Protein 9MG0 (pdb70)

Structure (mmCIF, N/CA/C/O backbone):
data_9MG0
#
_entry.id   9MG0
#
_cell.length_a   63.616
_cell.length_b   64.821
_cell.length_c   73.524
_cell.angle_alpha   90.00
_cell.angle_beta   94.48
_cell.angle_gamma   90.00
#
_symmetry.space_group_name_H-M   'P 1 21 1'
#
loop_
_entity.id
_entity.type
_entity.pdbx_description
1 polymer 'mRNA cap guanine-N(7) methyltransferase'
2 non-polymer S-ADENOSYL-L-HOMOCYSTEINE
3 non-polymer 1,2-ETHANEDIOL
4 non-polymer DI(HYDROXYETHYL)ETHER
5 non-polymer 'SULFATE ION'
6 non-polymer 'CALCIUM ION'
7 water water
#
loop_
_atom_site.group_PDB
_atom_site.id
_atom_site.type_symbol
_atom_site.label_atom_id
_atom_site.label_alt_id
_atom_site.label_comp_id
_atom_site.label_asym_id
_atom_site.label_entity_id
_atom_site.label_seq_id
_atom_site.pdbx_PDB_ins_code
_atom_site.Cartn_x
_atom_site.Cartn_y
_atom_site.Cartn_z
_atom_site.occupancy
_atom_site.B_iso_or_equiv
_atom_site.auth_seq_id
_atom_site.auth_comp_id
_atom_site.auth_asym_id
_atom_site.auth_atom_id
_atom_site.pdbx_PDB_model_num
ATOM 1 N N . SER A 1 1 ? 24.899 14.379 41.392 1.00 38.59 138 SER A N 1
ATOM 2 C CA . SER A 1 1 ? 24.802 13.627 40.147 1.00 42.33 138 SER A CA 1
ATOM 3 C C . SER A 1 1 ? 23.940 14.382 39.138 1.00 34.00 138 SER A C 1
ATOM 4 O O . SER A 1 1 ? 23.219 15.312 39.503 1.00 31.45 138 SER A O 1
ATOM 11 N N . PRO A 1 2 ? 24.004 13.980 37.867 1.00 30.35 139 PRO A N 1
ATOM 12 C CA . PRO A 1 2 ? 23.136 14.622 36.868 1.00 30.73 139 PRO A CA 1
ATOM 13 C C . PRO A 1 2 ? 21.656 14.566 37.217 1.00 29.82 139 PRO A C 1
ATOM 14 O O . PRO A 1 2 ? 20.939 15.555 37.007 1.00 24.92 139 PRO A O 1
ATOM 25 N N . ILE A 1 3 ? 21.173 13.443 37.754 1.00 31.58 140 ILE A N 1
ATOM 26 C CA . ILE A 1 3 ? 19.739 13.313 38.002 1.00 29.43 140 ILE A CA 1
ATOM 27 C C . ILE A 1 3 ? 19.313 14.170 39.190 1.00 24.22 140 ILE A C 1
ATOM 28 O O . ILE A 1 3 ? 18.228 14.762 39.186 1.00 24.72 140 ILE A O 1
ATOM 44 N N . ILE A 1 4 ? 20.149 14.245 40.226 1.00 29.70 141 ILE A N 1
ATOM 45 C CA . ILE A 1 4 ? 19.862 15.139 41.345 1.00 26.82 141 ILE A CA 1
ATOM 46 C C . ILE A 1 4 ? 19.768 16.583 40.861 1.00 23.93 141 ILE A C 1
ATOM 47 O O . ILE A 1 4 ? 18.881 17.343 41.277 1.00 25.34 141 ILE A O 1
ATOM 63 N N . LYS A 1 5 ? 20.680 16.987 39.975 1.00 25.15 142 LYS A N 1
ATOM 64 C CA . LYS A 1 5 ? 20.638 18.348 39.450 1.00 27.18 142 LYS A CA 1
ATOM 65 C C . LYS A 1 5 ? 19.390 18.583 38.606 1.00 19.83 142 LYS A C 1
ATOM 66 O O . LYS A 1 5 ? 18.809 19.677 38.630 1.00 20.65 142 LYS A O 1
ATOM 85 N N . LEU A 1 6 ? 18.947 17.566 37.868 1.00 19.77 143 LEU A N 1
ATOM 86 C CA . LEU A 1 6 ? 17.715 17.687 37.097 1.00 18.45 143 LEU A CA 1
ATOM 87 C C . LEU A 1 6 ? 16.511 17.863 38.017 1.00 17.64 143 LEU A C 1
ATOM 88 O O . LEU A 1 6 ? 15.654 18.724 37.776 1.00 16.78 143 LEU A O 1
ATOM 104 N N . ARG A 1 7 ? 16.432 17.057 39.083 1.00 19.95 144 ARG A N 1
ATOM 105 C CA . ARG A 1 7 ? 15.332 17.188 40.036 1.00 20.80 144 ARG A CA 1
ATOM 106 C C . ARG A 1 7 ? 15.312 18.567 40.689 1.00 18.84 144 ARG A C 1
ATOM 107 O O . ARG A 1 7 ? 14.248 19.177 40.834 1.00 19.62 144 ARG A O 1
ATOM 128 N N A ASN A 1 8 ? 16.480 19.061 41.102 0.38 20.52 145 ASN A N 1
ATOM 129 N N B ASN A 1 8 ? 16.478 19.054 41.131 0.62 20.50 145 ASN A N 1
ATOM 130 C CA A ASN A 1 8 ? 16.569 20.388 41.704 0.38 20.00 145 ASN A CA 1
ATOM 131 C CA B ASN A 1 8 ? 16.537 20.396 41.709 0.62 19.96 145 ASN A CA 1
ATOM 132 C C A ASN A 1 8 ? 16.117 21.467 40.728 0.38 17.56 145 ASN A C 1
ATOM 133 C C B ASN A 1 8 ? 16.031 21.430 40.708 0.62 17.48 145 ASN A C 1
ATOM 134 O O A ASN A 1 8 ? 15.460 22.440 41.117 0.38 17.25 145 ASN A O 1
ATOM 135 O O B ASN A 1 8 ? 15.257 22.335 41.051 0.62 17.04 145 ASN A O 1
ATOM 156 N N . PHE A 1 9 ? 16.504 21.330 39.463 1.00 17.90 146 PHE A N 1
ATOM 157 C CA . PHE A 1 9 ? 16.101 22.272 38.428 1.00 16.35 146 PHE A CA 1
ATOM 158 C C . PHE A 1 9 ? 14.591 22.242 38.212 1.00 17.12 146 PHE A C 1
ATOM 159 O O . PHE A 1 9 ? 13.936 23.293 38.186 1.00 16.18 146 PHE A O 1
ATOM 176 N N . ASN A 1 10 ? 14.012 21.047 38.091 1.00 17.24 147 ASN A N 1
ATOM 177 C CA . ASN A 1 10 ? 12.573 20.964 37.883 1.00 13.94 147 ASN A CA 1
ATOM 178 C C . ASN A 1 10 ? 11.810 21.525 39.079 1.00 16.26 147 ASN A C 1
ATOM 179 O O . ASN A 1 10 ? 10.756 22.149 38.918 1.00 15.72 147 ASN A O 1
ATOM 190 N N . ASN A 1 11 ? 12.316 21.300 40.289 1.00 17.20 148 ASN A N 1
ATOM 191 C CA . ASN A 1 11 ? 11.645 21.845 41.466 1.00 17.57 148 ASN A CA 1
ATOM 192 C C . ASN A 1 11 ? 11.692 23.367 41.462 1.00 17.71 148 ASN A C 1
ATOM 193 O O . ASN A 1 11 ? 10.717 24.026 41.835 1.00 16.82 148 ASN A O 1
ATOM 204 N N . ALA A 1 12 ? 12.821 23.942 41.034 1.00 15.91 149 ALA A N 1
ATOM 205 C CA . ALA A 1 12 ? 12.925 25.393 40.914 1.00 15.33 149 ALA A CA 1
ATOM 206 C C . ALA A 1 12 ? 11.939 25.919 39.877 1.00 14.50 149 ALA A C 1
ATOM 207 O O . ALA A 1 12 ? 11.278 26.942 40.096 1.00 16.49 149 ALA A O 1
ATOM 214 N N . ILE A 1 13 ? 11.841 25.243 38.734 1.00 13.59 150 ILE A N 1
ATOM 215 C CA . ILE A 1 13 ? 10.870 25.613 37.706 1.00 14.86 150 ILE A CA 1
ATOM 216 C C . ILE A 1 13 ? 9.476 25.642 38.310 1.00 13.32 150 ILE A C 1
ATOM 217 O O . ILE A 1 13 ? 8.719 26.606 38.132 1.00 14.09 150 ILE A O 1
ATOM 233 N N . LYS A 1 14 ? 9.130 24.592 39.045 1.00 13.37 151 LYS A N 1
ATOM 234 C CA . LYS A 1 14 ? 7.799 24.530 39.636 1.00 14.75 151 LYS A CA 1
ATOM 235 C C . LYS A 1 14 ? 7.585 25.624 40.679 1.00 13.32 151 LYS A C 1
ATOM 236 O O . LYS A 1 14 ? 6.499 26.211 40.738 1.00 14.04 151 LYS A O 1
ATOM 255 N N . TYR A 1 15 ? 8.572 25.876 41.544 1.00 13.97 152 TYR A N 1
ATOM 256 C CA A TYR A 1 15 ? 8.455 26.961 42.518 0.56 15.86 152 TYR A CA 1
ATOM 257 C CA B TYR A 1 15 ? 8.438 26.953 42.520 0.44 15.89 152 TYR A CA 1
ATOM 258 C C . TYR A 1 15 ? 8.126 28.275 41.821 1.00 15.55 152 TYR A C 1
ATOM 259 O O . TYR A 1 15 ? 7.206 29.006 42.218 1.00 16.07 152 TYR A O 1
ATOM 292 N N . ILE A 1 16 ? 8.888 28.597 40.772 1.00 14.95 153 ILE A N 1
ATOM 293 C CA . ILE A 1 16 ? 8.729 29.860 40.058 1.00 14.87 153 ILE A CA 1
ATOM 294 C C . ILE A 1 16 ? 7.378 29.908 39.366 1.00 13.05 153 ILE A C 1
ATOM 295 O O . ILE A 1 16 ? 6.671 30.918 39.407 1.00 15.51 153 ILE A O 1
ATOM 311 N N . LEU A 1 17 ? 7.008 28.820 38.708 1.00 13.37 154 LEU A N 1
ATOM 312 C CA . LEU A 1 17 ? 5.761 28.774 37.944 1.00 12.18 154 LEU A CA 1
ATOM 313 C C . LEU A 1 17 ? 4.552 28.901 38.854 1.00 13.72 154 LEU A C 1
ATOM 314 O O . LEU A 1 17 ? 3.594 29.627 38.550 1.00 13.11 154 LEU A O 1
ATOM 330 N N . ILE A 1 18 ? 4.574 28.195 39.982 1.00 12.63 155 ILE A N 1
ATOM 331 C CA . ILE A 1 18 ? 3.476 28.277 40.937 1.00 12.91 155 ILE A CA 1
ATOM 332 C C . ILE A 1 18 ? 3.344 29.702 41.461 1.00 15.32 155 ILE A C 1
ATOM 333 O O . ILE A 1 18 ? 2.244 30.270 41.491 1.00 15.05 155 ILE A O 1
ATOM 349 N N . ASP A 1 19 ? 4.464 30.309 41.866 1.00 13.96 156 ASP A N 1
ATOM 350 C CA A ASP A 1 19 ? 4.379 31.659 42.413 0.44 15.84 156 ASP A CA 1
ATOM 351 C CA B ASP A 1 19 ? 4.409 31.662 42.407 0.56 15.80 156 ASP A CA 1
ATOM 352 C C . ASP A 1 19 ? 3.912 32.647 41.351 1.00 15.37 156 ASP A C 1
ATOM 353 O O . ASP A 1 19 ? 3.181 33.589 41.664 1.00 17.16 156 ASP A O 1
ATOM 368 N N . LYS A 1 20 ? 4.301 32.437 40.093 1.00 14.39 157 LYS A N 1
ATOM 369 C CA . LYS A 1 20 ? 3.914 33.343 39.012 1.00 15.73 157 LYS A CA 1
ATOM 370 C C . LYS A 1 20 ? 2.396 33.423 38.873 1.00 14.92 157 LYS A C 1
ATOM 371 O O . LYS A 1 20 ? 1.848 34.504 38.614 1.00 18.94 157 LYS A O 1
ATOM 390 N N . PHE A 1 21 ? 1.701 32.290 39.020 1.00 15.90 158 PHE A N 1
ATOM 391 C CA . PHE A 1 21 ? 0.263 32.230 38.778 1.00 17.85 158 PHE A CA 1
ATOM 392 C C . PHE A 1 21 ? -0.596 32.104 40.036 1.00 18.51 158 PHE A C 1
ATOM 393 O O . PHE A 1 21 ? -1.825 32.131 39.918 1.00 23.75 158 PHE A O 1
ATOM 410 N N . THR A 1 22 ? -0.007 31.979 41.217 1.00 14.39 159 THR A N 1
ATOM 411 C CA . THR A 1 22 ? -0.754 31.821 42.462 1.00 14.29 159 THR A CA 1
ATOM 412 C C . THR A 1 22 ? -0.545 33.035 43.353 1.00 13.12 159 THR A C 1
ATOM 413 O O . THR A 1 22 ? 0.572 33.536 43.492 1.00 16.57 159 THR A O 1
ATOM 424 N N . ARG A 1 23 ? -1.632 33.513 43.947 1.00 12.89 160 ARG A N 1
ATOM 425 C CA . ARG A 1 23 ? -1.568 34.651 44.848 1.00 12.60 160 ARG A CA 1
ATOM 426 C C . ARG A 1 23 ? -2.373 34.356 46.102 1.00 12.29 160 ARG A C 1
ATOM 427 O O . ARG A 1 23 ? -3.131 33.388 46.190 1.00 11.70 160 ARG A O 1
ATOM 448 N N . ALA A 1 24 ? -2.161 35.209 47.088 1.00 13.14 161 ALA A N 1
ATOM 449 C CA . ALA A 1 24 ? -2.700 34.977 48.412 1.00 13.42 161 ALA A CA 1
ATOM 450 C C . ALA A 1 24 ? -4.218 34.872 48.384 1.00 12.96 161 ALA A C 1
ATOM 451 O O . ALA A 1 24 ? -4.924 35.715 47.802 1.00 13.02 161 ALA A O 1
ATOM 458 N N . GLY A 1 25 ? -4.720 33.829 49.038 1.00 12.85 162 GLY A N 1
ATOM 459 C CA . GLY A 1 25 ? -6.135 33.556 49.088 1.00 13.48 162 GLY A CA 1
ATOM 460 C C . GLY A 1 25 ? -6.647 32.583 48.043 1.00 13.36 162 GLY A C 1
ATOM 461 O O . GLY A 1 25 ? -7.802 32.139 48.141 1.00 13.45 162 GLY A O 1
ATOM 465 N N . ASP A 1 26 ? -5.837 32.237 47.059 1.00 12.26 163 ASP A N 1
ATOM 466 C CA . ASP A 1 26 ? -6.310 31.384 45.984 1.00 11.44 163 ASP A CA 1
ATOM 467 C C . ASP A 1 26 ? -6.670 29.980 46.462 1.00 10.59 163 ASP A C 1
ATOM 468 O O . ASP A 1 26 ? -6.089 29.436 47.406 1.00 11.94 163 ASP A O 1
ATOM 477 N N . VAL A 1 27 ? -7.642 29.403 45.770 1.00 10.52 164 VAL A N 1
ATOM 478 C CA . VAL A 1 27 ? -7.955 27.982 45.847 1.00 10.72 164 VAL A CA 1
ATOM 479 C C . VAL A 1 27 ? -7.375 27.318 44.603 1.00 10.73 164 VAL A C 1
ATOM 480 O O . VAL A 1 27 ? -7.651 27.758 43.472 1.00 10.09 164 VAL A O 1
ATOM 493 N N . VAL A 1 28 ? -6.558 26.281 44.800 1.00 10.13 165 VAL A N 1
ATOM 494 C CA A VAL A 1 28 ? -5.915 25.573 43.703 0.63 9.37 165 VAL A CA 1
ATOM 495 C CA B VAL A 1 28 ? -5.898 25.566 43.715 0.37 9.39 165 VAL A CA 1
ATOM 496 C C . VAL A 1 28 ? -6.445 24.151 43.611 1.00 9.73 165 VAL A C 1
ATOM 497 O O . VAL A 1 28 ? -6.555 23.449 44.622 1.00 10.57 165 VAL A O 1
ATOM 520 N N . LEU A 1 29 ? -6.754 23.734 42.387 1.00 9.02 166 LEU A N 1
ATOM 521 C CA . LEU A 1 29 ? -6.991 22.344 42.021 1.00 9.14 166 LEU A CA 1
ATOM 522 C C . LEU A 1 29 ? -5.764 21.843 41.268 1.00 8.94 166 LEU A C 1
ATOM 523 O O . LEU A 1 29 ? -5.422 22.359 40.198 1.00 9.33 166 LEU A O 1
ATOM 539 N N . GLU A 1 30 ? -5.105 20.824 41.822 1.00 8.88 167 GLU A N 1
ATOM 540 C CA . GLU A 1 30 ? -3.968 20.197 41.159 1.00 8.98 167 GLU A CA 1
ATOM 541 C C . GLU A 1 30 ? -4.401 18.851 40.583 1.00 9.58 167 GLU A C 1
ATOM 542 O O . GLU A 1 30 ? -4.708 17.913 41.335 1.00 10.16 167 GLU A O 1
ATOM 554 N N . LEU A 1 31 ? -4.475 18.776 39.265 1.00 9.03 168 LEU A N 1
ATOM 555 C CA . LEU A 1 31 ? -4.789 17.538 38.561 1.00 9.50 168 LEU A CA 1
ATOM 556 C C . LEU A 1 31 ? -3.576 16.632 38.526 1.00 10.25 168 LEU A C 1
ATOM 557 O O . LEU A 1 31 ? -2.452 17.090 38.335 1.00 10.27 168 LEU A O 1
ATOM 573 N N . ALA A 1 32 ? -3.811 15.323 38.632 1.00 9.74 169 ALA A N 1
ATOM 574 C CA . ALA A 1 32 ? -2.734 14.337 38.557 1.00 10.81 169 ALA A CA 1
ATOM 575 C C . ALA A 1 32 ? -1.595 14.700 39.515 1.00 10.64 169 ALA A C 1
ATOM 576 O O . ALA A 1 32 ? -0.413 14.711 39.162 1.00 12.07 169 ALA A O 1
ATOM 583 N N . CYS A 1 33 ? -1.983 14.974 40.765 1.00 10.89 170 CYS A N 1
ATOM 584 C CA . CYS A 1 33 ? -1.062 15.504 41.756 1.00 11.93 170 CYS A CA 1
ATOM 585 C C . CYS A 1 33 ? -0.029 14.509 42.239 1.00 13.03 170 CYS A C 1
ATOM 586 O O . CYS A 1 33 ? 0.882 14.905 42.976 1.00 12.96 170 CYS A O 1
ATOM 594 N N . GLY A 1 34 ? -0.135 13.237 41.858 1.00 11.02 171 GLY A N 1
ATOM 595 C CA . GLY A 1 34 ? 0.824 12.262 42.334 1.00 14.10 171 GLY A CA 1
ATOM 596 C C . GLY A 1 34 ? 0.884 12.188 43.842 1.00 13.51 171 GLY A C 1
ATOM 597 O O . GLY A 1 34 ? -0.135 12.178 44.540 1.00 13.51 171 GLY A O 1
ATOM 601 N N . LYS A 1 35 ? 2.104 12.151 44.364 1.00 14.61 172 LYS A N 1
ATOM 602 C CA . LYS A 1 35 ? 2.341 12.027 45.799 1.00 16.53 172 LYS A CA 1
ATOM 603 C C . LYS A 1 35 ? 2.259 13.368 46.531 1.00 16.72 172 LYS A C 1
ATOM 604 O O . LYS A 1 35 ? 2.592 13.435 47.722 1.00 18.25 172 LYS A O 1
ATOM 623 N N . GLY A 1 36 ? 1.819 14.419 45.855 1.00 16.90 173 GLY A N 1
ATOM 624 C CA . GLY A 1 36 ? 1.545 15.684 46.524 1.00 18.19 173 GLY A CA 1
ATOM 625 C C . GLY A 1 36 ? 2.771 16.385 47.063 1.00 20.81 173 GLY A C 1
ATOM 626 O O . GLY A 1 36 ? 2.734 16.923 48.175 1.00 22.66 173 GLY A O 1
ATOM 630 N N . GLY A 1 37 ? 3.851 16.419 46.292 1.00 20.06 174 GLY A N 1
ATOM 631 C CA . GLY A 1 37 ? 5.089 16.989 46.770 1.00 19.76 174 GLY A CA 1
ATOM 632 C C . GLY A 1 37 ? 5.243 18.481 46.639 1.00 18.50 174 GLY A C 1
ATOM 633 O O . GLY A 1 37 ? 6.294 18.985 47.043 1.00 21.94 174 GLY A O 1
ATOM 637 N N . ASP A 1 38 ? 4.255 19.213 46.114 1.00 18.80 175 ASP A N 1
ATOM 638 C CA . ASP A 1 38 ? 4.389 20.656 45.914 1.00 19.42 175 ASP A CA 1
ATOM 639 C C . ASP A 1 38 ? 3.600 21.501 46.915 1.00 19.41 175 ASP A C 1
ATOM 640 O O . ASP A 1 38 ? 3.489 22.714 46.733 1.00 17.44 175 ASP A O 1
ATOM 649 N N . LEU A 1 39 ? 3.072 20.905 47.983 1.00 18.39 176 LEU A N 1
ATOM 650 C CA . LEU A 1 39 ? 2.218 21.657 48.898 1.00 19.18 176 LEU A CA 1
ATOM 651 C C . LEU A 1 39 ? 2.889 22.925 49.405 1.00 23.21 176 LEU A C 1
ATOM 652 O O . LEU A 1 39 ? 2.261 23.985 49.474 1.00 20.62 176 LEU A O 1
ATOM 668 N N . ARG A 1 40 ? 4.142 22.825 49.841 1.00 20.13 177 ARG A N 1
ATOM 669 C CA . ARG A 1 40 ? 4.803 23.984 50.421 1.00 23.39 177 ARG A CA 1
ATOM 670 C C . ARG A 1 40 ? 5.017 25.083 49.389 1.00 21.48 177 ARG A C 1
ATOM 671 O O . ARG A 1 40 ? 5.111 26.260 49.755 1.00 23.72 177 ARG A O 1
ATOM 692 N N . LYS A 1 41 ? 5.104 24.718 48.105 1.00 21.96 178 LYS A N 1
ATOM 693 C CA . LYS A 1 41 ? 5.227 25.733 47.065 1.00 20.58 178 LYS A CA 1
ATOM 694 C C . LYS A 1 41 ? 3.944 26.552 46.972 1.00 17.06 178 LYS A C 1
ATOM 695 O O . LYS A 1 41 ? 3.991 27.787 46.882 1.00 19.39 178 LYS A O 1
ATOM 714 N N . TYR A 1 42 ? 2.781 25.890 47.033 1.00 17.03 179 TYR A N 1
ATOM 715 C CA . TYR A 1 42 ? 1.505 26.606 47.084 1.00 14.85 179 TYR A CA 1
ATOM 716 C C . TYR A 1 42 ? 1.359 27.386 48.379 1.00 17.60 179 TYR A C 1
ATOM 717 O O . TYR A 1 42 ? 0.863 28.521 48.379 1.00 16.84 179 TYR A O 1
ATOM 735 N N . GLY A 1 43 ? 1.781 26.795 49.495 1.00 19.19 180 GLY A N 1
ATOM 736 C CA . GLY A 1 43 ? 1.754 27.515 50.755 1.00 24.23 180 GLY A CA 1
ATOM 737 C C . GLY A 1 43 ? 2.565 28.793 50.717 1.00 24.08 180 GLY A C 1
ATOM 738 O O . GLY A 1 43 ? 2.112 29.839 51.190 1.00 23.69 180 GLY A O 1
ATOM 742 N N . ALA A 1 44 ? 3.767 28.736 50.137 1.00 25.24 181 ALA A N 1
ATOM 743 C CA . ALA A 1 44 ? 4.604 29.924 50.037 1.00 29.20 181 ALA A CA 1
ATOM 744 C C . ALA A 1 44 ? 3.922 31.018 49.225 1.00 23.44 181 ALA A C 1
ATOM 745 O O . ALA A 1 44 ? 4.162 32.210 49.464 1.00 26.78 181 ALA A O 1
ATOM 752 N N . ALA A 1 45 ? 3.067 30.637 48.269 1.00 21.13 182 ALA A N 1
ATOM 753 C CA . ALA A 1 45 ? 2.341 31.594 47.442 1.00 24.06 182 ALA A CA 1
ATOM 754 C C . ALA A 1 45 ? 1.073 32.099 48.105 1.00 19.88 182 ALA A C 1
ATOM 755 O O . ALA A 1 45 ? 0.429 33.004 47.559 1.00 27.43 182 ALA A O 1
ATOM 762 N N . GLY A 1 46 ? 0.692 31.532 49.247 1.00 20.32 183 GLY A N 1
ATOM 763 C CA . GLY A 1 46 ? -0.397 32.059 50.047 1.00 20.86 183 GLY A CA 1
ATOM 764 C C . GLY A 1 46 ? -1.766 31.459 49.820 1.00 17.96 183 GLY A C 1
ATOM 765 O O . GLY A 1 46 ? -2.769 32.095 50.165 1.00 17.69 183 GLY A O 1
ATOM 769 N N . ILE A 1 47 ? -1.846 30.227 49.318 1.00 15.62 184 ILE A N 1
ATOM 770 C CA . ILE A 1 47 ? -3.168 29.657 49.043 1.00 15.95 184 ILE A CA 1
ATOM 771 C C . ILE A 1 47 ? -4.010 29.529 50.311 1.00 14.94 184 ILE A C 1
ATOM 772 O O . ILE A 1 47 ? -3.500 29.431 51.439 1.00 16.44 184 ILE A O 1
ATOM 788 N N . SER A 1 48 ? -5.328 29.510 50.112 1.00 14.23 185 SER A N 1
ATOM 789 C CA . SER A 1 48 ? -6.271 29.204 51.174 1.00 14.29 185 SER A CA 1
ATOM 790 C C . SER A 1 48 ? -6.737 27.749 51.152 1.00 15.73 185 SER A C 1
ATOM 791 O O . SER A 1 48 ? -7.094 27.227 52.204 1.00 17.21 185 SER A O 1
ATOM 799 N N . GLN A 1 49 ? -6.749 27.070 49.995 1.00 15.71 186 GLN A N 1
ATOM 800 C CA . GLN A 1 49 ? -7.176 25.680 49.946 1.00 14.30 186 GLN A CA 1
ATOM 801 C C . GLN A 1 49 ? -6.471 25.026 48.774 1.00 12.91 186 GLN A C 1
ATOM 802 O O . GLN A 1 49 ? -6.326 25.655 47.710 1.00 12.82 186 GLN A O 1
ATOM 816 N N . PHE A 1 50 ? -6.008 23.801 48.997 1.00 12.22 187 PHE A N 1
ATOM 817 C CA . PHE A 1 50 ? -5.418 22.935 47.980 1.00 12.30 187 PHE A CA 1
ATOM 818 C C . PHE A 1 50 ? -6.311 21.725 47.837 1.00 10.94 187 PHE A C 1
ATOM 819 O O . PHE A 1 50 ? -6.671 21.099 48.841 1.00 12.46 187 PHE A O 1
ATOM 836 N N . ILE A 1 51 ? -6.662 21.405 46.593 1.00 10.03 188 ILE A N 1
ATOM 837 C CA . ILE A 1 51 ? -7.406 20.198 46.242 1.00 10.62 188 ILE A CA 1
ATOM 838 C C . ILE A 1 51 ? -6.543 19.444 45.253 1.00 10.51 188 ILE A C 1
ATOM 839 O O . ILE A 1 51 ? -6.258 19.971 44.172 1.00 10.45 188 ILE A O 1
ATOM 855 N N . GLY A 1 52 ? -6.079 18.250 45.640 1.00 10.13 189 GLY A N 1
ATOM 856 C CA . GLY A 1 52 ? -5.279 17.447 44.741 1.00 10.19 189 GLY A CA 1
ATOM 857 C C . GLY A 1 52 ? -5.990 16.185 44.368 1.00 10.37 189 GLY A C 1
ATOM 858 O O . GLY A 1 52 ? -6.531 15.536 45.256 1.00 10.75 189 GLY A O 1
ATOM 862 N N . ILE A 1 53 ? -5.996 15.813 43.101 1.00 10.13 190 ILE A N 1
ATOM 863 C CA . ILE A 1 53 ? -6.658 14.609 42.627 1.00 10.16 190 ILE A CA 1
ATOM 864 C C . ILE A 1 53 ? -5.667 13.801 41.796 1.00 10.12 190 ILE A C 1
ATOM 865 O O . ILE A 1 53 ? -4.933 14.356 40.976 1.00 9.97 190 ILE A O 1
ATOM 881 N N . ASP A 1 54 ? -5.629 12.481 42.010 1.00 10.48 191 ASP A N 1
ATOM 882 C CA . ASP A 1 54 ? -4.802 11.605 41.188 1.00 10.12 191 ASP A CA 1
ATOM 883 C C . ASP A 1 54 ? -5.534 10.274 41.035 1.00 11.78 191 ASP A C 1
ATOM 884 O O . ASP A 1 54 ? -6.248 9.834 41.942 1.00 12.93 191 ASP A O 1
AT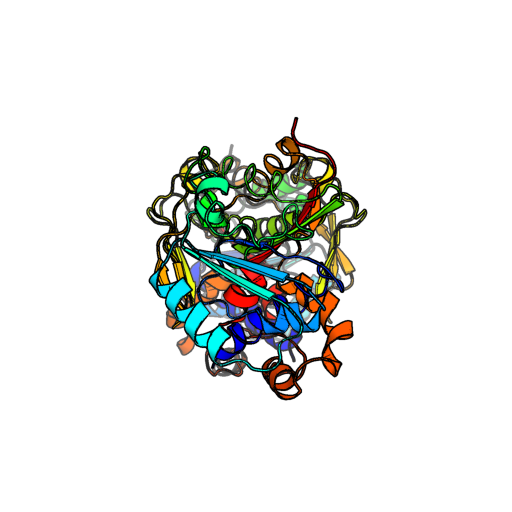OM 893 N N . ILE A 1 55 ? -5.359 9.647 39.871 1.00 11.90 192 ILE A N 1
ATOM 894 C CA . ILE A 1 55 ? -6.023 8.378 39.584 1.00 13.22 192 ILE A CA 1
ATOM 895 C C . ILE A 1 55 ? -5.439 7.260 40.427 1.00 13.18 192 ILE A C 1
ATOM 896 O O . ILE A 1 55 ? -6.114 6.240 40.636 1.00 15.80 192 ILE A O 1
ATOM 912 N N . SER A 1 56 ? -4.231 7.421 40.954 1.00 13.27 193 SER A N 1
ATOM 913 C CA . SER A 1 56 ? -3.552 6.367 41.708 1.00 13.92 193 SER A CA 1
ATOM 914 C C . SER A 1 56 ? -3.857 6.514 43.196 1.00 13.41 193 SER A C 1
ATOM 915 O O . SER A 1 56 ? -3.433 7.471 43.850 1.00 12.63 193 SER A O 1
ATOM 923 N N . ASN A 1 57 ? -4.567 5.533 43.738 1.00 15.57 194 ASN A N 1
ATOM 924 C CA . ASN A 1 57 ? -4.831 5.500 45.162 1.00 15.84 194 ASN A CA 1
ATOM 925 C C . ASN A 1 57 ? -3.556 5.313 45.961 1.00 16.75 194 ASN A C 1
ATOM 926 O O . ASN A 1 57 ? -3.430 5.858 47.058 1.00 16.47 194 ASN A O 1
ATOM 937 N N . ALA A 1 58 ? -2.595 4.549 45.437 1.00 16.50 195 ALA A N 1
ATOM 938 C CA . ALA A 1 58 ? -1.315 4.427 46.124 1.00 17.26 195 ALA A CA 1
ATOM 939 C C . ALA A 1 58 ? -0.634 5.784 46.259 1.00 16.73 195 ALA A C 1
ATOM 940 O O . ALA A 1 58 ? -0.084 6.114 47.317 1.00 18.14 195 ALA A O 1
ATOM 947 N N . SER A 1 59 ? -0.651 6.587 45.195 1.00 15.77 196 SER A N 1
ATOM 948 C CA . SER A 1 59 ? -0.050 7.915 45.287 1.00 13.66 196 SER A CA 1
ATOM 949 C C . SER A 1 59 ? -0.811 8.815 46.252 1.00 15.29 196 SER A C 1
ATOM 950 O O . SER A 1 59 ? -0.197 9.530 47.047 1.00 15.87 196 SER A O 1
ATOM 958 N N . ILE A 1 60 ? -2.144 8.788 46.203 1.00 13.67 197 ILE A N 1
ATOM 959 C CA . ILE A 1 60 ? -2.928 9.611 47.122 1.00 13.86 197 ILE A CA 1
ATOM 960 C C . ILE A 1 60 ? -2.715 9.175 48.565 1.00 17.28 197 ILE A C 1
ATOM 961 O O . ILE A 1 60 ? -2.627 10.015 49.472 1.00 15.23 197 ILE A O 1
ATOM 977 N N . THR A 1 61 ? -2.657 7.861 48.816 1.00 16.21 198 THR A N 1
ATOM 978 C CA . THR A 1 61 ? -2.372 7.413 50.175 1.00 17.57 198 THR A CA 1
ATOM 979 C C . THR A 1 61 ? -1.039 7.977 50.654 1.00 17.10 198 THR A C 1
ATOM 980 O O . THR A 1 61 ? -0.920 8.430 51.798 1.00 19.47 198 THR A O 1
ATOM 991 N N . GLU A 1 62 ? -0.032 7.987 49.783 1.00 18.28 199 GLU A N 1
ATOM 992 C CA . GLU A 1 62 ? 1.256 8.550 50.162 1.00 19.48 199 GLU A CA 1
ATOM 993 C C . GLU A 1 62 ? 1.145 10.055 50.335 1.00 16.79 199 GLU A C 1
ATOM 994 O O . GLU A 1 62 ? 1.737 10.618 51.261 1.00 19.29 199 GLU A O 1
ATOM 1006 N N . ALA A 1 63 ? 0.384 10.717 49.465 1.00 15.55 200 ALA A N 1
ATOM 1007 C CA . ALA A 1 63 ? 0.209 12.161 49.602 1.00 15.93 200 ALA A CA 1
ATOM 1008 C C . ALA A 1 63 ? -0.437 12.493 50.937 1.00 15.90 200 ALA A C 1
ATOM 1009 O O . ALA A 1 63 ? -0.048 13.463 51.599 1.00 16.89 200 ALA A O 1
ATOM 1016 N N . LEU A 1 64 ? -1.420 11.686 51.356 1.00 16.04 201 LEU A N 1
ATOM 1017 C CA . LEU A 1 64 ? -2.086 11.906 52.636 1.00 15.30 201 LEU A CA 1
ATOM 1018 C C . LEU A 1 64 ? -1.130 11.667 53.797 1.00 17.94 201 LEU A C 1
ATOM 1019 O O . LEU A 1 64 ? -1.147 12.412 54.785 1.00 20.37 201 LEU A O 1
ATOM 1035 N N . LYS A 1 65 ? -0.318 10.607 53.719 1.00 17.99 202 LYS A N 1
ATOM 1036 C CA . LYS A 1 65 ? 0.671 10.351 54.758 1.00 21.20 202 LYS A CA 1
ATOM 1037 C C . LYS A 1 65 ? 1.614 11.539 54.912 1.00 20.24 202 LYS A C 1
ATOM 1038 O O . LYS A 1 65 ? 1.894 11.980 56.032 1.00 26.16 202 LYS A O 1
ATOM 1057 N N . ARG A 1 66 ? 2.121 12.065 53.799 1.00 22.76 203 ARG A N 1
ATOM 1058 C CA . ARG A 1 66 ? 3.019 13.211 53.874 1.00 24.26 203 ARG A CA 1
ATOM 1059 C C . ARG A 1 66 ? 2.316 14.424 54.471 1.00 24.24 203 ARG A C 1
ATOM 1060 O O . ARG A 1 66 ? 2.861 15.105 55.347 1.00 27.34 203 ARG A O 1
ATOM 1081 N N . TYR A 1 67 ? 1.106 14.720 53.993 1.00 21.30 204 TYR A N 1
ATOM 1082 C CA . TYR A 1 67 ? 0.354 15.854 54.521 1.00 22.01 204 TYR A CA 1
ATOM 1083 C C . TYR A 1 67 ? 0.145 15.727 56.026 1.00 26.32 204 TYR A C 1
ATOM 1084 O O . TYR A 1 67 ? 0.379 16.680 56.781 1.00 23.18 204 TYR A O 1
ATOM 1102 N N . HIS A 1 68 ? -0.279 14.546 56.489 1.00 25.06 205 HIS A N 1
ATOM 1103 C CA . HIS A 1 68 ? -0.591 14.363 57.903 1.00 26.12 205 HIS A CA 1
ATOM 1104 C C . HIS A 1 68 ? 0.633 14.497 58.798 1.00 27.75 205 HIS A C 1
ATOM 1105 O O . HIS A 1 68 ? 0.480 14.706 60.007 1.00 31.58 205 HIS A O 1
ATOM 1119 N N . SER A 1 69 ? 1.838 14.378 58.244 1.00 27.86 206 SER A N 1
ATOM 1120 C CA . SER A 1 69 ? 3.039 14.631 59.029 1.00 30.76 206 SER A CA 1
ATOM 1121 C C . SER A 1 69 ? 3.359 16.117 59.173 1.00 31.21 206 SER A C 1
ATOM 1122 O O . SER A 1 69 ? 4.280 16.461 59.920 1.00 36.06 206 SER A O 1
ATOM 1130 N N . MET A 1 70 ? 2.643 16.997 58.474 1.00 32.14 207 MET A N 1
ATOM 1131 C CA . MET A 1 70 ? 2.895 18.432 58.534 1.00 32.77 207 MET A CA 1
ATOM 1132 C C . MET A 1 70 ? 2.144 19.057 59.706 1.00 31.87 207 MET A C 1
ATOM 1133 O O . MET A 1 70 ? 1.179 18.495 60.230 1.00 35.38 207 MET A O 1
ATOM 1147 N N . LYS A 1 71 ? 2.604 20.243 60.120 1.00 40.14 208 LYS A N 1
ATOM 1148 C CA . LYS A 1 71 ? 2.056 20.917 61.287 1.00 39.65 208 LYS A CA 1
ATOM 1149 C C . LYS A 1 71 ? 1.757 22.383 61.001 1.00 47.61 208 LYS A C 1
ATOM 1150 O O . LYS A 1 71 ? 2.493 23.051 60.267 1.00 46.61 208 LYS A O 1
ATOM 1169 N N . ASN A 1 72 ? 0.664 22.868 61.597 1.00 48.43 209 ASN A N 1
ATOM 1170 C CA . ASN A 1 72 ? 0.327 24.294 61.640 1.00 51.30 209 ASN A CA 1
ATOM 1171 C C . ASN A 1 72 ? 0.212 24.915 60.250 1.00 53.73 209 ASN A C 1
ATOM 1172 O O . ASN A 1 72 ? 0.694 26.027 60.010 1.00 55.63 209 ASN A O 1
ATOM 1183 N N . LEU A 1 73 ? -0.446 24.211 59.332 1.00 42.05 210 LEU A N 1
ATOM 1184 C CA . LEU A 1 73 ? -0.654 24.762 58.001 1.00 36.48 210 LEU A CA 1
ATOM 1185 C C . LEU A 1 73 ? -1.738 25.833 58.042 1.00 43.15 210 LEU A C 1
ATOM 1186 O O . LEU A 1 73 ? -2.731 25.715 58.765 1.00 41.88 210 LEU A O 1
ATOM 1202 N N . GLU A 1 74 ? -1.529 26.894 57.269 1.00 34.88 211 GLU A N 1
ATOM 1203 C CA . GLU A 1 74 ? -2.477 27.990 57.174 1.00 40.34 211 GLU A CA 1
ATOM 1204 C C . GLU A 1 74 ? -3.560 27.746 56.133 1.00 29.99 211 GLU A C 1
ATOM 1205 O O . GLU A 1 74 ? -4.422 28.610 55.944 1.00 38.38 211 GLU A O 1
ATOM 1217 N N . TYR A 1 75 ? -3.535 26.601 55.453 1.00 26.73 212 TYR A N 1
ATOM 1218 C CA . TYR A 1 75 ? -4.476 26.305 54.386 1.00 23.21 212 TYR A CA 1
ATOM 1219 C C . TYR A 1 75 ? -5.021 24.896 54.555 1.00 23.40 212 TYR A C 1
ATOM 1220 O O . TYR A 1 75 ? -4.396 24.032 55.172 1.00 25.49 212 TYR A O 1
ATOM 1238 N N . GLN A 1 76 ? -6.193 24.672 53.981 1.00 19.05 213 GLN A N 1
ATOM 1239 C CA . GLN A 1 76 ? -6.837 23.372 54.004 1.00 18.95 213 GLN A CA 1
ATOM 1240 C C . GLN A 1 76 ? -6.310 22.547 52.841 1.00 16.68 213 GLN A C 1
ATOM 1241 O O . GLN A 1 76 ? -6.021 23.071 51.761 1.00 15.16 213 GLN A O 1
ATOM 1255 N N . VAL A 1 77 ? -6.205 21.237 53.063 1.00 16.58 214 VAL A N 1
ATOM 1256 C CA . VAL A 1 77 ? -5.691 20.295 52.073 1.00 15.36 214 VAL A CA 1
ATOM 1257 C C . VAL A 1 77 ? -6.687 19.156 51.910 1.00 13.72 214 VAL A C 1
ATOM 1258 O O . VAL A 1 77 ? -7.025 18.479 52.890 1.00 16.88 214 VAL A O 1
ATOM 1271 N N . ILE A 1 78 ? -7.143 18.951 50.683 1.00 12.10 215 ILE A N 1
ATOM 1272 C CA . ILE A 1 78 ? -8.063 17.883 50.311 1.00 14.07 215 ILE A CA 1
ATOM 1273 C C . ILE A 1 78 ? -7.371 17.064 49.240 1.00 11.85 215 ILE A C 1
ATOM 1274 O O . ILE A 1 78 ? -6.892 17.632 48.254 1.00 12.61 215 ILE A O 1
ATOM 1290 N N . LEU A 1 79 ? -7.298 15.749 49.440 1.00 12.16 216 LEU A N 1
ATOM 1291 C CA . LEU A 1 79 ? -6.591 14.852 48.539 1.00 14.26 216 LEU A CA 1
ATOM 1292 C C . LEU A 1 79 ? -7.537 13.724 48.176 1.00 12.86 216 LEU A C 1
ATOM 1293 O O . LEU A 1 79 ? -8.084 13.074 49.069 1.00 14.06 216 LEU A O 1
ATOM 1309 N N . ILE A 1 80 ? -7.721 13.490 46.877 1.00 12.11 217 ILE A N 1
ATOM 1310 C CA . ILE A 1 80 ? -8.797 12.644 46.360 1.00 12.88 217 ILE A CA 1
ATOM 1311 C C . ILE A 1 80 ? -8.238 11.686 45.321 1.00 13.07 217 ILE A C 1
ATOM 1312 O O . ILE A 1 80 ? -7.491 12.104 44.430 1.00 12.00 217 ILE A O 1
ATOM 1328 N N . THR A 1 81 ? -8.645 10.419 45.397 1.00 13.30 218 THR A N 1
ATOM 1329 C CA . THR A 1 81 ? -8.388 9.455 44.347 1.00 13.02 218 THR A CA 1
ATOM 1330 C C . THR A 1 81 ? -9.480 9.588 43.298 1.00 15.41 218 THR A C 1
ATOM 1331 O O . THR A 1 81 ? -10.657 9.402 43.607 1.00 17.69 218 THR A O 1
ATOM 1342 N N . GLY A 1 82 ? -9.109 9.917 42.074 1.00 16.34 219 GLY A N 1
ATOM 1343 C CA . GLY A 1 82 ? -10.100 10.065 41.029 1.00 16.45 219 GLY A CA 1
ATOM 1344 C C . GLY A 1 82 ? -9.467 10.283 39.675 1.00 14.44 219 GLY A C 1
ATOM 1345 O O . GLY A 1 82 ? -8.304 10.682 39.572 1.00 15.87 219 GLY A O 1
ATOM 1349 N N . ASP A 1 83 ? -10.273 10.060 38.635 1.00 16.87 220 ASP A N 1
ATOM 1350 C CA . ASP A 1 83 ? -9.865 10.244 37.244 1.00 16.78 220 ASP A CA 1
ATOM 1351 C C . ASP A 1 83 ? -10.130 11.693 36.840 1.00 17.67 220 ASP A C 1
ATOM 1352 O O . ASP A 1 83 ? -11.277 12.148 36.834 1.00 19.79 220 ASP A O 1
ATOM 1361 N N . CYS A 1 84 ? -9.062 12.419 36.518 1.00 14.41 221 CYS A N 1
ATOM 1362 C CA . CYS A 1 84 ? -9.145 13.824 36.158 1.00 14.33 221 CYS A CA 1
ATOM 1363 C C . CYS A 1 84 ? -9.364 14.043 34.677 1.00 13.86 221 CYS A C 1
ATOM 1364 O O . CYS A 1 84 ? -9.645 15.182 34.274 1.00 13.52 221 CYS A O 1
ATOM 1372 N N . PHE A 1 85 ? -9.189 13.018 33.862 1.00 14.08 222 PHE A N 1
ATOM 1373 C CA . PHE A 1 85 ? -9.089 13.195 32.418 1.00 15.04 222 PHE A CA 1
ATOM 1374 C C . PHE A 1 85 ? -10.151 12.437 31.642 1.00 19.80 222 PHE A C 1
ATOM 1375 O O . PHE A 1 85 ? -10.631 12.926 30.612 1.00 21.62 222 PHE A O 1
ATOM 1392 N N . GLY A 1 86 ? -10.526 11.253 32.098 1.00 16.51 223 GLY A N 1
ATOM 1393 C CA . GLY A 1 86 ? -11.447 10.393 31.391 1.00 18.73 223 GLY A CA 1
ATOM 1394 C C . GLY A 1 86 ? -12.854 10.387 31.927 1.00 19.04 223 GLY A C 1
ATOM 1395 O O . GLY A 1 86 ? -13.716 9.701 31.372 1.00 24.18 223 GLY A O 1
ATOM 1399 N N . GLU A 1 87 ? -13.112 11.121 32.998 1.00 16.10 224 GLU A N 1
ATOM 1400 C CA . GLU A 1 87 ? -14.427 11.191 33.612 1.00 18.60 224 GLU A CA 1
ATOM 1401 C C . GLU A 1 87 ? -14.660 12.621 34.076 1.00 15.05 224 GLU A C 1
ATOM 1402 O O . GLU A 1 87 ? -13.706 13.355 34.353 1.00 16.02 224 GLU A O 1
ATOM 1414 N N . SER A 1 88 ? -15.936 12.999 34.164 1.00 16.74 225 SER A N 1
ATOM 1415 C CA . SER A 1 88 ? -16.265 14.297 34.737 1.00 18.57 225 SER A CA 1
ATOM 1416 C C . SER A 1 88 ? -15.723 14.380 36.155 1.00 18.64 225 SER A C 1
ATOM 1417 O O . SER A 1 88 ? -15.770 13.412 36.918 1.00 18.76 225 SER A O 1
ATOM 1425 N N . LEU A 1 89 ? -15.185 15.545 36.502 1.00 19.54 226 LEU A N 1
ATOM 1426 C CA . LEU A 1 89 ? -14.627 15.711 37.832 1.00 20.95 226 LEU A CA 1
ATOM 1427 C C . LEU A 1 89 ? -15.681 15.592 38.925 1.00 23.35 226 LEU A C 1
ATOM 1428 O O . LEU A 1 89 ? -15.334 15.258 40.061 1.00 24.67 226 LEU A O 1
ATOM 1444 N N . GLY A 1 90 ? -16.960 15.819 38.606 1.00 26.75 227 GLY A N 1
ATOM 1445 C CA . GLY A 1 90 ? -17.994 15.706 39.623 1.00 27.37 227 GLY A CA 1
ATOM 1446 C C . GLY A 1 90 ? -18.020 14.344 40.284 1.00 27.08 227 GLY A C 1
ATOM 1447 O O . GLY A 1 90 ? -18.362 14.221 41.466 1.00 27.95 227 GLY A O 1
ATOM 1451 N N . VAL A 1 91 ? -17.657 13.299 39.539 1.00 29.20 228 VAL A N 1
ATOM 1452 C CA . VAL A 1 91 ? -17.565 11.965 40.122 1.00 28.18 228 VAL A CA 1
ATOM 1453 C C . VAL A 1 91 ? -16.573 11.959 41.276 1.00 27.82 228 VAL A C 1
ATOM 1454 O O . VAL A 1 91 ? -16.858 11.455 42.368 1.00 30.97 228 VAL A O 1
ATOM 1467 N N . ALA A 1 92 ? -15.379 12.502 41.040 1.00 29.66 229 ALA A N 1
ATOM 1468 C CA . ALA A 1 92 ? -14.330 12.429 42.047 1.00 27.01 229 ALA A CA 1
ATOM 1469 C C . ALA A 1 92 ? -14.668 13.275 43.265 1.00 25.50 229 ALA A C 1
ATOM 1470 O O . ALA A 1 92 ? -14.387 12.875 44.399 1.00 25.65 229 ALA A O 1
ATOM 1477 N N . VAL A 1 93 ? -15.241 14.464 43.053 1.00 23.30 230 VAL A N 1
ATOM 1478 C CA . VAL A 1 93 ? -15.334 15.439 44.129 1.00 21.28 230 VAL A CA 1
ATOM 1479 C C . VAL A 1 93 ? -16.675 15.405 44.835 1.00 24.87 230 VAL A C 1
ATOM 1480 O O . VAL A 1 93 ? -16.846 16.118 45.825 1.00 23.70 230 VAL A O 1
ATOM 1493 N N . GLU A 1 94 ? -17.625 14.588 44.365 1.00 27.40 231 GLU A N 1
ATOM 1494 C CA . GLU A 1 94 ? -18.966 14.571 44.953 1.00 28.47 231 GLU A CA 1
ATOM 1495 C C . GLU A 1 94 ? -18.918 14.350 46.455 1.00 28.38 231 GLU A C 1
ATOM 1496 O O . GLU A 1 94 ? -19.675 14.971 47.213 1.00 29.88 231 GLU A O 1
ATOM 1508 N N . SER A 1 95 ? -18.053 13.457 46.906 1.00 24.56 232 SER A N 1
ATOM 1509 C CA . SER A 1 95 ? -17.985 13.097 48.308 1.00 27.56 232 SER A CA 1
ATOM 1510 C C . SER A 1 95 ? -17.052 13.992 49.109 1.00 27.59 232 SER A C 1
ATOM 1511 O O . SER A 1 95 ? -16.780 13.697 50.275 1.00 25.53 232 SER A O 1
ATOM 1519 N N . PHE A 1 96 ? -16.560 15.080 48.513 1.00 21.66 233 PHE A N 1
ATOM 1520 C CA . PHE A 1 96 ? -15.725 16.070 49.192 1.00 20.85 233 PHE A CA 1
ATOM 1521 C C . PHE A 1 96 ? -16.374 17.445 49.054 1.00 19.73 233 PHE A C 1
ATOM 1522 O O . PHE A 1 96 ? -15.870 18.323 48.341 1.00 18.17 233 PHE A O 1
ATOM 1539 N N . PRO A 1 97 ? -17.498 17.664 49.735 1.00 19.34 234 PRO A N 1
ATOM 1540 C CA . PRO A 1 97 ? -18.214 18.944 49.604 1.00 20.81 234 PRO A CA 1
ATOM 1541 C C . PRO A 1 97 ? -17.445 20.136 50.152 1.00 19.46 234 PRO A C 1
ATOM 1542 O O . PRO A 1 97 ? -17.834 21.279 49.884 1.00 22.46 234 PRO A O 1
ATOM 1553 N N . GLU A 1 98 ? -16.379 19.916 50.917 1.00 19.16 235 GLU A N 1
ATOM 1554 C CA A GLU A 1 98 ? -15.565 21.015 51.417 0.55 19.61 235 GLU A CA 1
ATOM 1555 C CA B GLU A 1 98 ? -15.570 21.026 51.414 0.45 19.64 235 GLU A CA 1
ATOM 1556 C C . GLU A 1 98 ? -14.736 21.686 50.323 1.00 17.09 235 GLU A C 1
ATOM 1557 O O . GLU A 1 98 ? -14.200 22.767 50.555 1.00 18.23 235 GLU A O 1
ATOM 1578 N N . CYS A 1 99 ? -14.617 21.083 49.141 1.00 15.32 236 CYS A N 1
ATOM 1579 C CA . CYS A 1 99 ? -13.905 21.730 48.052 1.00 14.61 236 CYS A CA 1
ATOM 1580 C C . CYS A 1 99 ? -14.608 23.028 47.696 1.00 16.42 236 CYS A C 1
ATOM 1581 O O . CYS A 1 99 ? -15.836 23.080 47.621 1.00 18.71 236 CYS A O 1
ATOM 1589 N N . ARG A 1 100 ? -13.820 24.073 47.451 1.00 14.55 237 ARG A N 1
ATOM 1590 C CA A ARG A 1 100 ? -14.355 25.395 47.141 0.67 16.80 237 ARG A CA 1
ATOM 1591 C CA B ARG A 1 100 ? -14.354 25.398 47.144 0.33 16.73 237 ARG A CA 1
ATOM 1592 C C . ARG A 1 100 ? -14.246 25.632 45.640 1.00 16.42 237 ARG A C 1
ATOM 1593 O O . ARG A 1 100 ? -13.294 26.240 45.143 1.00 19.04 237 ARG A O 1
ATOM 1632 N N . PHE A 1 101 ? -15.258 25.138 44.899 1.00 15.41 238 PHE A N 1
ATOM 1633 C CA . PHE A 1 101 ? -15.392 25.353 43.466 1.00 14.56 238 PHE A CA 1
ATOM 1634 C C . PHE A 1 101 ? -16.440 26.418 43.185 1.00 16.02 238 PHE A C 1
ATOM 1635 O O . PHE A 1 101 ? -17.433 26.522 43.907 1.00 16.60 238 PHE A O 1
ATOM 1652 N N . PRO A 1 102 ? -16.244 27.232 42.150 1.00 14.29 239 PRO A N 1
ATOM 1653 C CA . PRO A 1 102 ? -15.082 27.270 41.265 1.00 14.15 239 PRO A CA 1
ATOM 1654 C C . PRO A 1 102 ? -13.816 27.748 41.973 1.00 14.00 239 PRO A C 1
ATOM 1655 O O . PRO A 1 102 ? -13.866 28.488 42.951 1.00 13.60 239 PRO A O 1
ATOM 1666 N N . CYS A 1 103 ? -12.668 27.321 41.451 1.00 12.19 240 CYS A N 1
ATOM 1667 C CA A CYS A 1 103 ? -11.375 27.657 42.022 0.89 11.73 240 CYS A CA 1
ATOM 1668 C CA B CYS A 1 103 ? -11.364 27.646 42.013 0.11 11.87 240 CYS A CA 1
ATOM 1669 C C . CYS A 1 103 ? -10.677 28.725 41.189 1.00 10.08 240 CYS A C 1
ATOM 1670 O O . CYS A 1 103 ? -11.137 29.107 40.114 1.00 12.20 240 CYS A O 1
ATOM 1683 N N . ASP A 1 104 ? -9.555 29.195 41.714 1.00 10.36 241 ASP A N 1
ATOM 1684 C CA . ASP A 1 104 ? -8.798 30.268 41.088 1.00 10.22 241 ASP A CA 1
ATOM 1685 C C . ASP A 1 104 ? -7.748 29.784 40.119 1.00 11.81 241 ASP A C 1
ATOM 1686 O O . ASP A 1 104 ? -7.447 30.474 39.141 1.00 11.12 241 ASP A O 1
ATOM 1695 N N . ILE A 1 105 ? -7.192 28.610 40.362 1.00 9.43 242 ILE A N 1
ATOM 1696 C CA A ILE A 1 105 ? -6.088 28.053 39.600 0.43 9.30 242 ILE A CA 1
ATOM 1697 C CA B ILE A 1 105 ? -6.117 28.065 39.552 0.57 9.20 242 ILE A CA 1
ATOM 1698 C C . ILE A 1 105 ? -6.312 26.565 39.437 1.00 8.86 242 ILE A C 1
ATOM 1699 O O . ILE A 1 105 ? -6.737 25.908 40.387 1.00 9.68 242 ILE A O 1
ATOM 1728 N N . VAL A 1 106 ? -5.965 26.045 38.265 1.00 8.82 243 VAL A N 1
ATOM 1729 C CA . VAL A 1 106 ? -5.816 24.614 38.030 1.00 8.48 243 VAL A CA 1
ATOM 1730 C C . VAL A 1 106 ? -4.387 24.392 37.582 1.00 10.04 243 VAL A C 1
ATOM 1731 O O . VAL A 1 106 ? -3.921 25.049 36.644 1.00 9.46 243 VAL A O 1
ATOM 1744 N N . SER A 1 107 ? -3.686 23.486 38.246 1.00 8.72 244 SER A N 1
ATOM 1745 C CA A SER A 1 107 ? -2.316 23.175 37.874 0.53 9.25 244 SER A CA 1
ATOM 1746 C CA B SER A 1 107 ? -2.310 23.170 37.901 0.47 9.25 244 SER A CA 1
ATOM 1747 C C . SER A 1 107 ? -2.200 21.696 37.533 1.00 8.53 244 SER A C 1
ATOM 1748 O O . SER A 1 107 ? -2.974 20.854 38.007 1.00 9.64 244 SER A O 1
ATOM 1761 N N . CYS A 1 108 ? -1.219 21.357 36.706 1.00 8.26 245 CYS A N 1
ATOM 1762 C CA . CYS A 1 108 ? -0.978 19.952 36.371 1.00 8.19 245 CYS A CA 1
ATOM 1763 C C . CYS A 1 108 ? 0.478 19.798 35.953 1.00 9.36 245 CYS A C 1
ATOM 1764 O O . CYS A 1 108 ? 0.889 20.366 34.917 1.00 8.72 245 CYS A O 1
ATOM 1772 N N . GLN A 1 109 ? 1.271 19.107 36.759 1.00 8.98 246 GLN A N 1
ATOM 1773 C CA . GLN A 1 109 ? 2.708 18.998 36.520 1.00 8.79 246 GLN A CA 1
ATOM 1774 C C . GLN A 1 109 ? 3.058 17.620 35.973 1.00 9.48 246 GLN A C 1
ATOM 1775 O O . GLN A 1 109 ? 2.708 16.589 36.578 1.00 9.82 246 GLN A O 1
ATOM 1789 N N . PHE A 1 110 ? 3.759 17.608 34.838 1.00 8.55 247 PHE A N 1
ATOM 1790 C CA . PHE A 1 110 ? 4.339 16.399 34.268 1.00 10.48 247 PHE A CA 1
ATOM 1791 C C . PHE A 1 110 ? 3.290 15.305 34.105 1.00 10.10 247 PHE A C 1
ATOM 1792 O O . PHE A 1 110 ? 3.585 14.119 34.295 1.00 10.55 247 PHE A O 1
ATOM 1809 N N . ALA A 1 111 ? 2.086 15.687 33.658 1.00 8.59 248 ALA A N 1
ATOM 1810 C CA . ALA A 1 111 ? 1.024 14.689 33.550 1.00 8.94 248 ALA A CA 1
ATOM 1811 C C . ALA A 1 111 ? -0.040 14.948 32.495 1.00 8.91 248 ALA A C 1
ATOM 1812 O O . ALA A 1 111 ? -0.794 14.029 32.154 1.00 9.79 248 ALA A O 1
ATOM 1819 N N . LEU A 1 112 ? -0.172 16.176 32.001 1.00 8.40 249 LEU A N 1
ATOM 1820 C CA . LEU A 1 112 ? -1.321 16.471 31.170 1.00 8.76 249 LEU A CA 1
ATOM 1821 C C . LEU A 1 112 ? -1.338 15.672 29.883 1.00 9.53 249 LEU A C 1
ATOM 1822 O O . LEU A 1 112 ? -2.406 15.484 29.283 1.00 10.55 249 LEU A O 1
ATOM 1838 N N . HIS A 1 113 ? -0.161 15.292 29.399 1.00 10.90 250 HIS A N 1
ATOM 1839 C CA . HIS A 1 113 ? -0.060 14.480 28.191 1.00 10.83 250 HIS A CA 1
ATOM 1840 C C . HIS A 1 113 ? -0.774 13.153 28.303 1.00 10.43 250 HIS A C 1
ATOM 1841 O O . HIS A 1 113 ? -1.170 12.601 27.272 1.00 10.80 250 HIS A O 1
ATOM 1855 N N . TYR A 1 114 ? -1.023 12.662 29.517 1.00 9.81 251 TYR A N 1
ATOM 1856 C CA . TYR A 1 114 ? -1.839 11.465 29.652 1.00 10.93 251 TYR A CA 1
ATOM 1857 C C . TYR A 1 114 ? -3.245 11.694 29.101 1.00 11.21 251 TYR A C 1
ATOM 1858 O O . TYR A 1 114 ? -3.896 10.739 28.636 1.00 11.43 251 TYR A O 1
ATOM 1876 N N . ALA A 1 115 ? -3.753 12.933 29.182 1.00 9.85 252 ALA A N 1
ATOM 1877 C CA . ALA A 1 115 ? -5.071 13.229 28.648 1.00 9.95 252 ALA A CA 1
ATOM 1878 C C . ALA A 1 115 ? -5.117 13.164 27.129 1.00 10.24 252 ALA A C 1
ATOM 1879 O O . ALA A 1 115 ? -6.212 13.116 26.553 1.00 12.53 252 ALA A O 1
ATOM 1886 N N . PHE A 1 116 ? -3.966 13.136 26.454 1.00 10.11 253 PHE A N 1
ATOM 1887 C CA . PHE A 1 116 ? -3.925 13.087 25.001 1.00 9.64 253 PHE A CA 1
ATOM 1888 C C . PHE A 1 116 ? -3.920 11.663 24.463 1.00 10.41 253 PHE A C 1
ATOM 1889 O O . PHE A 1 116 ? -3.689 11.456 23.269 1.00 11.06 253 PHE A O 1
ATOM 1906 N N . GLU A 1 117 ? -4.241 10.672 25.305 1.00 10.11 254 GLU A N 1
ATOM 1907 C CA . GLU A 1 117 ? -4.395 9.302 24.829 1.00 10.17 254 GLU A CA 1
ATOM 1908 C C . GLU A 1 117 ? -5.419 9.229 23.710 1.00 10.77 254 GLU A C 1
ATOM 1909 O O . GLU A 1 117 ? -5.238 8.483 22.745 1.00 11.44 254 GLU A O 1
ATOM 1921 N N . THR A 1 118 ? -6.518 9.982 23.841 1.00 10.18 255 THR A N 1
ATOM 1922 C CA . THR A 1 118 ? -7.580 10.017 22.835 1.00 11.95 255 THR A CA 1
ATOM 1923 C C . THR A 1 118 ? -8.140 11.445 22.806 1.00 11.03 255 THR A C 1
ATOM 1924 O O . THR A 1 118 ? -7.962 12.224 23.750 1.00 11.70 255 THR A O 1
ATOM 1935 N N . GLU A 1 119 ? -8.851 11.769 21.721 1.00 12.28 256 GLU A N 1
ATOM 1936 C CA . GLU A 1 119 ? -9.532 13.053 21.634 1.00 11.93 256 GLU A CA 1
ATOM 1937 C C . GLU A 1 119 ? -10.588 13.174 22.726 1.00 12.10 256 GLU A C 1
ATOM 1938 O O . GLU A 1 119 ? -10.745 14.245 23.328 1.00 12.81 256 GLU A O 1
ATOM 1950 N N . GLU A 1 120 ? -11.333 12.098 22.979 1.00 13.39 257 GLU A N 1
ATOM 1951 C CA . GLU A 1 120 ? -12.353 12.111 24.028 1.00 13.67 257 GLU A CA 1
ATOM 1952 C C . GLU A 1 120 ? -11.748 12.529 25.360 1.00 12.65 257 GLU A C 1
ATOM 1953 O O . GLU A 1 120 ? -12.311 13.370 26.078 1.00 12.29 257 GLU A O 1
ATOM 1965 N N . LYS A 1 121 ? -10.606 11.917 25.698 1.00 11.68 258 LYS A N 1
ATOM 1966 C CA A LYS A 1 121 ? -9.966 12.283 26.991 0.62 11.72 258 LYS A CA 1
ATOM 1967 C CA B LYS A 1 121 ? -9.987 12.256 27.039 0.38 11.75 258 LYS A CA 1
ATOM 1968 C C . LYS A 1 121 ? -9.358 13.698 27.025 1.00 12.43 258 LYS A C 1
ATOM 1969 O O . LYS A 1 121 ? -9.328 14.392 28.035 1.00 12.04 258 LYS A O 1
ATOM 2004 N N . ALA A 1 122 ? -8.837 14.149 25.881 1.00 10.95 259 ALA A N 1
ATOM 2005 C CA . ALA A 1 122 ? -8.305 15.506 25.843 1.00 10.65 259 ALA A CA 1
ATOM 2006 C C . ALA A 1 122 ? -9.422 16.519 26.075 1.00 10.99 259 ALA A C 1
ATOM 2007 O O . ALA A 1 122 ? -9.253 17.495 26.830 1.00 9.95 259 ALA A O 1
ATOM 2014 N N . ARG A 1 123 ? -10.577 16.289 25.437 1.00 10.60 260 ARG A N 1
ATOM 2015 C CA . ARG A 1 123 ? -11.726 17.179 25.584 1.00 10.18 260 ARG A CA 1
ATOM 2016 C C . ARG A 1 123 ? -12.376 17.051 26.950 1.00 11.87 260 ARG A C 1
ATOM 2017 O O . ARG A 1 123 ? -12.852 18.044 27.509 1.00 12.39 260 ARG A O 1
ATOM 2038 N N . ARG A 1 124 ? -12.426 15.848 27.512 1.00 11.60 261 ARG A N 1
ATOM 2039 C CA . ARG A 1 124 ? -12.980 15.712 28.855 1.00 11.16 261 ARG A CA 1
ATOM 2040 C C . ARG A 1 124 ? -12.099 16.428 29.872 1.00 12.13 261 ARG A C 1
ATOM 2041 O O . ARG A 1 124 ? -12.609 17.058 30.807 1.00 12.03 261 ARG A O 1
ATOM 2062 N N . MET A 1 125 ? -10.780 16.341 29.706 1.00 10.42 262 MET A N 1
ATOM 2063 C CA . MET A 1 125 ? -9.860 17.066 30.564 1.00 10.56 262 MET A CA 1
ATOM 2064 C C . MET A 1 125 ? -10.133 18.567 30.479 1.00 10.06 262 MET A C 1
ATOM 2065 O O . MET A 1 125 ? -10.215 19.263 31.493 1.00 11.36 262 MET A O 1
ATOM 2079 N N . LEU A 1 126 ? -10.278 19.088 29.265 1.00 10.45 263 LEU A N 1
ATOM 2080 C CA . LEU A 1 126 ? -10.443 20.529 29.125 1.00 10.58 263 LEU A CA 1
ATOM 2081 C C . LEU A 1 126 ? -11.786 20.984 29.685 1.00 11.65 263 LEU A C 1
ATOM 2082 O O . LEU A 1 126 ? -11.879 22.060 30.291 1.00 11.95 263 LEU A O 1
ATOM 2098 N N . LEU A 1 127 ? -12.841 20.185 29.486 1.00 11.67 264 LEU A N 1
ATOM 2099 C CA A LEU A 1 127 ? -14.131 20.496 30.094 0.54 12.62 264 LEU A CA 1
ATOM 2100 C CA B LEU A 1 127 ? -14.135 20.486 30.095 0.46 12.59 264 LEU A CA 1
ATOM 2101 C C . LEU A 1 127 ? -14.029 20.511 31.613 1.00 11.93 264 LEU A C 1
ATOM 2102 O O . LEU A 1 127 ? -14.600 21.397 32.278 1.00 12.22 264 LEU A O 1
ATOM 2131 N N . ASN A 1 128 ? -13.305 19.547 32.186 1.00 12.50 265 ASN A N 1
ATOM 2132 C CA . ASN A 1 128 ? -13.123 19.532 33.633 1.00 12.20 265 ASN A CA 1
ATOM 2133 C C . ASN A 1 128 ? -12.410 20.790 34.102 1.00 12.46 265 ASN A C 1
ATOM 2134 O O . ASN A 1 128 ? -12.792 21.387 35.115 1.00 13.03 265 ASN A O 1
ATOM 2145 N N . VAL A 1 129 ? -11.411 21.233 33.353 1.00 10.66 266 VAL A N 1
ATOM 2146 C CA . VAL A 1 129 ? -10.632 22.408 33.750 1.00 11.41 266 VAL A CA 1
ATOM 2147 C C . VAL A 1 129 ? -11.501 23.649 33.715 1.00 11.27 266 VAL A C 1
ATOM 2148 O O . VAL A 1 129 ? -11.587 24.391 34.699 1.00 12.59 266 VAL A O 1
ATOM 2161 N N . VAL A 1 130 ? -12.194 23.885 32.599 1.00 11.08 267 VAL A N 1
ATOM 2162 C CA A VAL A 1 130 ? -12.904 25.155 32.466 0.74 12.39 267 VAL A CA 1
ATOM 2163 C CA B VAL A 1 130 ? -12.903 25.152 32.463 0.26 12.48 267 VAL A CA 1
ATOM 2164 C C . VAL A 1 130 ? -14.076 25.210 33.429 1.00 13.44 267 VAL A C 1
ATOM 2165 O O . VAL A 1 130 ? -14.365 26.266 34.010 1.00 13.75 267 VAL A O 1
ATOM 2188 N N . LYS A 1 131 ? -14.771 24.089 33.618 1.00 12.69 268 LYS A N 1
ATOM 2189 C CA . LYS A 1 131 ? -15.898 24.087 34.542 1.00 15.31 268 LYS A CA 1
ATOM 2190 C C . LYS A 1 131 ? -15.436 24.277 35.978 1.00 13.72 268 LYS A C 1
ATOM 2191 O O . LYS A 1 131 ? -16.178 24.849 36.783 1.00 16.55 268 LYS A O 1
ATOM 2210 N N . SER A 1 132 ? -14.192 23.914 36.298 1.00 12.02 269 SER A N 1
ATOM 2211 C CA A SER A 1 132 ? -13.690 24.079 37.655 0.77 12.63 269 SER A CA 1
ATOM 2212 C CA B SER A 1 132 ? -13.696 24.080 37.657 0.23 12.68 269 SER A CA 1
ATOM 2213 C C . SER A 1 132 ? -13.266 25.512 37.944 1.00 13.49 269 SER A C 1
ATOM 2214 O O . SER A 1 132 ? -13.290 25.933 39.108 1.00 14.38 269 SER A O 1
ATOM 2227 N N . LEU A 1 133 ? -12.880 26.268 36.911 1.00 12.31 270 LEU A N 1
ATOM 2228 C CA . LEU A 1 133 ? -12.255 27.570 37.093 1.00 11.94 270 LEU A CA 1
ATOM 2229 C C . LEU A 1 133 ? -13.233 28.724 37.069 1.00 13.19 270 LEU A C 1
ATOM 2230 O O . LEU A 1 133 ? -14.225 28.727 36.342 1.00 14.10 270 LEU A O 1
ATOM 2246 N N . LYS A 1 134 ? -12.911 29.742 37.851 1.00 13.29 271 LYS A N 1
ATOM 2247 C CA . LYS A 1 134 ? -13.561 31.037 37.708 1.00 14.02 271 LYS A CA 1
ATOM 2248 C C . LYS A 1 134 ? -13.155 31.672 36.382 1.00 12.18 271 LYS A C 1
ATOM 2249 O O . LYS A 1 134 ? -12.035 31.494 35.908 1.00 12.18 271 LYS A O 1
ATOM 2268 N N . ILE A 1 135 ? -14.058 32.447 35.793 1.00 13.28 272 ILE A N 1
ATOM 2269 C CA . ILE A 1 135 ? -13.637 33.340 34.717 1.00 15.32 272 ILE A CA 1
ATOM 2270 C C . ILE A 1 135 ? -12.502 34.218 35.218 1.00 14.87 272 ILE A C 1
ATOM 2271 O O . ILE A 1 135 ? -12.580 34.814 36.302 1.00 13.98 272 ILE A O 1
ATOM 2287 N N . GLY A 1 136 ? -11.441 34.302 34.423 1.00 12.97 273 GLY A N 1
ATOM 2288 C CA . GLY A 1 136 ? -10.244 35.008 34.789 1.00 14.45 273 GLY A CA 1
ATOM 2289 C C . GLY A 1 136 ? -9.200 34.146 35.449 1.00 12.85 273 GLY A C 1
ATOM 2290 O O . GLY A 1 136 ? -8.069 34.608 35.641 1.00 12.74 273 GLY A O 1
ATOM 2294 N N . GLY A 1 137 ? -9.539 32.916 35.811 1.00 11.05 274 GLY A N 1
ATOM 2295 C CA . GLY A 1 137 ? -8.597 32.033 36.455 1.00 9.88 274 GLY A CA 1
ATOM 2296 C C . GLY A 1 137 ? -7.594 31.468 35.456 1.00 10.93 274 GLY A C 1
ATOM 2297 O O . GLY A 1 137 ? -7.751 31.543 34.232 1.00 11.31 274 GLY A O 1
ATOM 2301 N N . TYR A 1 138 ? -6.560 30.847 36.003 1.00 10.41 275 TYR A N 1
ATOM 2302 C CA . TYR A 1 138 ? -5.437 30.345 35.212 1.00 9.10 275 TYR A CA 1
ATOM 2303 C C . TYR A 1 138 ? -5.294 28.833 35.326 1.00 9.71 275 TYR A C 1
ATOM 2304 O O . TYR A 1 138 ? -5.536 28.237 36.380 1.00 9.89 275 TYR A O 1
ATOM 2322 N N . PHE A 1 139 ? -4.859 28.234 34.228 1.00 9.23 276 PHE A N 1
ATOM 2323 C CA . PHE A 1 139 ? -4.555 26.810 34.101 1.00 8.71 276 PHE A CA 1
ATOM 2324 C C . PHE A 1 139 ? -3.111 26.720 33.662 1.00 8.65 276 PHE A C 1
ATOM 2325 O O . PHE A 1 139 ? -2.756 27.273 32.618 1.00 9.84 276 PHE A O 1
ATOM 2342 N N . PHE A 1 140 ? -2.266 26.096 34.474 1.00 7.96 277 PHE A N 1
ATOM 2343 C CA . PHE A 1 140 ? -0.835 26.112 34.188 1.00 8.50 277 PHE A CA 1
ATOM 2344 C C . PHE A 1 140 ? -0.181 24.796 34.548 1.00 7.69 277 PHE A C 1
ATOM 2345 O O . PHE A 1 140 ? -0.731 23.980 35.292 1.00 8.77 277 PHE A O 1
ATOM 2362 N N . GLY A 1 141 ? 1.016 24.586 34.010 1.00 9.03 278 GLY A N 1
ATOM 2363 C CA . GLY A 1 141 ? 1.729 23.365 34.329 1.00 8.73 278 GLY A CA 1
ATOM 2364 C C . GLY A 1 141 ? 2.938 23.162 33.440 1.00 8.62 278 GLY A C 1
ATOM 2365 O O . GLY A 1 141 ? 3.466 24.107 32.840 1.00 8.89 278 GLY A O 1
ATOM 2369 N N . THR A 1 142 ? 3.374 21.908 33.388 1.00 8.03 279 THR A N 1
ATOM 2370 C CA . THR A 1 142 ? 4.629 21.501 32.763 1.00 8.13 279 THR A CA 1
ATOM 2371 C C . THR A 1 142 ? 4.381 20.239 31.947 1.00 7.28 279 THR A C 1
ATOM 2372 O O . THR A 1 142 ? 3.795 19.274 32.455 1.00 8.34 279 THR A O 1
ATOM 2383 N N . ILE A 1 143 ? 4.804 20.231 30.689 1.00 8.53 280 ILE A N 1
ATOM 2384 C CA . ILE A 1 143 ? 4.542 19.111 29.780 1.00 6.86 280 ILE A CA 1
ATOM 2385 C C . ILE A 1 143 ? 5.770 18.880 28.904 1.00 8.60 280 ILE A C 1
ATOM 2386 O O . ILE A 1 143 ? 6.563 19.805 28.660 1.00 8.66 280 ILE A O 1
ATOM 2402 N N . PRO A 1 144 ? 5.924 17.670 28.361 1.00 8.07 281 PRO A N 1
ATOM 2403 C CA . PRO A 1 144 ? 6.922 17.471 27.308 1.00 7.98 281 PRO A CA 1
ATOM 2404 C C . PRO A 1 144 ? 6.615 18.427 26.170 1.00 7.54 281 PRO A C 1
ATOM 2405 O O . PRO A 1 144 ? 5.458 18.650 25.803 1.00 8.54 281 PRO A O 1
ATOM 2416 N N . ASP A 1 145 ? 7.681 18.982 25.583 1.00 8.81 282 ASP A N 1
ATOM 2417 C CA . ASP A 1 145 ? 7.582 19.993 24.537 1.00 9.53 282 ASP A CA 1
ATOM 2418 C C . ASP A 1 145 ? 7.505 19.340 23.162 1.00 7.91 282 ASP A C 1
ATOM 2419 O O . ASP A 1 145 ? 8.515 18.863 22.631 1.00 8.71 282 ASP A O 1
ATOM 2428 N N . SER A 1 146 ? 6.320 19.369 22.561 1.00 9.86 283 SER A N 1
ATOM 2429 C CA . SER A 1 146 ? 6.138 18.766 21.253 1.00 9.56 283 SER A CA 1
ATOM 2430 C C . SER A 1 146 ? 7.017 19.417 20.205 1.00 10.02 283 SER A C 1
ATOM 2431 O O . SER A 1 146 ? 7.364 18.769 19.214 1.00 10.62 283 SER A O 1
ATOM 2439 N N . GLU A 1 147 ? 7.414 20.672 20.390 1.00 9.60 284 GLU A N 1
ATOM 2440 C CA A GLU A 1 147 ? 8.252 21.317 19.386 0.49 9.97 284 GLU A CA 1
ATOM 2441 C CA B GLU A 1 147 ? 8.256 21.323 19.389 0.51 9.96 284 GLU A CA 1
ATOM 2442 C C . GLU A 1 147 ? 9.670 20.753 19.413 1.00 9.75 284 GLU A C 1
ATOM 2443 O O . GLU A 1 147 ? 10.323 20.639 18.361 1.00 10.61 284 GLU A O 1
ATOM 2464 N N . PHE A 1 148 ? 10.178 20.427 20.600 1.00 9.50 285 PHE A N 1
ATOM 2465 C CA . PHE A 1 148 ? 11.462 19.757 20.698 1.00 10.39 285 PHE A CA 1
ATOM 2466 C C . PHE A 1 148 ? 11.361 18.331 20.176 1.00 10.96 285 PHE A C 1
ATOM 2467 O O . PHE A 1 148 ? 12.244 17.875 19.437 1.00 10.43 285 PHE A O 1
ATOM 2484 N N . ILE A 1 149 ? 10.290 17.629 20.529 1.00 9.57 286 ILE A N 1
ATOM 2485 C CA . ILE A 1 149 ? 10.040 16.258 19.999 1.00 10.66 286 ILE A CA 1
ATOM 2486 C C . ILE A 1 149 ? 10.031 16.336 18.470 1.00 9.91 286 ILE A C 1
ATOM 2487 O O . ILE A 1 149 ? 10.605 15.485 17.877 1.00 10.37 286 ILE A O 1
ATOM 2503 N N . ARG A 1 150 ? 9.367 17.324 17.913 1.00 11.10 287 ARG A N 1
ATOM 2504 C CA A ARG A 1 150 ? 9.289 17.330 16.404 0.66 11.33 287 ARG A CA 1
ATOM 2505 C CA B ARG A 1 150 ? 9.283 17.333 16.402 0.34 11.44 287 ARG A CA 1
ATOM 2506 C C . ARG A 1 150 ? 10.688 17.598 15.764 1.00 11.11 287 ARG A C 1
ATOM 2507 O O . ARG A 1 150 ? 11.063 17.093 14.690 1.00 11.26 287 ARG A O 1
ATOM 2546 N N . TYR A 1 151 ? 11.478 18.445 16.414 1.00 10.27 288 TYR A N 1
ATOM 2547 C CA . TYR A 1 151 ? 12.869 18.710 15.942 1.00 10.17 288 TYR A CA 1
ATOM 2548 C C . TYR A 1 151 ? 13.625 17.376 15.922 1.00 10.44 288 TYR A C 1
ATOM 2549 O O . TYR A 1 151 ? 14.227 17.042 14.919 1.00 10.41 288 TYR A O 1
ATOM 2567 N N . LYS A 1 152 ? 13.589 16.627 17.021 1.00 10.04 289 LYS A N 1
ATOM 2568 C CA . LYS A 1 152 ? 14.322 15.341 17.121 1.00 10.65 289 LYS A CA 1
ATOM 2569 C C . LYS A 1 152 ? 13.772 14.381 16.064 1.00 10.46 289 LYS A C 1
ATOM 2570 O O . LYS A 1 152 ? 14.567 13.705 15.413 1.00 11.87 289 LYS A O 1
ATOM 2589 N N . MET A 1 153 ? 12.461 14.333 15.901 1.00 11.36 290 MET A N 1
ATOM 2590 C CA . MET A 1 153 ? 11.848 13.383 14.975 1.00 11.54 290 MET A CA 1
ATOM 2591 C C . MET A 1 153 ? 12.197 13.732 13.529 1.00 11.35 290 MET A C 1
ATOM 2592 O O . MET A 1 153 ? 12.346 12.830 12.699 1.00 12.47 290 MET A O 1
ATOM 2606 N N . ASN A 1 154 ? 12.378 15.024 13.227 1.00 12.67 291 ASN A N 1
ATOM 2607 C CA . ASN A 1 154 ? 12.698 15.457 11.876 1.00 12.30 291 ASN A CA 1
ATOM 2608 C C . ASN A 1 154 ? 14.110 15.067 11.473 1.00 15.19 291 ASN A C 1
ATOM 2609 O O . ASN A 1 154 ? 14.427 15.108 10.286 1.00 18.30 291 ASN A O 1
ATOM 2620 N N . LYS A 1 155 ? 14.953 14.722 12.443 1.00 12.79 292 LYS A N 1
ATOM 2621 C CA . LYS A 1 155 ? 16.315 14.284 12.190 1.00 14.54 292 LYS A CA 1
ATOM 2622 C C . LYS A 1 155 ? 16.441 12.765 12.078 1.00 14.74 292 LYS A C 1
ATOM 2623 O O . LYS A 1 155 ? 17.556 12.269 11.905 1.00 16.23 292 LYS A O 1
ATOM 2642 N N . ILE A 1 156 ? 15.338 12.025 12.157 1.00 14.84 293 ILE A N 1
ATOM 2643 C CA . ILE A 1 156 ? 15.337 10.564 12.119 1.00 15.80 293 ILE A CA 1
ATOM 2644 C C . ILE A 1 156 ? 14.740 10.125 10.788 1.00 16.82 293 ILE A C 1
ATOM 2645 O O . ILE A 1 156 ? 13.602 10.491 10.469 1.00 19.03 293 ILE A O 1
ATOM 2661 N N . PRO A 1 157 ? 15.470 9.385 9.975 1.00 20.50 294 PRO A N 1
ATOM 2662 C CA . PRO A 1 157 ? 14.932 8.993 8.672 1.00 23.17 294 PRO A CA 1
ATOM 2663 C C . PRO A 1 157 ? 13.800 7.988 8.793 1.00 24.36 294 PRO A C 1
ATOM 2664 O O . PRO A 1 157 ? 13.712 7.217 9.752 1.00 22.92 294 PRO A O 1
ATOM 2675 N N . GLU A 1 158 ? 12.946 7.991 7.769 1.00 27.07 295 GLU A N 1
ATOM 2676 C CA . GLU A 1 158 ? 11.775 7.126 7.736 1.00 26.06 295 GLU A CA 1
ATOM 2677 C C . GLU A 1 158 ? 12.133 5.647 7.778 1.00 25.61 295 GLU A C 1
ATOM 2678 O O . GLU A 1 158 ? 11.265 4.832 8.092 1.00 29.23 295 GLU A O 1
ATOM 2690 N N . SER A 1 159 ? 13.383 5.275 7.485 1.00 25.00 296 SER A N 1
ATOM 2691 C CA . SER A 1 159 ? 13.767 3.867 7.555 1.00 24.96 296 SER A CA 1
ATOM 2692 C C . SER A 1 159 ? 13.815 3.322 8.985 1.00 26.65 296 SER A C 1
ATOM 2693 O O . SER A 1 159 ? 13.837 2.098 9.160 1.00 28.29 296 SER A O 1
ATOM 2701 N N . VAL A 1 160 ? 13.826 4.179 10.001 1.00 22.99 297 VAL A N 1
ATOM 2702 C CA . VAL A 1 160 ? 13.911 3.748 11.393 1.00 21.10 297 VAL A CA 1
ATOM 2703 C C . VAL A 1 160 ? 12.506 3.402 11.872 1.00 23.67 297 VAL A C 1
ATOM 2704 O O . VAL A 1 160 ? 11.628 4.268 11.932 1.00 22.98 297 VAL A O 1
ATOM 2717 N N . GLU A 1 161 ? 12.300 2.140 12.242 1.00 23.32 298 GLU A N 1
ATOM 2718 C CA . GLU A 1 161 ? 10.945 1.686 12.559 1.00 24.81 298 GLU A CA 1
ATOM 2719 C C . GLU A 1 161 ? 10.435 2.256 13.879 1.00 21.53 298 GLU A C 1
ATOM 2720 O O . GLU A 1 161 ? 9.232 2.510 14.001 1.00 21.60 298 GLU A O 1
ATOM 2732 N N . LYS A 1 162 ? 11.317 2.452 14.867 1.00 20.45 299 LYS A N 1
ATOM 2733 C CA . LYS A 1 162 ? 10.949 2.944 16.199 1.00 19.63 299 LYS A CA 1
ATOM 2734 C C . LYS A 1 162 ? 11.837 4.140 16.508 1.00 18.58 299 LYS A C 1
ATOM 2735 O O . LYS A 1 162 ? 12.869 4.018 17.186 1.00 21.58 299 LYS A O 1
ATOM 2754 N N . PRO A 1 163 ? 11.467 5.314 16.019 1.00 16.90 300 PRO A N 1
ATOM 2755 C CA . PRO A 1 163 ? 12.320 6.492 16.197 1.00 15.93 300 PRO A CA 1
ATOM 2756 C C . PRO A 1 163 ? 12.722 6.710 17.646 1.00 17.82 300 PRO A C 1
ATOM 2757 O O . PRO A 1 163 ? 11.886 6.719 18.549 1.00 16.00 300 PRO A O 1
ATOM 2768 N N . SER A 1 164 ? 14.013 6.906 17.880 1.00 14.21 301 SER A N 1
ATOM 2769 C CA . SER A 1 164 ? 14.505 6.998 19.247 1.00 15.09 301 SER A CA 1
ATOM 2770 C C . SER A 1 164 ? 15.676 7.963 19.344 1.00 15.42 301 SER A C 1
ATOM 2771 O O . SER A 1 164 ? 16.454 8.130 18.404 1.00 16.39 301 SER A O 1
ATOM 2779 N N . TRP A 1 165 ? 15.765 8.626 20.493 1.00 15.12 302 TRP A N 1
ATOM 2780 C CA . TRP A 1 165 ? 16.929 9.422 20.837 1.00 14.58 302 TRP A CA 1
ATOM 2781 C C . TRP A 1 165 ? 17.102 9.399 22.344 1.00 14.19 302 TRP A C 1
ATOM 2782 O O . TRP A 1 165 ? 16.195 9.016 23.074 1.00 13.24 302 TRP A O 1
ATOM 2803 N N . GLY A 1 166 ? 18.257 9.842 22.815 1.00 14.77 303 GLY A N 1
ATOM 2804 C CA . GLY A 1 166 ? 18.491 9.901 24.242 1.00 18.73 303 GLY A CA 1
ATOM 2805 C C . GLY A 1 166 ? 19.967 10.034 24.561 1.00 18.74 303 GLY A C 1
ATOM 2806 O O . GLY A 1 166 ? 20.802 10.267 23.676 1.00 24.66 303 GLY A O 1
ATOM 2810 N N . ASN A 1 167 ? 20.276 9.888 25.842 1.00 17.76 304 ASN A N 1
ATOM 2811 C CA . ASN A 1 167 ? 21.655 10.035 26.317 1.00 17.34 304 ASN A CA 1
ATOM 2812 C C . ASN A 1 167 ? 21.805 9.124 27.530 1.00 19.01 304 ASN A C 1
ATOM 2813 O O . ASN A 1 167 ? 20.968 8.247 27.764 1.00 19.75 304 ASN A O 1
ATOM 2824 N N . SER A 1 168 ? 22.860 9.333 28.314 1.00 23.01 305 SER A N 1
ATOM 2825 C CA . SER A 1 168 ? 23.150 8.392 29.382 1.00 21.82 305 SER A CA 1
ATOM 2826 C C . SER A 1 168 ? 22.100 8.380 30.485 1.00 22.89 305 SER A C 1
ATOM 2827 O O . SER A 1 168 ? 22.095 7.432 31.278 1.00 24.37 305 SER A O 1
ATOM 2835 N N . ILE A 1 169 ? 21.212 9.372 30.567 1.00 19.05 306 ILE A N 1
ATOM 2836 C CA . ILE A 1 169 ? 20.216 9.400 31.637 1.00 19.02 306 ILE A CA 1
ATOM 2837 C C . ILE A 1 169 ? 18.776 9.434 31.148 1.00 16.83 306 ILE A C 1
ATOM 2838 O O . ILE A 1 169 ? 17.858 9.446 31.986 1.00 18.11 306 ILE A O 1
ATOM 2854 N N . TYR A 1 170 ? 18.524 9.480 29.836 1.00 16.55 307 TYR A N 1
ATOM 2855 C CA . TYR A 1 170 ? 17.134 9.448 29.384 1.00 15.78 307 TYR A CA 1
ATOM 2856 C C . TYR A 1 170 ? 17.040 8.900 27.971 1.00 14.56 307 TYR A C 1
ATOM 2857 O O . TYR A 1 170 ? 18.012 8.913 27.214 1.00 15.12 307 TYR A O 1
ATOM 2875 N N . LYS A 1 171 ? 15.842 8.418 27.626 1.00 14.66 308 LYS A N 1
ATOM 2876 C CA . LYS A 1 171 ? 15.608 7.877 26.298 1.00 14.65 308 LYS A CA 1
ATOM 2877 C C . LYS A 1 171 ? 14.147 8.007 25.912 1.00 12.14 308 LYS A C 1
ATOM 2878 O O . LYS A 1 171 ? 13.256 7.786 26.741 1.00 14.53 308 LYS A O 1
ATOM 2897 N N . VAL A 1 172 ? 13.903 8.329 24.645 1.00 12.20 309 VAL A N 1
ATOM 2898 C CA . VAL A 1 172 ? 12.576 8.390 24.046 1.00 11.84 309 VAL A CA 1
ATOM 2899 C C . VAL A 1 172 ? 12.544 7.370 22.919 1.00 11.72 309 VAL A C 1
ATOM 2900 O O . VAL A 1 172 ? 13.430 7.375 22.063 1.00 13.50 309 VAL A O 1
ATOM 2913 N N . THR A 1 173 ? 11.530 6.502 22.904 1.00 12.19 310 THR A N 1
ATOM 2914 C CA . THR A 1 173 ? 11.405 5.496 21.842 1.00 12.69 310 THR A CA 1
ATOM 2915 C C . THR A 1 173 ? 9.967 5.487 21.347 1.00 13.18 310 THR A C 1
ATOM 2916 O O . THR A 1 173 ? 9.070 5.037 22.053 1.00 13.07 310 THR A O 1
ATOM 2927 N N . PHE A 1 174 ? 9.740 5.973 20.145 1.00 13.78 311 PHE A N 1
ATOM 2928 C CA . PHE A 1 174 ? 8.398 5.988 19.595 1.00 12.49 311 PHE A CA 1
ATOM 2929 C C . PHE A 1 174 ? 7.926 4.585 19.229 1.00 14.46 311 PHE A C 1
ATOM 2930 O O . PHE A 1 174 ? 8.702 3.743 18.768 1.00 15.33 311 PHE A O 1
ATOM 2947 N N . SER A 1 175 ? 6.633 4.338 19.449 1.00 14.19 312 SER A N 1
ATOM 2948 C CA . SER A 1 175 ? 6.022 3.054 19.128 1.00 15.50 312 SER A CA 1
ATOM 2949 C C . SER A 1 175 ? 6.039 2.772 17.634 1.00 17.56 312 SER A C 1
ATOM 2950 O O . SER A 1 175 ? 6.143 1.608 17.227 1.00 18.80 312 SER A O 1
ATOM 2958 N N . ASN A 1 176 ? 5.953 3.812 16.801 1.00 16.98 313 ASN A N 1
ATOM 2959 C CA . ASN A 1 176 ? 5.956 3.634 15.355 1.00 18.59 313 ASN A CA 1
ATOM 2960 C C . ASN A 1 176 ? 6.578 4.861 14.697 1.00 17.01 313 ASN A C 1
ATOM 2961 O O . ASN A 1 176 ? 6.869 5.864 15.361 1.00 16.24 313 ASN A O 1
ATOM 2972 N N . ASN A 1 177 ? 6.781 4.755 13.379 1.00 17.65 314 ASN A N 1
ATOM 2973 C CA . ASN A 1 177 ? 7.324 5.834 12.556 1.00 18.21 314 ASN A CA 1
ATOM 2974 C C . ASN A 1 177 ? 6.263 6.438 11.640 1.00 17.31 314 ASN A C 1
ATOM 2975 O O . ASN A 1 177 ? 6.568 6.905 10.543 1.00 19.07 314 ASN A O 1
ATOM 2986 N N . GLU A 1 178 ? 5.004 6.455 12.088 1.00 18.16 315 GLU A N 1
ATOM 2987 C CA . GLU A 1 178 ? 3.959 7.065 11.271 1.00 21.96 315 GLU A CA 1
ATOM 2988 C C . GLU A 1 178 ? 4.204 8.560 11.060 1.00 18.98 315 GLU A C 1
ATOM 2989 O O . GLU A 1 178 ? 3.808 9.104 10.023 1.00 21.06 315 GLU A O 1
ATOM 3001 N N . TYR A 1 179 ? 4.845 9.233 12.021 1.00 17.13 316 TYR A N 1
ATOM 3002 C CA . TYR A 1 179 ? 5.233 10.630 11.840 1.00 14.66 316 TYR A CA 1
ATOM 3003 C C . TYR A 1 179 ? 6.081 10.798 10.588 1.00 17.33 316 TYR A C 1
ATOM 3004 O O . TYR A 1 179 ? 5.766 11.603 9.700 1.00 17.72 316 TYR A O 1
ATOM 3022 N N . GLN A 1 180 ? 7.152 10.019 10.488 1.00 15.64 317 GLN A N 1
ATOM 3023 C CA . GLN A 1 180 ? 8.043 10.138 9.338 1.00 19.84 317 GLN A CA 1
ATOM 3024 C C . GLN A 1 180 ? 7.376 9.674 8.046 1.00 22.65 317 GLN A C 1
ATOM 3025 O O . GLN A 1 180 ? 7.654 10.227 6.976 1.00 23.54 317 GLN A O 1
ATOM 3039 N N . LYS A 1 181 ? 6.50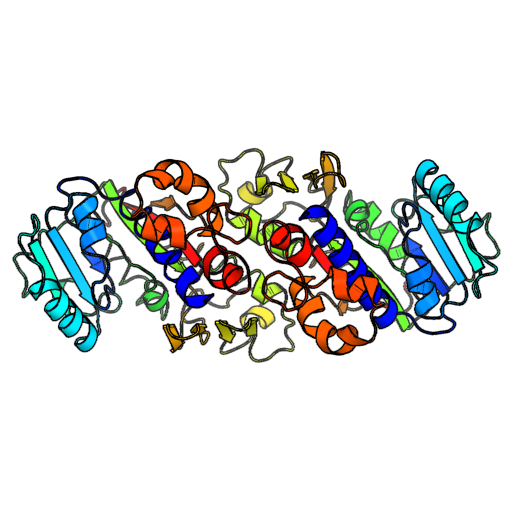3 8.666 8.118 1.00 22.77 318 LYS A N 1
ATOM 3040 C CA . LYS A 1 181 ? 5.810 8.188 6.930 1.00 25.17 318 LYS A CA 1
ATOM 3041 C C . LYS A 1 181 ? 4.787 9.188 6.418 1.00 25.64 318 LYS A C 1
ATOM 3042 O O . LYS A 1 181 ? 4.428 9.140 5.234 1.00 27.59 318 LYS A O 1
ATOM 3061 N N . ASN A 1 182 ? 4.343 10.107 7.269 1.00 22.70 319 ASN A N 1
ATOM 3062 C CA . ASN A 1 182 ? 3.311 11.095 6.964 1.00 22.44 319 ASN A CA 1
ATOM 3063 C C . ASN A 1 182 ? 3.921 12.467 6.712 1.00 21.15 319 ASN A C 1
ATOM 3064 O O . ASN A 1 182 ? 3.365 13.484 7.110 1.00 23.64 319 ASN A O 1
ATOM 3075 N N . GLY A 1 183 ? 5.083 12.502 6.072 1.00 25.21 320 GLY A N 1
ATOM 3076 C CA . GLY A 1 183 ? 5.763 13.753 5.770 1.00 24.26 320 GLY A CA 1
ATOM 3077 C C . GLY A 1 183 ? 6.208 14.519 6.998 1.00 25.52 320 GLY A C 1
ATOM 3078 O O . GLY A 1 183 ? 6.137 15.754 7.009 1.00 25.41 320 GLY A O 1
ATOM 3082 N N . ASN A 1 184 ? 6.650 13.817 8.048 1.00 19.07 321 ASN A N 1
ATOM 3083 C CA . ASN A 1 184 ? 7.125 14.427 9.283 1.00 18.38 321 ASN A CA 1
ATOM 3084 C C . ASN A 1 184 ? 5.998 15.225 9.945 1.00 21.06 321 ASN A C 1
ATOM 3085 O O . ASN A 1 184 ? 6.124 16.411 10.271 1.00 19.16 321 ASN A O 1
ATOM 3096 N N . GLU A 1 185 ? 4.882 14.526 10.174 1.00 18.41 322 GLU A N 1
ATOM 3097 C CA . GLU A 1 185 ? 3.696 15.086 10.802 1.00 19.29 322 GLU A CA 1
ATOM 3098 C C . GLU A 1 185 ? 2.931 13.949 11.465 1.00 17.21 322 GLU A C 1
ATOM 3099 O O . GLU A 1 185 ? 2.786 12.872 10.878 1.00 17.93 322 GLU A O 1
ATOM 3111 N N . PHE A 1 186 ? 2.427 14.189 12.665 1.00 16.65 323 PHE A N 1
ATOM 3112 C CA . PHE A 1 186 ? 1.668 13.133 13.324 1.00 17.66 323 PHE A CA 1
ATOM 3113 C C . PHE A 1 186 ? 0.344 12.923 12.591 1.00 19.95 323 PHE A C 1
ATOM 3114 O O . PHE A 1 186 ? -0.308 13.893 12.191 1.00 21.76 323 PHE A O 1
ATOM 3131 N N . PRO A 1 187 ? -0.068 11.675 12.384 1.00 18.27 324 PRO A N 1
ATOM 3132 C CA . PRO A 1 187 ? -1.331 11.435 11.662 1.00 20.73 324 PRO A CA 1
ATOM 3133 C C . PRO A 1 187 ? -2.559 11.887 12.439 1.00 19.19 324 PRO A C 1
ATOM 3134 O O . PRO A 1 187 ? -3.599 12.138 11.824 1.00 23.81 324 PRO A O 1
ATOM 3145 N N . SER A 1 188 ? -2.461 12.007 13.759 1.00 17.19 325 SER A N 1
ATOM 3146 C CA . SER A 1 188 ? -3.504 12.497 14.649 1.00 15.99 325 SER A CA 1
ATOM 3147 C C . SER A 1 188 ? -2.799 13.187 15.799 1.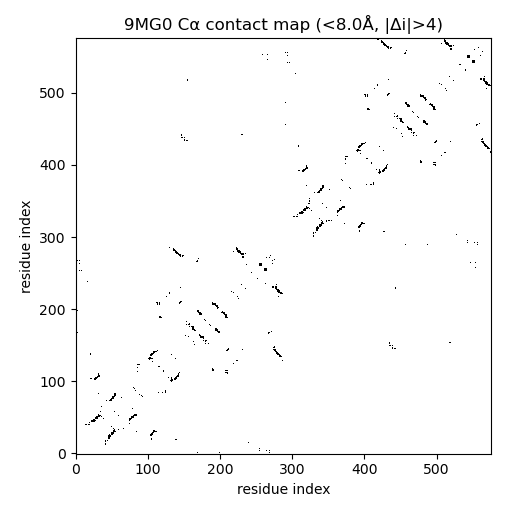00 15.21 325 SER A C 1
ATOM 3148 O O . SER A 1 188 ? -1.678 12.798 16.148 1.00 16.27 325 SER A O 1
ATOM 3156 N N . PRO A 1 189 ? -3.425 14.185 16.429 1.00 13.92 326 PRO A N 1
ATOM 3157 C CA . PRO A 1 189 ? -2.814 14.773 17.629 1.00 14.26 326 PRO A CA 1
ATOM 3158 C C . PRO A 1 189 ? -2.822 13.838 18.820 1.00 12.23 326 PRO A C 1
ATOM 3159 O O . PRO A 1 189 ? -2.100 14.085 19.792 1.00 12.88 326 PRO A O 1
ATOM 3170 N N . PHE A 1 190 ? -3.604 12.769 18.768 1.00 12.28 327 PHE A N 1
ATOM 3171 C CA . PHE A 1 190 ? -3.894 11.963 19.941 1.00 12.32 327 PHE A CA 1
ATOM 3172 C C . PHE A 1 190 ? -3.329 10.564 19.802 1.00 11.23 327 PHE A C 1
ATOM 3173 O O . PHE A 1 190 ? -3.223 10.016 18.699 1.00 14.06 327 PHE A O 1
ATOM 3190 N N . GLY A 1 191 ? -2.960 9.986 20.946 1.00 12.02 328 GLY A N 1
ATOM 3191 C CA . GLY A 1 191 ? -2.528 8.604 20.985 1.00 11.87 328 GLY A CA 1
ATOM 3192 C C . GLY A 1 191 ? -1.174 8.349 20.357 1.00 11.90 328 GLY A C 1
ATOM 3193 O O . GLY A 1 191 ? -0.883 7.206 19.994 1.00 13.29 328 GLY A O 1
ATOM 3197 N N . GLN A 1 192 ? -0.345 9.370 20.204 1.00 11.81 329 GLN A N 1
ATOM 3198 C CA . GLN A 1 192 ? 0.958 9.181 19.566 1.00 11.86 329 GLN A CA 1
ATOM 3199 C C . GLN A 1 192 ? 1.911 8.783 20.680 1.00 10.18 329 GLN A C 1
ATOM 3200 O O . GLN A 1 192 ? 2.379 9.624 21.440 1.00 10.66 329 GLN A O 1
ATOM 3214 N N . MET A 1 193 ? 2.174 7.474 20.808 1.00 11.91 330 MET A N 1
ATOM 3215 C CA . MET A 1 193 ? 2.847 6.962 21.993 1.00 11.70 330 MET A CA 1
ATOM 3216 C C . MET A 1 193 ? 4.352 6.815 21.809 1.00 10.06 330 MET A C 1
ATOM 3217 O O . MET A 1 193 ? 4.828 6.373 20.755 1.00 12.63 330 MET A O 1
ATOM 3231 N N . TYR A 1 194 ? 5.100 7.145 22.858 1.00 10.31 331 TYR A N 1
ATOM 3232 C CA . TYR A 1 194 ? 6.514 6.831 22.963 1.00 11.08 331 TYR A CA 1
ATOM 3233 C C . TYR A 1 194 ? 6.790 6.337 24.373 1.00 13.39 331 TYR A C 1
ATOM 3234 O O . TYR A 1 194 ? 6.110 6.723 25.332 1.00 12.96 331 TYR A O 1
ATOM 3252 N N . THR A 1 195 ? 7.769 5.460 24.486 1.00 12.70 332 THR A N 1
ATOM 3253 C CA A THR A 1 195 ? 8.220 5.004 25.790 0.29 15.57 332 THR A CA 1
ATOM 3254 C CA B THR A 1 195 ? 8.249 4.981 25.771 0.71 15.62 332 THR A CA 1
ATOM 3255 C C . THR A 1 195 ? 9.308 5.950 26.279 1.00 14.05 332 THR A C 1
ATOM 3256 O O . THR A 1 195 ? 10.205 6.357 25.521 1.00 14.09 332 THR A O 1
ATOM 3275 N N . PHE A 1 196 ? 9.206 6.324 27.539 1.00 12.43 333 PHE A N 1
ATOM 3276 C CA . PHE A 1 196 ? 10.067 7.320 28.145 1.00 11.60 333 PHE A CA 1
ATOM 3277 C C . PHE A 1 196 ? 10.823 6.742 29.325 1.00 12.34 333 PHE A C 1
ATOM 3278 O O . PHE A 1 196 ? 10.215 6.211 30.269 1.00 13.15 333 PHE A O 1
ATOM 3295 N N . TRP A 1 197 ? 12.143 6.831 29.266 1.00 12.78 334 TRP A N 1
ATOM 3296 C CA . TRP A 1 197 ? 13.018 6.444 30.356 1.00 12.49 334 TRP A CA 1
ATOM 3297 C C . TRP A 1 197 ? 13.734 7.682 30.858 1.00 13.04 334 TRP A C 1
ATOM 3298 O O . TRP A 1 197 ? 14.317 8.427 30.060 1.00 13.91 334 TRP A O 1
ATOM 3319 N N . LEU A 1 198 ? 13.713 7.892 32.167 1.00 14.45 335 LEU A N 1
ATOM 3320 C CA . LEU A 1 198 ? 14.528 8.914 32.823 1.00 17.12 335 LEU A CA 1
ATOM 3321 C C . LEU A 1 198 ? 15.114 8.274 34.070 1.00 19.07 335 LEU A C 1
ATOM 3322 O O . LEU A 1 198 ? 14.363 7.784 34.924 1.00 18.04 335 LEU A O 1
ATOM 3338 N N . GLU A 1 199 ? 16.442 8.250 34.151 1.00 20.13 336 GLU A N 1
ATOM 3339 C CA A GLU A 1 199 ? 17.150 7.549 35.217 0.55 21.21 336 GLU A CA 1
ATOM 3340 C CA B GLU A 1 199 ? 17.146 7.548 35.217 0.45 21.22 336 GLU A CA 1
ATOM 3341 C C . GLU A 1 199 ? 16.541 7.843 36.582 1.00 23.63 336 GLU A C 1
ATOM 3342 O O . GLU A 1 199 ? 16.366 9.000 36.965 1.00 23.99 336 GLU A O 1
ATOM 3363 N N . ASP A 1 200 ? 16.232 6.773 37.321 1.00 20.55 337 ASP A N 1
ATOM 3364 C CA . ASP A 1 200 ? 15.745 6.837 38.701 1.00 22.57 337 ASP A CA 1
ATOM 3365 C C . ASP A 1 200 ? 14.470 7.667 38.845 1.00 23.81 337 ASP A C 1
ATOM 3366 O O . ASP A 1 200 ? 14.127 8.088 39.959 1.00 30.21 337 ASP A O 1
ATOM 3375 N N . ALA A 1 201 ? 13.729 7.876 37.758 1.00 19.06 338 ALA A N 1
ATOM 3376 C CA . ALA A 1 201 ? 12.545 8.723 37.791 1.00 20.03 338 ALA A CA 1
ATOM 3377 C C . ALA A 1 201 ? 11.350 8.113 37.065 1.00 18.51 338 ALA A C 1
ATOM 3378 O O . ALA A 1 201 ? 10.251 8.045 37.623 1.00 19.41 338 ALA A O 1
ATOM 3385 N N . ILE A 1 202 ? 11.548 7.697 35.816 1.00 16.62 339 ILE A N 1
ATOM 3386 C CA . ILE A 1 202 ? 10.474 7.194 34.965 1.00 16.32 339 ILE A CA 1
ATOM 3387 C C . ILE A 1 202 ? 10.969 5.919 34.295 1.00 14.62 339 ILE A C 1
ATOM 3388 O O . ILE A 1 202 ? 11.902 5.951 33.478 1.00 15.01 339 ILE A O 1
ATOM 3404 N N . ASP A 1 203 ? 10.330 4.802 34.627 1.00 14.26 340 ASP A N 1
ATOM 3405 C CA . ASP A 1 203 ? 10.827 3.474 34.267 1.00 14.89 340 ASP A CA 1
ATOM 3406 C C . ASP A 1 203 ? 10.180 2.994 32.965 1.00 14.91 340 ASP A C 1
ATOM 3407 O O . ASP A 1 203 ? 9.382 2.054 32.949 1.00 15.80 340 ASP A O 1
ATOM 3416 N N . ASN A 1 204 ? 10.573 3.608 31.850 1.00 14.60 341 ASN A N 1
ATOM 3417 C CA . ASN A 1 204 ? 10.204 3.121 30.514 1.00 15.50 341 ASN A CA 1
ATOM 3418 C C . ASN A 1 204 ? 8.692 3.133 30.306 1.00 14.35 341 ASN A C 1
ATOM 3419 O O . ASN A 1 204 ? 8.097 2.168 29.819 1.00 16.58 341 ASN A O 1
ATOM 3430 N N . VAL A 1 205 ? 8.075 4.241 30.686 1.00 15.33 342 VAL A N 1
ATOM 3431 C CA . VAL A 1 205 ? 6.622 4.384 30.733 1.00 13.93 342 VAL A CA 1
ATOM 3432 C C . VAL A 1 205 ? 6.075 4.846 29.393 1.00 13.83 342 VAL A C 1
ATOM 3433 O O . VAL A 1 205 ? 6.671 5.740 28.775 1.00 13.13 342 VAL A O 1
ATOM 3446 N N . PRO A 1 206 ? 4.976 4.264 28.894 1.00 12.94 343 PRO A N 1
ATOM 3447 C CA . PRO A 1 206 ? 4.354 4.811 27.673 1.00 12.98 343 PRO A CA 1
ATOM 3448 C C . PRO A 1 206 ? 3.720 6.167 27.944 1.00 12.92 343 PRO A C 1
ATOM 3449 O O . PRO A 1 206 ? 2.950 6.339 28.892 1.00 15.68 343 PRO A O 1
ATOM 3460 N N . GLU A 1 207 ? 4.042 7.123 27.087 1.00 11.98 344 GLU A N 1
ATOM 3461 C CA A GLU A 1 207 ? 3.574 8.493 27.188 0.64 12.54 344 GLU A CA 1
ATOM 3462 C CA B GLU A 1 207 ? 3.571 8.496 27.189 0.36 12.58 344 GLU A CA 1
ATOM 3463 C C . GLU A 1 207 ? 2.995 8.896 25.836 1.00 12.12 344 GLU A C 1
ATOM 3464 O O . GLU A 1 207 ? 3.333 8.314 24.813 1.00 12.78 344 GLU A O 1
ATOM 3485 N N . TYR A 1 208 ? 2.164 9.940 25.813 1.00 10.84 345 TYR A N 1
ATOM 3486 C CA . TYR A 1 208 ? 1.586 10.436 24.564 1.00 10.23 345 TYR A CA 1
ATOM 3487 C C . TYR A 1 208 ? 2.094 11.845 24.290 1.00 10.70 345 TYR A C 1
ATOM 3488 O O . TYR A 1 208 ? 2.264 12.631 25.223 1.00 10.22 345 TYR A O 1
ATOM 3506 N N . VAL A 1 209 ? 2.311 12.160 23.009 1.00 10.22 346 VAL A N 1
ATOM 3507 C CA . VAL A 1 209 ? 2.671 13.514 22.625 1.00 9.37 346 VAL A CA 1
ATOM 3508 C C . VAL A 1 209 ? 1.473 14.411 22.937 1.00 10.37 346 VAL A C 1
ATOM 3509 O O . VAL A 1 209 ? 0.309 14.002 22.834 1.00 10.43 346 VAL A O 1
ATOM 3522 N N . ILE A 1 210 ? 1.767 15.651 23.330 1.00 9.56 347 ILE A N 1
ATOM 3523 C CA . ILE A 1 210 ? 0.748 16.694 23.482 1.00 10.94 347 ILE A CA 1
ATOM 3524 C C . ILE A 1 210 ? 1.112 17.795 22.497 1.00 9.65 347 ILE A C 1
ATOM 3525 O O . ILE A 1 210 ? 1.851 18.726 22.853 1.00 10.23 347 ILE A O 1
ATOM 3541 N N . PRO A 1 211 ? 0.654 17.708 21.247 1.00 9.41 348 PRO A N 1
ATOM 3542 C CA . PRO A 1 211 ? 1.051 18.699 20.230 1.00 10.12 348 PRO A CA 1
ATOM 3543 C C . PRO A 1 211 ? 0.550 20.079 20.620 1.00 10.18 348 PRO A C 1
ATOM 3544 O O . PRO A 1 211 ? -0.656 20.287 20.826 1.00 11.46 348 PRO A O 1
ATOM 3555 N N . PHE A 1 212 ? 1.476 21.030 20.768 1.00 9.95 349 PHE A N 1
ATOM 3556 C CA . PHE A 1 212 ? 1.073 22.281 21.392 1.00 9.74 349 PHE A CA 1
ATOM 3557 C C . PHE A 1 212 ? 0.021 23.010 20.569 1.00 11.81 349 PHE A C 1
ATOM 3558 O O . PHE A 1 212 ? -0.906 23.606 21.136 1.00 11.35 349 PHE A O 1
ATOM 3575 N N . GLU A 1 213 ? 0.128 22.975 19.242 1.00 11.98 350 GLU A N 1
ATOM 3576 C CA . GLU A 1 213 ? -0.844 23.684 18.419 1.00 13.98 350 GLU A CA 1
ATOM 3577 C C . GLU A 1 213 ? -2.242 23.121 18.637 1.00 13.19 350 GLU A C 1
ATOM 3578 O O . GLU A 1 213 ? -3.225 23.871 18.665 1.00 12.94 350 GLU A O 1
ATOM 3590 N N . SER A 1 214 ? -2.352 21.798 18.783 1.00 12.23 351 SER A N 1
ATOM 3591 C CA A SER A 1 214 ? -3.651 21.184 19.034 0.66 12.40 351 SER A CA 1
ATOM 3592 C CA B SER A 1 214 ? -3.651 21.175 19.037 0.34 12.41 351 SER A CA 1
ATOM 3593 C C . SER A 1 214 ? -4.156 21.515 20.431 1.00 10.14 351 SER A C 1
ATOM 3594 O O . SER A 1 214 ? -5.342 21.824 20.610 1.00 11.88 351 SER A O 1
ATOM 3607 N N . PHE A 1 215 ? -3.279 21.460 21.426 1.00 10.08 352 PHE A N 1
ATOM 3608 C CA . PHE A 1 215 ? -3.636 21.836 22.789 1.00 10.93 352 PHE A CA 1
ATOM 3609 C C . PHE A 1 215 ? -4.163 23.263 22.821 1.00 10.35 352 PHE A C 1
ATOM 3610 O O . PHE A 1 215 ? -5.232 23.521 23.379 1.00 11.03 352 PHE A O 1
ATOM 3627 N N . ARG A 1 216 ? -3.458 24.186 22.167 1.00 10.39 353 ARG A N 1
ATOM 3628 C CA . ARG A 1 216 ? -3.896 25.574 22.149 1.00 10.81 353 ARG A CA 1
ATOM 3629 C C . ARG A 1 216 ? -5.242 25.744 21.439 1.00 11.68 353 ARG A C 1
ATOM 3630 O O . ARG A 1 216 ? -6.126 26.464 21.923 1.00 12.52 353 ARG A O 1
ATOM 3651 N N A SER A 1 217 ? -5.400 25.121 20.275 0.58 11.17 354 SER A N 1
ATOM 3652 N N B SER A 1 217 ? -5.434 25.094 20.288 0.42 11.15 354 SER A N 1
ATOM 3653 C CA A SER A 1 217 ? -6.652 25.240 19.542 0.58 12.16 354 SER A CA 1
ATOM 3654 C CA B SER A 1 217 ? -6.685 25.295 19.557 0.42 12.22 354 SER A CA 1
ATOM 3655 C C A SER A 1 217 ? -7.804 24.685 20.364 0.58 11.97 354 SER A C 1
ATOM 3656 C C B SER A 1 217 ? -7.860 24.627 20.263 0.42 12.04 354 SER A C 1
ATOM 3657 O O A SER A 1 217 ? -8.845 25.328 20.522 0.58 12.73 354 SER A O 1
ATOM 3658 O O B SER A 1 217 ? -8.988 25.136 20.217 0.42 12.43 354 SER A O 1
ATOM 3673 N N . LEU A 1 218 ? -7.620 23.492 20.917 1.00 10.57 355 LEU A N 1
ATOM 3674 C CA . LEU A 1 218 ? -8.656 22.895 21.743 1.00 12.16 355 LEU A CA 1
ATOM 3675 C C . LEU A 1 218 ? -8.987 23.796 22.924 1.00 11.85 355 LEU A C 1
ATOM 3676 O O . LEU A 1 218 ? -10.165 24.002 23.249 1.00 12.14 355 LEU A O 1
ATOM 3693 N N . ALA A 1 219 ? -7.966 24.295 23.620 1.00 11.29 356 ALA A N 1
ATOM 3694 C CA . ALA A 1 219 ? -8.214 25.148 24.780 1.00 10.55 356 ALA A CA 1
ATOM 3695 C C . ALA A 1 219 ? -9.088 26.339 24.406 1.00 11.44 356 ALA A C 1
ATOM 3696 O O . ALA A 1 219 ? -9.985 26.713 25.164 1.00 11.57 356 ALA A O 1
ATOM 3703 N N . ASP A 1 220 ? -8.849 26.935 23.239 1.00 11.02 357 ASP A N 1
ATOM 3704 C CA . ASP A 1 220 ? -9.644 28.065 22.774 1.00 12.31 357 ASP A CA 1
ATOM 3705 C C . ASP A 1 220 ? -11.110 27.687 22.609 1.00 13.02 357 ASP A C 1
ATOM 3706 O O . ASP A 1 220 ? -11.995 28.502 22.877 1.00 14.53 357 ASP A O 1
ATOM 3715 N N . GLU A 1 221 ? -11.386 26.468 22.143 1.00 12.81 358 GLU A N 1
ATOM 3716 C CA . GLU A 1 221 ? -12.770 26.041 22.006 1.00 14.34 358 GLU A CA 1
ATOM 3717 C C . GLU A 1 221 ? -13.480 26.056 23.348 1.00 13.91 358 GLU A C 1
ATOM 3718 O O . GLU A 1 221 ? -14.700 26.224 23.392 1.00 18.06 358 GLU A O 1
ATOM 3730 N N . TYR A 1 222 ? -12.745 25.874 24.445 1.00 13.25 359 TYR A N 1
ATOM 3731 C CA . TYR A 1 222 ? -13.316 25.872 25.789 1.00 14.06 359 TYR A CA 1
ATOM 3732 C C . TYR A 1 222 ? -13.083 27.185 26.526 1.00 16.30 359 TYR A C 1
ATOM 3733 O O . TYR A 1 222 ? -13.186 27.223 27.756 1.00 18.10 359 TYR A O 1
ATOM 3751 N N . GLY A 1 223 ? -12.794 28.260 25.803 1.00 13.62 360 GLY A N 1
ATOM 3752 C CA . GLY A 1 223 ? -12.736 29.582 26.402 1.00 15.90 360 GLY A CA 1
ATOM 3753 C C . GLY A 1 223 ? -11.444 29.898 27.107 1.00 14.28 360 GLY A C 1
ATOM 3754 O O . GLY A 1 223 ? -11.409 30.856 27.906 1.00 14.74 360 GLY A O 1
ATOM 3758 N N . MET A 1 224 ? -10.387 29.147 26.828 1.00 12.85 361 MET A N 1
ATOM 3759 C CA A MET A 1 224 ? -9.079 29.363 27.435 0.75 13.49 361 MET A CA 1
ATOM 3760 C CA B MET A 1 224 ? -9.081 29.354 27.438 0.25 13.54 361 MET A CA 1
ATOM 3761 C C . MET A 1 224 ? -8.086 29.848 26.396 1.00 12.47 361 MET A C 1
ATOM 3762 O O . MET A 1 224 ? -7.931 29.237 25.334 1.00 14.94 361 MET A O 1
ATOM 3787 N N . GLU A 1 225 ? -7.409 30.951 26.705 1.00 12.58 362 GLU A N 1
ATOM 3788 C CA . GLU A 1 225 ? -6.484 31.576 25.783 1.00 12.66 362 GLU A CA 1
ATOM 3789 C C . GLU A 1 225 ? -5.067 31.553 26.325 1.00 13.54 362 GLU A C 1
ATOM 3790 O O . GLU A 1 225 ? -4.837 31.581 27.530 1.00 11.99 362 GLU A O 1
ATOM 3802 N N . LEU A 1 226 ? -4.106 31.558 25.413 1.00 12.31 363 LEU A N 1
ATOM 3803 C CA . LEU A 1 226 ? -2.743 31.289 25.809 1.00 12.17 363 LEU A CA 1
ATOM 3804 C C . LEU A 1 226 ? -2.129 32.413 26.641 1.00 12.19 363 LEU A C 1
ATOM 3805 O O . LEU A 1 226 ? -2.224 33.597 26.299 1.00 13.49 363 LEU A O 1
ATOM 3821 N N . GLU A 1 227 ? -1.453 32.019 27.719 1.00 11.45 364 GLU A N 1
ATOM 3822 C CA . GLU A 1 227 ? -0.700 32.906 28.587 1.00 12.08 364 GLU A CA 1
ATOM 3823 C C . GLU A 1 227 ? 0.801 32.665 28.539 1.00 12.19 364 GLU A C 1
ATOM 3824 O O . GLU A 1 227 ? 1.558 33.623 28.654 1.00 14.76 364 GLU A O 1
ATOM 3836 N N . LEU A 1 228 ? 1.258 31.419 28.416 1.00 10.93 365 LEU A N 1
ATOM 3837 C CA . LEU A 1 228 ? 2.673 31.096 28.524 1.00 12.40 365 LEU A CA 1
ATOM 3838 C C . LEU A 1 228 ? 2.951 29.796 27.796 1.00 11.17 365 LEU A C 1
ATOM 3839 O O . LEU A 1 228 ? 2.163 28.851 27.888 1.00 10.86 365 LEU A O 1
ATOM 3855 N N . GLN A 1 229 ? 4.084 29.740 27.100 1.00 10.59 366 GLN A N 1
ATOM 3856 C CA . GLN A 1 229 ? 4.527 28.510 26.465 1.00 11.64 366 GLN A CA 1
ATOM 3857 C C . GLN A 1 229 ? 6.052 28.431 26.434 1.00 10.54 366 GLN A C 1
ATOM 3858 O O . GLN A 1 229 ? 6.610 27.744 25.585 1.00 12.39 366 GLN A O 1
ATOM 3872 N N . LYS A 1 230 ? 6.740 29.089 27.363 1.00 13.03 367 LYS A N 1
ATOM 3873 C CA . LYS A 1 230 ? 8.202 29.082 27.338 1.00 12.67 367 LYS A CA 1
ATOM 3874 C C . LYS A 1 230 ? 8.776 27.729 27.748 1.00 12.54 367 LYS A C 1
ATOM 3875 O O . LYS A 1 230 ? 8.365 27.143 28.759 1.00 10.89 367 LYS A O 1
ATOM 3894 N N . GLY A 1 231 ? 9.735 27.237 26.971 1.00 11.75 368 GLY A N 1
ATOM 3895 C CA . GLY A 1 231 ? 10.502 26.077 27.378 1.00 11.68 368 GLY A CA 1
ATOM 3896 C C . GLY A 1 231 ? 11.215 26.292 28.692 1.00 10.94 368 GLY A C 1
ATOM 3897 O O . GLY A 1 231 ? 11.454 27.415 29.135 1.00 12.18 368 GLY A O 1
ATOM 3901 N N . PHE A 1 232 ? 11.546 25.183 29.353 1.00 10.81 369 PHE A N 1
ATOM 3902 C CA . PHE A 1 232 ? 12.176 25.301 30.661 1.00 10.88 369 PHE A CA 1
ATOM 3903 C C . PHE A 1 232 ? 13.434 26.166 30.625 1.00 12.54 369 PHE A C 1
ATOM 3904 O O . PHE A 1 232 ? 13.667 26.975 31.534 1.00 13.60 369 PHE A O 1
ATOM 3921 N N . ASN A 1 233 ? 14.269 26.005 29.603 1.00 12.33 370 ASN A N 1
ATOM 3922 C CA . ASN A 1 233 ? 15.508 26.773 29.587 1.00 13.95 370 ASN A CA 1
ATOM 3923 C C . ASN A 1 233 ? 15.232 28.271 29.573 1.00 14.55 370 ASN A C 1
ATOM 3924 O O . ASN A 1 233 ? 15.798 29.028 30.376 1.00 15.87 370 ASN A O 1
ATOM 3935 N N . GLU A 1 234 ? 14.402 28.730 28.635 1.00 13.74 371 GLU A N 1
ATOM 3936 C CA . GLU A 1 234 ? 14.116 30.165 28.548 1.00 16.08 371 GLU A CA 1
ATOM 3937 C C . GLU A 1 234 ? 13.400 30.665 29.801 1.00 14.83 371 GLU A C 1
ATOM 3938 O O . GLU A 1 234 ? 13.653 31.777 30.287 1.00 16.00 371 GLU A O 1
ATOM 3950 N N . PHE A 1 235 ? 12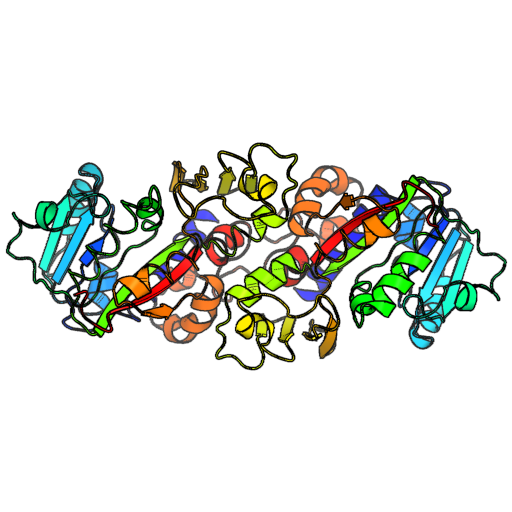.443 29.896 30.296 1.00 13.76 372 PHE A N 1
ATOM 3951 C CA . PHE A 1 235 ? 11.724 30.291 31.500 1.00 12.60 372 PHE A CA 1
ATOM 3952 C C . PHE A 1 235 ? 12.690 30.507 32.656 1.00 14.14 372 PHE A C 1
ATOM 3953 O O . PHE A 1 235 ? 12.643 31.529 33.340 1.00 15.35 372 PHE A O 1
ATOM 3970 N N . PHE A 1 236 ? 13.596 29.563 32.878 1.00 14.95 373 PHE A N 1
ATOM 3971 C CA . PHE A 1 236 ? 14.574 29.704 33.956 1.00 14.45 373 PHE A CA 1
ATOM 3972 C C . PHE A 1 236 ? 15.501 30.893 33.738 1.00 18.89 373 PHE A C 1
ATOM 3973 O O . PHE A 1 236 ? 15.771 31.663 34.669 1.00 19.19 373 PHE A O 1
ATOM 3990 N N . VAL A 1 237 ? 16.017 31.050 32.519 1.00 17.18 374 VAL A N 1
ATOM 3991 C CA . VAL A 1 237 ? 16.928 32.160 32.247 1.00 20.37 374 VAL A CA 1
ATOM 3992 C C . VAL A 1 237 ? 16.257 33.476 32.580 1.00 19.47 374 VAL A C 1
ATOM 3993 O O . VAL A 1 237 ? 16.868 34.375 33.167 1.00 22.89 374 VAL A O 1
ATOM 4006 N N . GLU A 1 238 ? 14.996 33.615 32.208 1.00 18.18 375 GLU A N 1
ATOM 4007 C CA . GLU A 1 238 ? 14.319 34.882 32.413 1.00 19.96 375 GLU A CA 1
ATOM 4008 C C . GLU A 1 238 ? 13.937 35.112 33.864 1.00 20.50 375 GLU A C 1
ATOM 4009 O O . GLU A 1 238 ? 13.979 36.256 34.329 1.00 23.74 375 GLU A O 1
ATOM 4021 N N . GLU A 1 239 ? 13.590 34.056 34.594 1.00 21.70 376 GLU A N 1
ATOM 4022 C CA . GLU A 1 239 ? 13.028 34.243 35.921 1.00 22.45 376 GLU A CA 1
ATOM 4023 C C . GLU A 1 239 ? 14.036 34.118 37.049 1.00 28.87 376 GLU A C 1
ATOM 4024 O O . GLU A 1 239 ? 13.799 34.675 38.121 1.00 26.69 376 GLU A O 1
ATOM 4036 N N . ILE A 1 240 ? 15.152 33.431 36.853 1.00 24.42 377 ILE A N 1
ATOM 4037 C CA . ILE A 1 240 ? 16.064 33.167 37.963 1.00 27.08 377 ILE A CA 1
ATOM 4038 C C . ILE A 1 240 ? 16.628 34.431 38.612 1.00 33.55 377 ILE A C 1
ATOM 4039 O O . ILE A 1 240 ? 16.929 34.393 39.814 1.00 32.80 377 ILE A O 1
ATOM 4055 N N . PRO A 1 241 ? 16.801 35.557 37.900 1.00 29.11 378 PRO A N 1
ATOM 4056 C CA . PRO A 1 241 ? 17.322 36.755 38.592 1.00 35.46 378 PRO A CA 1
ATOM 4057 C C . PRO A 1 241 ? 16.394 37.288 39.669 1.00 41.64 378 PRO A C 1
ATOM 4058 O O . PRO A 1 241 ? 16.872 37.739 40.721 1.00 38.62 378 PRO A O 1
ATOM 4069 N N . ASN A 1 242 ? 15.079 37.270 39.430 1.00 43.59 379 ASN A N 1
ATOM 4070 C CA . ASN A 1 242 ? 14.129 37.606 40.479 1.00 49.09 379 ASN A CA 1
ATOM 4071 C C . ASN A 1 242 ? 14.215 36.645 41.650 1.00 52.56 379 ASN A C 1
ATOM 4072 O O . ASN A 1 242 ? 13.625 36.905 42.706 1.00 57.05 379 ASN A O 1
ATOM 4083 N N . TRP A 1 243 ? 14.940 35.546 41.480 1.00 49.82 380 TRP A N 1
ATOM 4084 C CA . TRP A 1 243 ? 14.720 34.334 42.239 1.00 47.01 380 TRP A CA 1
ATOM 4085 C C . TRP A 1 243 ? 15.942 33.829 42.971 1.00 54.47 380 TRP A C 1
ATOM 4086 O O . TRP A 1 243 ? 15.790 33.045 43.913 1.00 57.63 380 TRP A O 1
ATOM 4107 N N . VAL A 1 244 ? 17.136 34.279 42.591 1.00 67.65 381 VAL A N 1
ATOM 4108 C CA . VAL A 1 244 ? 18.362 33.800 43.220 1.00 70.17 381 VAL A CA 1
ATOM 4109 C C . VAL A 1 244 ? 18.257 33.895 44.740 1.00 75.14 381 VAL A C 1
ATOM 4110 O O . VAL A 1 244 ? 18.280 32.881 45.447 1.00 75.16 381 VAL A O 1
ATOM 4123 N N . ASN A 1 245 ? 18.090 35.114 45.257 1.00 76.40 382 ASN A N 1
ATOM 4124 C CA . ASN A 1 245 ? 18.171 35.383 46.688 1.00 74.52 382 ASN A CA 1
ATOM 4125 C C . ASN A 1 245 ? 16.981 34.857 47.478 1.00 78.03 382 ASN A C 1
ATOM 4126 O O . ASN A 1 245 ? 16.997 34.956 48.711 1.00 77.62 382 ASN A O 1
ATOM 4137 N N . ARG A 1 246 ? 15.966 34.301 46.820 1.00 75.13 383 ARG A N 1
ATOM 4138 C CA . ARG A 1 246 ? 14.810 33.768 47.526 1.00 73.51 383 ARG A CA 1
ATOM 4139 C C . ARG A 1 246 ? 14.919 32.273 47.788 1.00 70.15 383 ARG A C 1
ATOM 4140 O O . ARG A 1 246 ? 14.319 31.773 48.747 1.00 70.05 383 ARG A O 1
ATOM 4161 N N . PHE A 1 247 ? 15.662 31.549 46.958 1.00 63.21 384 PHE A N 1
ATOM 4162 C CA . PHE A 1 247 ? 15.721 30.103 47.084 1.00 59.61 384 PHE A CA 1
ATOM 4163 C C . PHE A 1 247 ? 16.427 29.693 48.369 1.00 63.92 384 PHE A C 1
ATOM 4164 O O . PHE A 1 247 ? 17.279 30.412 48.900 1.00 59.21 384 PHE A O 1
ATOM 4181 N N . SER A 1 248 ? 16.061 28.516 48.864 1.00 75.27 385 SER A N 1
ATOM 4182 C CA . SER A 1 248 ? 16.831 27.856 49.901 1.00 76.45 385 SER A CA 1
ATOM 4183 C C . SER A 1 248 ? 18.306 27.885 49.511 1.00 75.22 385 SER A C 1
ATOM 4184 O O . SER A 1 248 ? 18.667 27.363 48.444 1.00 70.44 385 SER A O 1
ATOM 4192 N N . PRO A 1 249 ? 19.182 28.484 50.327 1.00 76.78 386 PRO A N 1
ATOM 4193 C CA . PRO A 1 249 ? 20.601 28.563 49.947 1.00 75.67 386 PRO A CA 1
ATOM 4194 C C . PRO A 1 249 ? 21.183 27.211 49.562 1.00 73.14 386 PRO A C 1
ATOM 4195 O O . PRO A 1 249 ? 22.230 27.142 48.911 1.00 69.37 386 PRO A O 1
ATOM 4206 N N . LYS A 1 250 ? 20.509 26.128 49.961 1.00 74.67 387 LYS A N 1
ATOM 4207 C CA . LYS A 1 250 ? 20.895 24.799 49.499 1.00 70.56 387 LYS A CA 1
ATOM 4208 C C . LYS A 1 250 ? 20.356 24.528 48.099 1.00 63.80 387 LYS A C 1
ATOM 4209 O O . LYS A 1 250 ? 21.084 24.010 47.244 1.00 61.59 387 LYS A O 1
ATOM 4228 N N . MET A 1 251 ? 19.087 24.865 47.844 1.00 57.09 388 MET A N 1
ATOM 4229 C CA . MET A 1 251 ? 18.570 24.795 46.480 1.00 58.37 388 MET A CA 1
ATOM 4230 C C . MET A 1 251 ? 19.345 25.733 45.562 1.00 48.21 388 MET A C 1
ATOM 4231 O O . MET A 1 251 ? 19.584 25.414 44.393 1.00 44.57 388 MET A O 1
ATOM 4245 N N . ARG A 1 252 ? 19.740 26.898 46.076 1.00 48.03 389 ARG A N 1
ATOM 4246 C CA . ARG A 1 252 ? 20.591 27.801 45.308 1.00 46.11 389 ARG A CA 1
ATOM 4247 C C . ARG A 1 252 ? 21.886 27.108 44.911 1.00 45.68 389 ARG A C 1
ATOM 4248 O O . ARG A 1 252 ? 22.293 27.140 43.744 1.00 43.14 389 ARG A O 1
ATOM 4269 N N . GLU A 1 253 ? 22.551 26.476 45.882 1.00 51.07 390 GLU A N 1
ATOM 4270 C CA . GLU A 1 253 ? 23.762 25.722 45.583 1.00 50.96 390 GLU A CA 1
ATOM 4271 C C . GLU A 1 253 ? 23.467 24.584 44.616 1.00 50.00 390 GLU A C 1
ATOM 4272 O O . GLU A 1 253 ? 24.267 24.299 43.717 1.00 45.71 390 GLU A O 1
ATOM 4284 N N . GLY A 1 254 ? 22.328 23.918 44.789 1.00 45.20 391 GLY A N 1
ATOM 4285 C CA . GLY A 1 254 ? 21.947 22.844 43.893 1.00 43.12 391 GLY A CA 1
ATOM 4286 C C . GLY A 1 254 ? 21.670 23.279 42.472 1.00 37.69 391 GLY A C 1
ATOM 4287 O O . GLY A 1 254 ? 21.552 22.414 41.596 1.00 40.67 391 GLY A O 1
ATOM 4291 N N . LEU A 1 255 ? 21.563 24.583 42.223 1.00 37.28 392 LEU A N 1
ATOM 4292 C CA . LEU A 1 255 ? 21.308 25.117 40.894 1.00 34.21 392 LEU A CA 1
ATOM 4293 C C . LEU A 1 255 ? 22.564 25.651 40.218 1.00 35.30 392 LEU A C 1
ATOM 4294 O O . LEU A 1 255 ? 22.467 26.246 39.139 1.00 41.48 392 LEU A O 1
ATOM 4310 N N . LYS A 1 256 ? 23.733 25.471 40.829 1.00 41.10 393 LYS A N 1
ATOM 4311 C CA . LYS A 1 256 ? 24.972 26.035 40.310 1.00 50.29 393 LYS A CA 1
ATOM 4312 C C . LYS A 1 256 ? 25.662 25.042 39.381 1.00 54.29 393 LYS A C 1
ATOM 4313 O O . LYS A 1 256 ? 25.771 23.853 39.699 1.00 51.79 393 LYS A O 1
ATOM 4332 N N . ARG A 1 257 ? 26.120 25.539 38.231 1.00 57.53 394 ARG A N 1
ATOM 4333 C CA . ARG A 1 257 ? 26.870 24.736 37.280 1.00 53.91 394 ARG A CA 1
ATOM 4334 C C . ARG A 1 257 ? 28.353 24.727 37.654 1.00 51.06 394 ARG A C 1
ATOM 4335 O O . ARG A 1 257 ? 28.781 25.356 38.625 1.00 55.75 394 ARG A O 1
ATOM 4356 N N . SER A 1 258 ? 29.155 24.010 36.860 1.00 47.38 395 SER A N 1
ATOM 4357 C CA . SER A 1 258 ? 30.604 24.070 37.030 1.00 52.50 395 SER A CA 1
ATOM 4358 C C . SER A 1 258 ? 31.118 25.486 36.804 1.00 50.65 395 SER A C 1
ATOM 4359 O O . SER A 1 258 ? 31.992 25.962 37.537 1.00 53.24 395 SER A O 1
ATOM 4367 N N . ASP A 1 259 ? 30.585 26.178 35.794 1.00 60.63 396 ASP A N 1
ATOM 4368 C CA . ASP A 1 259 ? 31.035 27.536 35.501 1.00 57.97 396 ASP A CA 1
ATOM 4369 C C . ASP A 1 259 ? 30.546 28.555 36.523 1.00 60.08 396 ASP A C 1
ATOM 4370 O O . ASP A 1 259 ? 30.805 29.751 36.350 1.00 60.08 396 ASP A O 1
ATOM 4379 N N . GLY A 1 260 ? 29.857 28.117 37.578 1.00 55.81 397 GLY A N 1
ATOM 4380 C CA . GLY A 1 260 ? 29.493 28.977 38.684 1.00 51.08 397 GLY A CA 1
ATOM 4381 C C . GLY A 1 260 ? 28.167 29.694 38.555 1.00 50.21 397 GLY A C 1
ATOM 4382 O O . GLY A 1 260 ? 27.679 30.234 39.556 1.00 51.39 397 GLY A O 1
ATOM 4386 N N . ARG A 1 261 ? 27.571 29.732 37.367 1.00 45.37 398 ARG A N 1
ATOM 4387 C CA . ARG A 1 261 ? 26.302 30.415 37.170 1.00 50.89 398 ARG A CA 1
ATOM 4388 C C . ARG A 1 261 ? 25.157 29.415 37.318 1.00 42.67 398 ARG A C 1
ATOM 4389 O O . ARG A 1 261 ? 25.369 28.214 37.489 1.00 37.29 398 ARG A O 1
ATOM 4410 N N . TYR A 1 262 ? 23.923 29.914 37.247 1.00 42.18 399 TYR A N 1
ATOM 4411 C CA . TYR A 1 262 ? 22.748 29.124 37.592 1.00 40.37 399 TYR A CA 1
ATOM 4412 C C . TYR A 1 262 ? 22.179 28.390 36.387 1.00 34.98 399 TYR A C 1
ATOM 4413 O O . TYR A 1 262 ? 21.978 28.985 35.325 1.00 43.08 399 TYR A O 1
ATOM 4431 N N . GLY A 1 263 ? 21.889 27.117 36.572 1.00 31.57 400 GLY A N 1
ATOM 4432 C CA . GLY A 1 263 ? 21.217 26.325 35.555 1.00 34.56 400 GLY A CA 1
ATOM 4433 C C . GLY A 1 263 ? 21.636 24.866 35.643 1.00 33.64 400 GLY A C 1
ATOM 4434 O O . GLY A 1 263 ? 21.955 24.367 36.719 1.00 38.78 400 GLY A O 1
ATOM 4438 N N . VAL A 1 264 ? 21.617 24.205 34.482 1.00 34.13 401 VAL A N 1
ATOM 4439 C CA . VAL A 1 264 ? 22.035 22.815 34.347 1.00 33.62 401 VAL A CA 1
ATOM 4440 C C . VAL A 1 264 ? 23.018 22.715 33.191 1.00 30.73 401 VAL A C 1
ATOM 4441 O O . VAL A 1 264 ? 22.943 23.479 32.224 1.00 36.81 401 VAL A O 1
ATOM 4454 N N . GLU A 1 265 ? 23.919 21.738 33.285 1.00 29.02 402 GLU A N 1
ATOM 4455 C CA . GLU A 1 265 ? 24.888 21.454 32.237 1.00 32.16 402 GLU A CA 1
ATOM 4456 C C . GLU A 1 265 ? 25.170 19.959 32.235 1.00 31.80 402 GLU A C 1
ATOM 4457 O O . GLU A 1 265 ? 24.861 19.251 33.194 1.00 38.22 402 GLU A O 1
ATOM 4469 N N . GLY A 1 266 ? 25.781 19.485 31.155 1.00 29.42 403 GLY A N 1
ATOM 4470 C CA . GLY A 1 266 ? 26.131 18.082 31.052 1.00 30.18 403 GLY A CA 1
ATOM 4471 C C . GLY A 1 266 ? 24.973 17.260 30.528 1.00 25.01 403 GLY A C 1
ATOM 4472 O O . GLY A 1 266 ? 24.082 17.754 29.841 1.00 24.38 403 GLY A O 1
ATOM 4476 N N . VAL A 1 267 ? 25.000 15.969 30.862 1.00 25.14 404 VAL A N 1
ATOM 4477 C CA . VAL A 1 267 ? 23.999 15.045 30.345 1.00 25.47 404 VAL A CA 1
ATOM 4478 C C . VAL A 1 267 ? 22.602 15.425 30.795 1.00 25.76 404 VAL A C 1
ATOM 4479 O O . VAL A 1 267 ? 21.614 15.019 30.173 1.00 28.74 404 VAL A O 1
ATOM 4492 N N . GLU A 1 268 ? 22.475 16.183 31.873 1.00 22.04 405 GLU A N 1
ATOM 4493 C CA . GLU A 1 268 ? 21.132 16.547 32.299 1.00 21.38 405 GLU A CA 1
ATOM 4494 C C . GLU A 1 268 ? 20.531 17.694 31.492 1.00 19.44 405 GLU A C 1
ATOM 4495 O O . GLU A 1 268 ? 19.320 17.879 31.553 1.00 17.54 405 GLU A O 1
ATOM 4507 N N . LYS A 1 269 ? 21.327 18.426 30.706 1.00 20.49 406 LYS A N 1
ATOM 4508 C CA . LYS A 1 269 ? 20.812 19.641 30.068 1.00 19.75 406 LYS A CA 1
ATOM 4509 C C . LYS A 1 269 ? 19.629 19.339 29.149 1.00 17.59 406 LYS A C 1
ATOM 4510 O O . LYS A 1 269 ? 18.607 20.023 29.188 1.00 17.44 406 LYS A O 1
ATOM 4529 N N . GLU A 1 270 ? 19.753 18.330 28.293 1.00 17.31 407 GLU A N 1
ATOM 4530 C CA . GLU A 1 270 ? 18.685 18.107 27.322 1.00 15.22 407 GLU A CA 1
ATOM 4531 C C . GLU A 1 270 ? 17.390 17.674 27.985 1.00 13.87 407 GLU A C 1
ATOM 4532 O O . GLU A 1 270 ? 16.353 18.326 27.760 1.00 13.89 407 GLU A O 1
ATOM 4544 N N . PRO A 1 271 ? 17.366 16.644 28.835 1.00 14.22 408 PRO A N 1
ATOM 4545 C CA . PRO A 1 271 ? 16.090 16.295 29.479 1.00 14.38 408 PRO A CA 1
ATOM 4546 C C . PRO A 1 271 ? 15.585 17.355 30.441 1.00 18.12 408 PRO A C 1
ATOM 4547 O O . PRO A 1 271 ? 14.361 17.514 30.586 1.00 19.85 408 PRO A O 1
ATOM 4558 N N . ALA A 1 272 ? 16.474 18.115 31.088 1.00 15.91 409 ALA A N 1
ATOM 4559 C CA . ALA A 1 272 ? 16.015 19.076 32.085 1.00 16.58 409 ALA A CA 1
ATOM 4560 C C . ALA A 1 272 ? 15.540 20.370 31.445 1.00 17.62 409 ALA A C 1
ATOM 4561 O O . ALA A 1 272 ? 14.536 20.936 31.886 1.00 19.09 409 ALA A O 1
ATOM 4568 N N . ALA A 1 273 ? 16.232 20.863 30.418 1.00 16.27 410 ALA A N 1
ATOM 4569 C CA . ALA A 1 273 ? 16.057 22.229 29.923 1.00 16.95 410 ALA A CA 1
ATOM 4570 C C . ALA A 1 273 ? 15.413 22.322 28.541 1.00 16.58 410 ALA A C 1
ATOM 4571 O O . ALA A 1 273 ? 14.795 23.355 28.243 1.00 15.91 410 ALA A O 1
ATOM 4578 N N . TYR A 1 274 ? 15.483 21.264 27.719 1.00 13.43 411 TYR A N 1
ATOM 4579 C CA . TYR A 1 274 ? 14.905 21.263 26.383 1.00 11.86 411 TYR A CA 1
ATOM 4580 C C . TYR A 1 274 ? 13.673 20.378 26.233 1.00 10.43 411 TYR A C 1
ATOM 4581 O O . TYR A 1 274 ? 12.749 20.733 25.496 1.00 10.84 411 TYR A O 1
ATOM 4599 N N . PHE A 1 275 ? 13.636 19.221 26.888 1.00 10.61 412 PHE A N 1
ATOM 4600 C CA . PHE A 1 275 ? 12.556 18.283 26.618 1.00 10.14 412 PHE A CA 1
ATOM 4601 C C . PHE A 1 275 ? 11.209 18.785 27.145 1.00 10.61 412 PHE A C 1
ATOM 4602 O O . PHE A 1 275 ? 10.161 18.395 26.605 1.00 10.55 412 PHE A O 1
ATOM 4619 N N . TYR A 1 276 ? 11.203 19.639 28.174 1.00 10.14 413 TYR A N 1
ATOM 4620 C CA . TYR A 1 276 ? 9.977 20.101 28.819 1.00 9.84 413 TYR A CA 1
ATOM 4621 C C . TYR A 1 276 ? 9.740 21.582 28.571 1.00 9.34 413 TYR A C 1
ATOM 4622 O O . TYR A 1 276 ? 10.674 22.382 28.436 1.00 9.79 413 TYR A O 1
ATOM 4640 N N . THR A 1 277 ? 8.453 21.932 28.591 1.00 8.61 414 THR A N 1
ATOM 4641 C CA . THR A 1 277 ? 7.991 23.302 28.497 1.00 9.20 414 THR A CA 1
ATOM 4642 C C . THR A 1 277 ? 6.973 23.620 29.585 1.00 8.67 414 THR A C 1
ATOM 4643 O O . THR A 1 277 ? 6.245 22.746 30.082 1.00 9.07 414 THR A O 1
ATOM 4654 N N . THR A 1 278 ? 6.962 24.893 29.965 1.00 8.45 415 THR A N 1
ATOM 4655 C CA . THR A 1 278 ? 5.846 25.401 30.731 1.00 8.18 415 THR A CA 1
ATOM 4656 C C . THR A 1 278 ? 4.655 25.607 29.804 1.00 8.44 415 THR A C 1
ATOM 4657 O O . THR A 1 278 ? 4.795 25.759 28.585 1.00 10.37 415 THR A O 1
ATOM 4668 N N . PHE A 1 279 ? 3.464 25.665 30.412 1.00 8.76 416 PHE A N 1
ATOM 4669 C CA . PHE A 1 279 ? 2.270 26.126 29.707 1.00 9.19 416 PHE A CA 1
ATOM 4670 C C . PHE A 1 279 ? 1.390 26.890 30.682 1.00 8.70 416 PHE A C 1
ATOM 4671 O O . PHE A 1 279 ? 1.395 26.620 31.881 1.00 8.73 416 PHE A O 1
ATOM 4688 N N . ALA A 1 280 ? 0.642 27.861 30.152 1.00 8.73 417 ALA A N 1
ATOM 4689 C CA . ALA A 1 280 ? -0.451 28.432 30.931 1.00 8.77 417 ALA A CA 1
ATOM 4690 C C . ALA A 1 280 ? -1.478 29.005 29.970 1.00 8.27 417 ALA A C 1
ATOM 4691 O O . ALA A 1 280 ? -1.133 29.514 28.889 1.00 9.28 417 ALA A O 1
ATOM 4698 N N . PHE A 1 281 ? -2.736 28.959 30.426 1.00 10.02 418 PHE A N 1
ATOM 4699 C CA . PHE A 1 281 ? -3.882 29.555 29.760 1.00 9.37 418 PHE A CA 1
ATOM 4700 C C . PHE A 1 281 ? -4.682 30.319 30.796 1.00 10.11 418 PHE A C 1
ATOM 4701 O O . PHE A 1 281 ? -4.599 30.029 31.993 1.00 11.10 418 PHE A O 1
ATOM 4718 N N . ARG A 1 282 ? -5.489 31.272 30.324 1.00 10.17 419 ARG A N 1
ATOM 4719 C CA . ARG A 1 282 ? -6.446 31.983 31.161 1.00 10.52 419 ARG A CA 1
ATOM 4720 C C . ARG A 1 282 ? -7.841 31.704 30.633 1.00 10.43 419 ARG A C 1
ATOM 4721 O O . ARG A 1 282 ? -8.079 31.771 29.430 1.00 11.03 419 ARG A O 1
ATOM 4742 N N . LYS A 1 283 ? -8.771 31.424 31.550 1.00 11.73 420 LYS A N 1
ATOM 4743 C CA . LYS A 1 283 ? -10.173 31.288 31.183 1.00 11.58 420 LYS A CA 1
ATOM 4744 C C . LYS A 1 283 ? -10.745 32.683 30.977 1.00 12.32 420 LYS A C 1
ATOM 4745 O O . LYS A 1 283 ? -10.919 33.444 31.936 1.00 14.08 420 LYS A O 1
ATOM 4764 N N . VAL A 1 284 ? -11.063 33.021 29.742 1.00 12.49 421 VAL A N 1
ATOM 4765 C CA . VAL A 1 284 ? -11.535 34.365 29.450 1.00 13.29 421 VAL A CA 1
ATOM 4766 C C . VAL A 1 284 ? -13.049 34.433 29.330 1.00 15.51 421 VAL A C 1
ATOM 4767 O O . VAL A 1 284 ? -13.614 35.531 29.379 1.00 16.84 421 VAL A O 1
ATOM 4780 N N . ARG A 1 285 ? -13.721 33.295 29.211 1.00 16.52 422 ARG A N 1
ATOM 4781 C CA . ARG A 1 285 ? -15.160 33.277 29.039 1.00 19.02 422 ARG A CA 1
ATOM 4782 C C . ARG A 1 285 ? -15.661 31.898 29.441 1.00 18.80 422 ARG A C 1
ATOM 4783 O O . ARG A 1 285 ? -14.915 30.924 29.476 1.00 17.30 422 ARG A O 1
ATOM 4804 N N . ASP A 1 286 ? -16.940 31.852 29.761 1.00 18.59 423 ASP A N 1
ATOM 4805 C CA . ASP A 1 286 ? -17.599 30.616 30.135 1.00 23.72 423 ASP A CA 1
ATOM 4806 C C . ASP A 1 286 ? -17.825 29.759 28.909 1.00 26.57 423 ASP A C 1
ATOM 4807 O O . ASP A 1 286 ? -18.185 30.257 27.842 1.00 33.34 423 ASP A O 1
ATOM 4816 N N . TYR A 1 287 ? -17.665 28.453 29.098 1.00 32.90 424 TYR A N 1
ATOM 4817 C CA . TYR A 1 287 ? -18.002 27.475 28.077 1.00 30.80 424 TYR A CA 1
ATOM 4818 C C . TYR A 1 287 ? -19.506 27.262 28.104 1.00 41.83 424 TYR A C 1
ATOM 4819 O O . TYR A 1 287 ? -20.061 26.765 29.091 1.00 43.04 424 TYR A O 1
ATOM 4837 N N . GLN A 1 288 ? -20.169 27.639 27.026 1.00 28.48 425 GLN A N 1
ATOM 4838 C CA . GLN A 1 288 ? -21.613 27.720 27.059 1.00 27.31 425 GLN A CA 1
ATOM 4839 C C . GLN A 1 288 ? -22.296 26.489 26.518 1.00 36.80 425 GLN A C 1
ATOM 4840 O O . GLN A 1 288 ? -23.516 26.477 26.307 1.00 39.69 425 GLN A O 1
ATOM 4854 N N . SER B 1 1 ? 38.038 28.169 27.414 1.00 24.42 138 SER B N 1
ATOM 4855 C CA . SER B 1 1 ? 36.865 29.038 27.375 1.00 22.22 138 SER B CA 1
ATOM 4856 C C . SER B 1 1 ? 35.806 28.368 26.516 1.00 23.85 138 SER B C 1
ATOM 4857 O O . SER B 1 1 ? 36.124 27.523 25.688 1.00 20.79 138 SER B O 1
ATOM 4864 N N . PRO B 1 2 ? 34.541 28.750 26.692 1.00 18.32 139 PRO B N 1
ATOM 4865 C CA . PRO B 1 2 ? 33.485 28.160 25.846 1.00 17.81 139 PRO B CA 1
ATOM 4866 C C . PRO B 1 2 ? 33.752 28.270 24.347 1.00 17.11 139 PRO B C 1
ATOM 4867 O O . PRO B 1 2 ? 33.522 27.312 23.606 1.00 16.60 139 PRO B O 1
ATOM 4878 N N . ILE B 1 3 ? 34.250 29.411 23.874 1.00 18.13 140 ILE B N 1
ATOM 4879 C CA . ILE B 1 3 ? 34.406 29.587 22.433 1.00 17.06 140 ILE B CA 1
ATOM 4880 C C . ILE B 1 3 ? 35.567 28.741 21.895 1.00 16.70 140 ILE B C 1
ATOM 4881 O O . ILE B 1 3 ? 35.504 28.222 20.774 1.00 16.02 140 ILE B O 1
ATOM 4897 N N . ILE B 1 4 ? 36.644 28.586 22.672 1.00 14.90 141 ILE B N 1
ATOM 4898 C CA . ILE B 1 4 ? 37.733 27.722 22.214 1.00 17.28 141 ILE B CA 1
ATOM 4899 C C . ILE B 1 4 ? 37.290 26.264 22.205 1.00 16.18 141 ILE B C 1
ATOM 4900 O O . ILE B 1 4 ? 37.625 25.504 21.285 1.00 16.06 141 ILE B O 1
ATOM 4916 N N . LYS B 1 5 ? 36.491 25.856 23.190 1.00 16.51 142 LYS B N 1
ATOM 4917 C CA . LYS B 1 5 ? 35.951 24.498 23.150 1.00 16.61 142 LYS B CA 1
ATOM 4918 C C . LYS B 1 5 ? 35.030 24.312 21.955 1.00 15.08 142 LYS B C 1
ATOM 4919 O O . LYS B 1 5 ? 35.031 23.246 21.331 1.00 15.46 142 LYS B O 1
ATOM 4938 N N . LEU B 1 6 ? 34.216 25.322 21.620 1.00 14.03 143 LEU B N 1
ATOM 4939 C CA . LEU B 1 6 ? 33.401 25.239 20.414 1.00 13.26 143 LEU B CA 1
ATOM 4940 C C . LEU B 1 6 ? 34.266 25.070 19.169 1.00 12.17 143 LEU B C 1
ATOM 4941 O O . LEU B 1 6 ? 33.949 24.255 18.291 1.00 12.43 143 LEU B O 1
ATOM 4957 N N . ARG B 1 7 ? 35.357 25.832 19.069 1.00 13.08 144 ARG B N 1
ATOM 4958 C CA . ARG B 1 7 ? 36.228 25.722 17.903 1.00 13.68 144 ARG B CA 1
ATOM 4959 C C . ARG B 1 7 ? 36.840 24.335 17.802 1.00 11.60 144 ARG B C 1
ATOM 4960 O O . ARG B 1 7 ? 36.907 23.756 16.714 1.00 13.06 144 ARG B O 1
ATOM 4981 N N . ASN B 1 8 ? 37.322 23.800 18.930 1.00 13.15 145 ASN B N 1
ATOM 4982 C CA . ASN B 1 8 ? 37.878 22.454 18.925 1.00 12.65 145 ASN B CA 1
ATOM 4983 C C . ASN B 1 8 ? 36.829 21.441 18.492 1.00 11.44 145 ASN B C 1
ATOM 4984 O O . ASN B 1 8 ? 37.122 20.528 17.719 1.00 12.22 145 ASN B O 1
ATOM 4995 N N . PHE B 1 9 ? 35.610 21.574 19.013 1.00 12.46 146 PHE B N 1
ATOM 4996 C CA . PHE B 1 9 ? 34.545 20.640 18.688 1.00 12.14 146 PHE B CA 1
ATOM 4997 C C . PHE B 1 9 ? 34.223 20.692 17.204 1.00 11.56 146 PHE B C 1
ATOM 4998 O O . PHE B 1 9 ? 34.140 19.651 16.550 1.00 11.20 146 PHE B O 1
ATOM 5015 N N . ASN B 1 10 ? 34.106 21.888 16.636 1.00 12.18 147 ASN B N 1
ATOM 5016 C CA . ASN B 1 10 ? 33.802 22.003 15.215 1.00 11.24 147 ASN B CA 1
ATOM 5017 C C . ASN B 1 10 ? 34.933 21.450 14.359 1.00 12.23 147 ASN B C 1
ATOM 5018 O O . ASN B 1 10 ? 34.682 20.855 13.312 1.00 12.14 147 ASN B O 1
ATOM 5029 N N . ASN B 1 11 ? 36.180 21.640 14.780 1.00 11.94 148 ASN B N 1
ATOM 5030 C CA . ASN B 1 11 ? 37.283 21.081 14.014 1.00 12.24 148 ASN B CA 1
ATOM 5031 C C . ASN B 1 11 ? 37.271 19.563 14.067 1.00 12.70 148 ASN B C 1
ATOM 5032 O O . ASN B 1 11 ? 37.618 18.904 13.076 1.00 13.22 148 ASN B O 1
ATOM 5043 N N . ALA B 1 12 ? 36.905 18.985 15.217 1.00 11.26 149 ALA B N 1
ATOM 5044 C CA . ALA B 1 12 ? 36.759 17.536 15.304 1.00 11.54 149 ALA B CA 1
ATOM 5045 C C . ALA B 1 12 ? 35.642 17.043 14.388 1.00 10.37 149 ALA B C 1
ATOM 5046 O O . ALA B 1 12 ? 35.799 16.029 13.704 1.00 11.23 149 ALA B O 1
ATOM 5053 N N . ILE B 1 13 ? 34.509 17.736 14.365 1.00 10.97 150 ILE B N 1
ATOM 5054 C CA . ILE B 1 13 ? 33.419 17.367 13.473 1.00 10.05 150 ILE B CA 1
ATOM 5055 C C . ILE B 1 13 ? 33.913 17.369 12.040 1.00 9.66 150 ILE B C 1
ATOM 5056 O O . ILE B 1 13 ? 33.668 16.421 11.287 1.00 10.28 150 ILE B O 1
ATOM 5072 N N . LYS B 1 14 ? 34.621 18.426 11.644 1.00 10.37 151 LYS B N 1
ATOM 5073 C CA . LYS B 1 14 ? 35.106 18.507 10.274 1.00 10.89 151 LYS B CA 1
ATOM 5074 C C . LYS B 1 14 ? 36.104 17.405 9.973 1.00 11.23 151 LYS B C 1
ATOM 5075 O O . LYS B 1 14 ? 36.095 16.851 8.873 1.00 11.06 151 LYS B O 1
ATOM 5094 N N . TYR B 1 15 ? 37.001 17.107 10.911 1.00 10.75 152 TYR B N 1
ATOM 5095 C CA . TYR B 1 15 ? 37.979 16.049 10.686 1.00 13.21 152 TYR B CA 1
ATOM 5096 C C . TYR B 1 15 ? 37.285 14.726 10.402 1.00 11.47 152 TYR B C 1
ATOM 5097 O O . TYR B 1 15 ? 37.618 14.027 9.431 1.00 12.04 152 TYR B O 1
ATOM 5115 N N . ILE B 1 16 ? 36.296 14.376 11.234 1.00 10.23 153 ILE B N 1
ATOM 5116 C CA . ILE B 1 16 ? 35.560 13.125 11.082 1.00 10.82 153 ILE B CA 1
ATOM 5117 C C . ILE B 1 16 ? 34.803 13.130 9.770 1.00 10.31 153 ILE B C 1
ATOM 5118 O O . ILE B 1 16 ? 34.826 12.149 9.009 1.00 10.69 153 ILE B O 1
ATOM 5134 N N . LEU B 1 17 ? 34.105 14.228 9.484 1.00 10.44 154 LEU B N 1
ATOM 5135 C CA . LEU B 1 17 ? 33.294 14.294 8.281 1.00 8.69 154 LEU B CA 1
ATOM 5136 C C . LEU B 1 17 ? 34.165 14.195 7.042 1.00 12.04 154 LEU B C 1
ATOM 5137 O O . LEU B 1 17 ? 33.828 13.489 6.083 1.00 10.68 154 LEU B O 1
ATOM 5153 N N . ILE B 1 18 ? 35.283 14.915 7.028 1.00 9.28 155 ILE B N 1
ATOM 5154 C CA . ILE B 1 18 ? 36.186 14.856 5.881 1.00 9.75 155 ILE B CA 1
ATOM 5155 C C . ILE B 1 18 ? 36.678 13.427 5.673 1.00 11.91 155 ILE B C 1
ATOM 5156 O O . ILE B 1 18 ? 36.623 12.890 4.557 1.00 12.07 155 ILE B O 1
ATOM 5172 N N . ASP B 1 19 ? 37.164 12.781 6.739 1.00 11.87 156 ASP B N 1
ATOM 5173 C CA . ASP B 1 19 ? 37.693 11.420 6.543 1.00 12.10 156 ASP B CA 1
ATOM 5174 C C . ASP B 1 19 ? 36.592 10.447 6.153 1.00 10.89 156 ASP B C 1
ATOM 5175 O O . ASP B 1 19 ? 36.846 9.499 5.389 1.00 14.74 156 ASP B O 1
ATOM 5184 N N . LYS B 1 20 ? 35.380 10.665 6.658 1.00 11.88 157 LYS B N 1
ATOM 5185 C CA . LYS B 1 20 ? 34.279 9.759 6.351 1.00 11.45 157 LYS B CA 1
ATOM 5186 C C . LYS B 1 20 ? 34.057 9.672 4.849 1.00 13.61 157 LYS B C 1
ATOM 5187 O O . LYS B 1 20 ? 33.817 8.582 4.311 1.00 16.49 157 LYS B O 1
ATOM 5206 N N . PHE B 1 21 ? 34.149 10.803 4.143 1.00 13.15 158 PHE B N 1
ATOM 5207 C CA . PHE B 1 21 ? 33.843 10.829 2.719 1.00 14.29 158 PHE B CA 1
ATOM 5208 C C . PHE B 1 21 ? 35.052 10.979 1.811 1.00 16.05 158 PHE B C 1
ATOM 5209 O O . PHE B 1 21 ? 34.887 10.937 0.591 1.00 22.85 158 PHE B O 1
ATOM 5226 N N . THR B 1 22 ? 36.246 11.158 2.353 1.00 12.47 159 THR B N 1
ATOM 5227 C CA . THR B 1 22 ? 37.444 11.353 1.547 1.00 13.60 159 THR B CA 1
ATOM 5228 C C . THR B 1 22 ? 38.377 10.168 1.730 1.00 10.90 159 THR B C 1
ATOM 5229 O O . THR B 1 22 ? 38.566 9.668 2.843 1.00 14.21 159 THR B O 1
ATOM 5240 N N . ARG B 1 23 ? 38.994 9.750 0.629 1.00 10.70 160 ARG B N 1
ATOM 5241 C CA . ARG B 1 23 ? 39.925 8.630 0.670 1.00 11.43 160 ARG B CA 1
ATOM 5242 C C . ARG B 1 23 ? 41.110 8.898 -0.236 1.00 10.07 160 ARG B C 1
ATOM 5243 O O . ARG B 1 23 ? 41.138 9.849 -1.027 1.00 10.46 160 ARG B O 1
ATOM 5264 N N . ALA B 1 24 ? 42.118 8.062 -0.076 1.00 10.73 161 ALA B N 1
ATOM 5265 C CA . ALA B 1 24 ? 43.400 8.295 -0.715 1.00 12.04 161 ALA B CA 1
ATOM 5266 C C . ALA B 1 24 ? 43.248 8.395 -2.222 1.00 11.19 161 ALA B C 1
ATOM 5267 O O . ALA B 1 24 ? 42.623 7.540 -2.868 1.00 11.99 161 ALA B O 1
ATOM 5274 N N . GLY B 1 25 ? 43.870 9.427 -2.789 1.00 11.34 162 GLY B N 1
ATOM 5275 C CA . GLY B 1 25 ? 43.828 9.673 -4.205 1.00 12.32 162 GLY B CA 1
ATOM 5276 C C . GLY B 1 25 ? 42.775 10.671 -4.637 1.00 12.61 162 GLY B C 1
ATOM 5277 O O . GLY B 1 25 ? 42.785 11.102 -5.796 1.00 12.37 162 GLY B O 1
ATOM 5281 N N . ASP B 1 26 ? 41.847 11.020 -3.759 1.00 11.16 163 ASP B N 1
ATOM 5282 C CA . ASP B 1 26 ? 40.746 11.882 -4.163 1.00 10.69 163 ASP B CA 1
ATOM 5283 C C . ASP B 1 26 ? 41.198 13.301 -4.528 1.00 10.45 163 ASP B C 1
ATOM 5284 O O . ASP B 1 26 ? 42.169 13.840 -3.990 1.00 11.61 163 ASP B O 1
ATOM 5293 N N . VAL B 1 27 ? 40.443 13.897 -5.445 1.00 9.73 164 VAL B N 1
ATOM 5294 C CA . VAL B 1 27 ? 40.526 15.313 -5.778 1.00 10.68 164 VAL B CA 1
ATOM 5295 C C . VAL B 1 27 ? 39.315 15.967 -5.130 1.00 10.74 164 VAL B C 1
ATOM 5296 O O . VAL B 1 27 ? 38.170 15.544 -5.372 1.00 10.17 164 VAL B O 1
ATOM 5309 N N . VAL B 1 28 ? 39.570 16.985 -4.301 1.00 10.48 165 VAL B N 1
ATOM 5310 C CA . VAL B 1 28 ? 38.527 17.695 -3.571 1.00 9.76 165 VAL B CA 1
ATOM 5311 C C . VAL B 1 28 ? 38.424 19.130 -4.063 1.00 10.27 165 VAL B C 1
ATOM 5312 O O . VAL B 1 28 ? 39.432 19.824 -4.220 1.00 10.52 165 VAL B O 1
ATOM 5325 N N . LEU B 1 29 ? 37.193 19.555 -4.311 1.00 9.53 166 LEU B N 1
ATOM 5326 C CA . LEU B 1 29 ? 36.832 20.952 -4.527 1.00 8.70 166 LEU B CA 1
ATOM 5327 C C . LEU B 1 29 ? 36.154 21.447 -3.257 1.00 9.23 166 LEU B C 1
ATOM 5328 O O . LEU B 1 29 ? 35.105 20.919 -2.865 1.00 9.15 166 LEU B O 1
ATOM 5344 N N . GLU B 1 30 ? 36.748 22.449 -2.606 1.00 9.40 167 GLU B N 1
ATOM 5345 C CA . GLU B 1 30 ? 36.182 23.041 -1.407 1.00 8.39 167 GLU B CA 1
ATOM 5346 C C . GLU B 1 30 ? 35.589 24.398 -1.787 1.00 9.57 167 GLU B C 1
ATOM 5347 O O . GLU B 1 30 ? 36.318 25.353 -2.100 1.00 10.25 167 GLU B O 1
ATOM 5359 N N . LEU B 1 31 ? 34.268 24.482 -1.738 1.00 8.84 168 LEU B N 1
ATOM 5360 C CA . LEU B 1 31 ? 33.558 25.730 -1.986 1.00 9.52 168 LEU B CA 1
ATOM 5361 C C . LEU B 1 31 ? 33.597 26.627 -0.758 1.00 9.45 168 LEU B C 1
ATOM 5362 O O . LEU B 1 31 ? 33.451 26.163 0.372 1.00 10.33 168 LEU B O 1
ATOM 5378 N N . ALA B 1 32 ? 33.732 27.932 -0.983 1.00 9.79 169 ALA B N 1
ATOM 5379 C CA . ALA B 1 32 ? 33.708 28.917 0.097 1.00 10.81 169 ALA B CA 1
ATOM 5380 C C . ALA B 1 32 ? 34.726 28.545 1.178 1.00 10.49 169 ALA B C 1
ATOM 5381 O O . ALA B 1 32 ? 34.432 28.529 2.368 1.00 11.80 169 ALA B O 1
ATOM 5388 N N . CYS B 1 33 ? 35.946 28.255 0.736 1.00 10.66 170 CYS B N 1
ATOM 5389 C CA . CYS B 1 33 ? 36.982 27.706 1.605 1.00 11.28 170 CYS B CA 1
ATOM 5390 C C . CYS B 1 33 ? 37.519 28.688 2.626 1.00 12.83 170 CYS B C 1
ATOM 5391 O O . CYS B 1 33 ? 38.306 28.287 3.494 1.00 12.15 170 CYS B O 1
ATOM 5399 N N . GLY B 1 34 ? 37.154 29.962 2.522 1.00 11.87 171 GLY B N 1
ATOM 5400 C CA . GLY B 1 34 ? 37.670 30.949 3.451 1.00 13.06 171 GLY B CA 1
ATOM 5401 C C . GLY B 1 34 ? 39.174 31.003 3.428 1.00 12.62 171 GLY B C 1
ATOM 5402 O O . GLY B 1 34 ? 39.797 31.005 2.369 1.00 13.04 171 GLY B O 1
ATOM 5406 N N . LYS B 1 35 ? 39.761 31.014 4.625 1.00 14.70 172 LYS B N 1
ATOM 5407 C CA . LYS B 1 35 ? 41.200 31.134 4.796 1.00 15.91 172 LYS B CA 1
ATOM 5408 C C . LYS B 1 35 ? 41.910 29.794 4.664 1.00 18.23 172 LYS B C 1
ATOM 5409 O O . LYS B 1 35 ? 43.111 29.722 4.925 1.00 18.90 172 LYS B O 1
ATOM 5428 N N . GLY B 1 36 ? 41.212 28.751 4.233 1.00 16.30 173 GLY B N 1
ATOM 5429 C CA . GLY B 1 36 ? 41.894 27.509 3.903 1.00 17.15 173 GLY B CA 1
ATOM 5430 C C . GLY B 1 36 ? 42.425 26.749 5.096 1.00 20.78 173 GLY B C 1
ATOM 5431 O O . GLY B 1 36 ? 43.479 26.107 4.998 1.00 23.82 173 GLY B O 1
ATOM 5435 N N . GLY B 1 37 ? 41.682 26.741 6.197 1.00 19.18 174 GLY B N 1
ATOM 5436 C CA . GLY B 1 37 ? 42.168 26.150 7.430 1.00 22.18 174 GLY B CA 1
ATOM 5437 C C . GLY B 1 37 ? 42.089 24.638 7.542 1.00 20.30 174 GLY B C 1
ATOM 5438 O O . GLY B 1 37 ? 42.571 24.111 8.554 1.00 21.76 174 GLY B O 1
ATOM 5442 N N . ASP B 1 38 ? 41.512 23.927 6.564 1.00 18.16 175 ASP B N 1
ATOM 5443 C CA . ASP B 1 38 ? 41.305 22.487 6.687 1.00 18.80 175 ASP B CA 1
ATOM 5444 C C . ASP B 1 38 ? 42.269 21.637 5.845 1.00 18.60 175 ASP B C 1
ATOM 5445 O O . ASP B 1 38 ? 42.073 20.421 5.730 1.00 17.86 175 ASP B O 1
ATOM 5454 N N . LEU B 1 39 ? 43.313 22.230 5.265 1.00 18.12 176 LEU B N 1
ATOM 5455 C CA . LEU B 1 39 ? 44.171 21.472 4.357 1.00 17.82 176 LEU B CA 1
ATOM 5456 C C . LEU B 1 39 ? 44.701 20.192 4.985 1.00 19.47 176 LEU B C 1
ATOM 5457 O O . LEU B 1 39 ? 44.674 19.125 4.361 1.00 21.00 176 LEU B O 1
ATOM 5473 N N . ARG B 1 40 ? 45.236 20.271 6.199 1.00 18.63 177 ARG B N 1
ATOM 5474 C CA . ARG B 1 40 ? 45.813 19.092 6.826 1.00 21.04 177 ARG B CA 1
ATOM 5475 C C . ARG B 1 40 ? 44.765 18.026 7.102 1.00 17.20 177 ARG B C 1
ATOM 5476 O O . ARG B 1 40 ? 45.114 16.845 7.205 1.00 18.15 177 ARG B O 1
ATOM 5497 N N . LYS B 1 41 ? 43.497 18.420 7.232 1.00 17.66 178 LYS B N 1
ATOM 5498 C CA . LYS B 1 41 ? 42.443 17.424 7.408 1.00 16.17 178 LYS B CA 1
ATOM 5499 C C . LYS B 1 41 ? 42.261 16.604 6.135 1.00 14.09 178 LYS B C 1
ATOM 5500 O O . LYS B 1 41 ? 42.170 15.373 6.188 1.00 17.60 178 LYS B O 1
ATOM 5519 N N . TYR B 1 42 ? 42.258 17.269 4.979 1.00 14.75 179 TYR B N 1
ATOM 5520 C CA . TYR B 1 42 ? 42.270 16.568 3.694 1.00 13.68 179 TYR B CA 1
ATOM 5521 C C . TYR B 1 42 ? 43.551 15.774 3.493 1.00 18.10 179 TYR B C 1
ATOM 5522 O O . TYR B 1 42 ? 43.514 14.632 3.013 1.00 16.60 179 TYR B O 1
ATOM 5540 N N . GLY B 1 43 ? 44.700 16.358 3.846 1.00 17.77 180 GLY B N 1
ATOM 5541 C CA . GLY B 1 43 ? 45.949 15.621 3.739 1.00 19.57 180 GLY B CA 1
ATOM 5542 C C . GLY B 1 43 ? 45.930 14.332 4.530 1.00 21.89 180 GLY B C 1
ATOM 5543 O O . GLY B 1 43 ? 46.390 13.289 4.053 1.00 22.59 180 GLY B O 1
ATOM 5547 N N . ALA B 1 44 ? 45.388 14.377 5.750 1.00 21.25 181 ALA B N 1
ATOM 5548 C CA . ALA B 1 44 ? 45.331 13.183 6.577 1.00 22.72 181 ALA B CA 1
ATOM 5549 C C . ALA B 1 44 ? 44.494 12.100 5.915 1.00 20.20 181 ALA B C 1
ATOM 5550 O O . ALA B 1 44 ? 44.739 10.910 6.127 1.00 23.21 181 ALA B O 1
ATOM 5557 N N . ALA B 1 45 ? 43.510 12.494 5.110 1.00 17.43 182 ALA B N 1
ATOM 5558 C CA . ALA B 1 45 ? 42.619 11.565 4.426 1.00 17.49 182 ALA B CA 1
ATOM 5559 C C . ALA B 1 45 ? 43.214 11.042 3.130 1.00 17.35 182 ALA B C 1
ATOM 5560 O O . ALA B 1 45 ? 42.632 10.124 2.534 1.00 22.50 182 ALA B O 1
ATOM 5567 N N . GLY B 1 46 ? 44.342 11.597 2.681 1.00 16.72 183 GLY B N 1
ATOM 5568 C CA . GLY B 1 46 ? 45.076 11.077 1.547 1.00 17.03 183 GLY B CA 1
ATOM 5569 C C . GLY B 1 46 ? 44.795 11.707 0.200 1.00 17.71 183 GLY B C 1
ATOM 5570 O O . GLY B 1 46 ? 45.112 11.087 -0.820 1.00 17.05 183 GLY B O 1
ATOM 5574 N N . ILE B 1 47 ? 44.282 12.945 0.152 1.00 15.98 184 ILE B N 1
ATOM 5575 C CA . ILE B 1 47 ? 43.943 13.521 -1.147 1.00 16.94 184 ILE B CA 1
ATOM 5576 C C . ILE B 1 47 ? 45.173 13.647 -2.048 1.00 13.26 184 ILE B C 1
ATOM 5577 O O . ILE B 1 47 ? 46.318 13.754 -1.590 1.00 14.74 184 ILE B O 1
ATOM 5593 N N . SER B 1 48 ? 44.918 13.691 -3.351 1.00 12.79 185 SER B N 1
ATOM 5594 C CA . SER B 1 48 ? 45.933 13.999 -4.347 1.00 14.99 185 SER B CA 1
ATOM 5595 C C . SER B 1 48 ? 45.915 15.451 -4.799 1.00 14.61 185 SER B C 1
ATOM 5596 O O . SER B 1 48 ? 46.955 15.956 -5.207 1.00 16.85 185 SER B O 1
ATOM 5604 N N . GLN B 1 49 ? 44.786 16.154 -4.741 1.00 15.86 186 GLN B N 1
ATOM 5605 C CA . GLN B 1 49 ? 44.723 17.559 -5.129 1.00 15.52 186 GLN B CA 1
ATOM 5606 C C . GLN B 1 49 ? 43.587 18.202 -4.364 1.00 13.69 186 GLN B C 1
ATOM 5607 O O . GLN B 1 49 ? 42.527 17.595 -4.208 1.00 13.46 186 GLN B O 1
ATOM 5621 N N . PHE B 1 50 ? 43.832 19.407 -3.883 1.00 13.08 187 PHE B N 1
ATOM 5622 C CA . PHE B 1 50 ? 42.849 20.262 -3.248 1.00 12.51 187 PHE B CA 1
ATOM 5623 C C . PHE B 1 50 ? 42.667 21.496 -4.109 1.00 11.37 187 PHE B C 1
ATOM 5624 O O . PHE B 1 50 ? 43.652 22.156 -4.484 1.00 13.23 187 PHE B O 1
ATOM 5641 N N . ILE B 1 51 ? 41.408 21.837 -4.381 1.00 11.35 188 ILE B N 1
ATOM 5642 C CA . ILE B 1 51 ? 41.045 23.058 -5.090 1.00 11.98 188 ILE B CA 1
ATOM 5643 C C . ILE B 1 51 ? 40.111 23.804 -4.156 1.00 9.72 188 ILE B C 1
ATOM 5644 O O . ILE B 1 51 ? 39.052 23.279 -3.807 1.00 11.35 188 ILE B O 1
ATOM 5660 N N . GLY B 1 52 ? 40.516 24.979 -3.688 1.00 10.99 189 GLY B N 1
ATOM 5661 C CA . GLY B 1 52 ? 39.691 25.795 -2.816 1.00 9.88 189 GLY B CA 1
ATOM 5662 C C . GLY B 1 52 ? 39.314 27.088 -3.518 1.00 9.80 189 GLY B C 1
ATOM 5663 O O . GLY B 1 52 ? 40.173 27.750 -4.072 1.00 10.33 189 GLY B O 1
ATOM 5667 N N . ILE B 1 53 ? 38.043 27.450 -3.435 1.00 9.67 190 ILE B N 1
ATOM 5668 C CA . ILE B 1 53 ? 37.538 28.677 -4.046 1.00 9.66 190 ILE B CA 1
ATOM 5669 C C . ILE B 1 53 ? 36.791 29.475 -2.989 1.00 9.65 190 ILE B C 1
ATOM 5670 O O . ILE B 1 53 ? 36.008 28.913 -2.230 1.00 9.45 190 ILE B O 1
ATOM 5686 N N . ASP B 1 54 ? 37.028 30.781 -2.938 1.00 10.72 191 ASP B N 1
ATOM 5687 C CA . ASP B 1 54 ? 36.260 31.672 -2.077 1.00 9.22 191 ASP B CA 1
ATOM 5688 C C . ASP B 1 54 ? 36.089 33.012 -2.778 1.00 10.34 191 ASP B C 1
ATOM 5689 O O . ASP B 1 54 ? 36.970 33.447 -3.520 1.00 11.94 191 ASP B O 1
ATOM 5698 N N . ILE B 1 55 ? 34.947 33.657 -2.528 1.00 10.63 192 ILE B N 1
ATOM 5699 C CA . ILE B 1 55 ? 34.660 34.933 -3.157 1.00 12.01 192 ILE B CA 1
ATOM 5700 C C . ILE B 1 55 ? 35.547 36.042 -2.625 1.00 12.55 192 ILE B C 1
ATOM 5701 O O . ILE B 1 55 ? 35.719 37.050 -3.310 1.00 13.97 192 ILE B O 1
ATOM 5717 N N . SER B 1 56 ? 36.111 35.877 -1.437 1.00 11.22 193 SER B N 1
ATOM 5718 C CA . SER B 1 56 ? 36.938 36.901 -0.786 1.00 12.86 193 SER B CA 1
ATOM 5719 C C . SER B 1 56 ? 38.410 36.754 -1.173 1.00 13.15 193 SER B C 1
ATOM 5720 O O . SER B 1 56 ? 39.075 35.788 -0.781 1.00 12.41 193 SER B O 1
ATOM 5728 N N . ASN B 1 57 ? 38.918 37.729 -1.911 1.00 13.08 194 ASN B N 1
ATOM 5729 C CA . ASN B 1 57 ? 40.330 37.752 -2.225 1.00 13.90 194 ASN B CA 1
ATOM 5730 C C . ASN B 1 57 ? 41.183 37.907 -0.979 1.00 14.37 194 ASN B C 1
ATOM 5731 O O . ASN B 1 57 ? 42.291 37.359 -0.92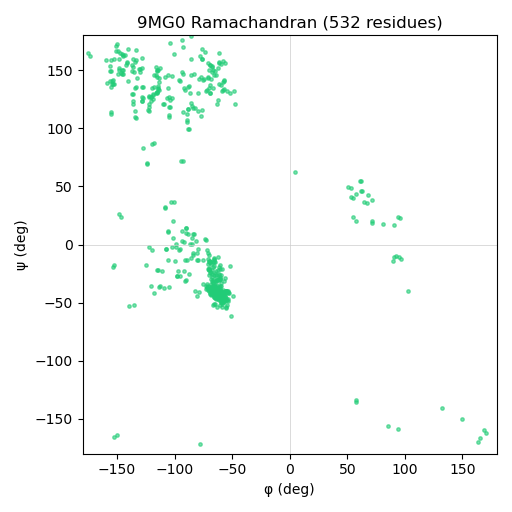6 1.00 15.32 194 ASN B O 1
ATOM 5742 N N . ALA B 1 58 ? 40.716 38.664 0.022 1.00 14.51 195 ALA B N 1
ATOM 5743 C CA . ALA B 1 58 ? 41.492 38.764 1.256 1.00 15.10 195 ALA B CA 1
ATOM 5744 C C . ALA B 1 58 ? 41.655 37.394 1.897 1.00 14.34 195 ALA B C 1
ATOM 5745 O O . ALA B 1 58 ? 42.742 37.034 2.368 1.00 17.20 195 ALA B O 1
ATOM 5752 N N . SER B 1 59 ? 40.581 36.605 1.927 1.00 14.51 196 SER B N 1
ATOM 5753 C CA . SER B 1 59 ? 40.691 35.273 2.512 1.00 13.38 196 SER B CA 1
ATOM 5754 C C . SER B 1 59 ? 41.589 34.355 1.694 1.00 13.55 196 SER B C 1
ATOM 5755 O O . SER B 1 59 ? 42.393 33.620 2.268 1.00 14.69 196 SER B O 1
ATOM 5763 N N . ILE B 1 60 ? 41.472 34.391 0.364 1.00 12.80 197 ILE B N 1
ATOM 5764 C CA . ILE B 1 60 ? 42.317 33.552 -0.489 1.00 12.33 197 ILE B CA 1
ATOM 5765 C C . ILE B 1 60 ? 43.774 33.959 -0.368 1.00 14.66 197 ILE B C 1
ATOM 5766 O O . ILE B 1 60 ? 44.668 33.101 -0.340 1.00 15.25 197 ILE B O 1
ATOM 5782 N N . THR B 1 61 ? 44.042 35.267 -0.286 1.00 14.10 198 THR B N 1
ATOM 5783 C CA . THR B 1 61 ? 45.415 35.707 -0.064 1.00 15.61 198 THR B CA 1
ATOM 5784 C C . THR B 1 61 ? 45.957 35.140 1.242 1.00 17.62 198 THR B C 1
ATOM 5785 O O . THR B 1 61 ? 47.098 34.668 1.294 1.00 19.16 198 THR B O 1
ATOM 5796 N N . GLU B 1 62 ? 45.148 35.145 2.302 1.00 17.13 199 GLU B N 1
ATOM 5797 C CA . GLU B 1 62 ? 45.591 34.543 3.557 1.00 18.76 199 GLU B CA 1
ATOM 5798 C C . GLU B 1 62 ? 45.756 33.035 3.419 1.00 17.94 199 GLU B C 1
ATOM 5799 O O . GLU B 1 62 ? 46.732 32.472 3.930 1.00 20.12 199 GLU B O 1
ATOM 5811 N N . ALA B 1 63 ? 44.828 32.374 2.719 1.00 16.12 200 ALA B N 1
ATOM 5812 C CA . ALA B 1 63 ? 44.941 30.931 2.521 1.00 15.78 200 ALA B CA 1
ATOM 5813 C C . ALA B 1 63 ? 46.233 30.585 1.798 1.00 16.82 200 ALA B C 1
ATOM 5814 O O . ALA B 1 63 ? 46.903 29.606 2.143 1.00 19.45 200 ALA B O 1
ATOM 5821 N N . LEU B 1 64 ? 46.609 31.391 0.797 1.00 17.06 201 LEU B N 1
ATOM 5822 C CA . LEU B 1 64 ? 47.853 31.163 0.068 1.00 17.08 201 LEU B CA 1
ATOM 5823 C C . LEU B 1 64 ? 49.061 31.401 0.962 1.00 21.08 201 LEU B C 1
ATOM 5824 O O . LEU B 1 64 ? 50.033 30.635 0.913 1.00 21.52 201 LEU B O 1
ATOM 5840 N N . LYS B 1 65 ? 49.032 32.469 1.766 1.00 19.47 202 LYS B N 1
ATOM 5841 C CA . LYS B 1 65 ? 50.111 32.725 2.714 1.00 22.76 202 LYS B CA 1
ATOM 5842 C C . LYS B 1 65 ? 50.318 31.527 3.633 1.00 21.16 202 LYS B C 1
ATOM 5843 O O . LYS B 1 65 ? 51.453 31.089 3.862 1.00 25.88 202 LYS B O 1
ATOM 5862 N N . ARG B 1 66 ? 49.226 30.972 4.160 1.00 23.71 203 ARG B N 1
ATOM 5863 C CA . ARG B 1 66 ? 49.339 29.822 5.051 1.00 27.14 203 ARG B CA 1
ATOM 5864 C C . ARG B 1 66 ? 49.867 28.602 4.310 1.00 26.03 203 ARG B C 1
ATOM 5865 O O . ARG B 1 66 ? 50.732 27.877 4.819 1.00 29.00 203 ARG B O 1
ATOM 5886 N N . TYR B 1 67 ? 49.336 28.344 3.115 1.00 22.67 204 TYR B N 1
ATOM 5887 C CA . TYR B 1 67 ? 49.792 27.210 2.329 1.00 25.39 204 TYR B CA 1
ATOM 5888 C C . TYR B 1 67 ? 51.281 27.319 2.041 1.00 25.89 204 TYR B C 1
ATOM 5889 O O . TYR B 1 67 ? 52.028 26.342 2.179 1.00 26.52 204 TYR B O 1
ATOM 5907 N N . HIS B 1 68 ? 51.740 28.515 1.671 1.00 24.80 205 HIS B N 1
ATOM 5908 C CA . HIS B 1 68 ? 53.132 28.676 1.275 1.00 27.91 205 HIS B CA 1
ATOM 5909 C C . HIS B 1 68 ? 54.094 28.498 2.439 1.00 30.07 205 HIS B C 1
ATOM 5910 O O . HIS B 1 68 ? 55.293 28.295 2.208 1.00 32.98 205 HIS B O 1
ATOM 5924 N N . SER B 1 69 ? 53.604 28.558 3.675 1.00 26.59 206 SER B N 1
ATOM 5925 C CA . SER B 1 69 ? 54.430 28.303 4.846 1.00 29.02 206 SER B CA 1
ATOM 5926 C C . SER B 1 69 ? 54.433 26.828 5.251 1.00 40.96 206 SER B C 1
ATOM 5927 O O . SER B 1 69 ? 54.942 26.498 6.329 1.00 43.17 206 SER B O 1
ATOM 5935 N N . MET B 1 70 ? 53.882 25.944 4.415 1.00 34.15 207 MET B N 1
ATOM 5936 C CA . MET B 1 70 ? 53.878 24.509 4.655 1.00 37.19 207 MET B CA 1
ATOM 5937 C C . MET B 1 70 ? 54.972 23.814 3.846 1.00 40.96 207 MET B C 1
ATOM 5938 O O . MET B 1 70 ? 55.449 24.318 2.825 1.00 40.94 207 MET B O 1
ATOM 5952 N N . LYS B 1 71 ? 55.289 22.569 4.222 1.00 46.90 208 LYS B N 1
ATOM 5953 C CA . LYS B 1 71 ? 56.268 21.751 3.438 1.00 52.60 208 LYS B CA 1
ATOM 5954 C C . LYS B 1 71 ? 55.732 21.525 2.001 1.00 57.67 208 LYS B C 1
ATOM 5955 O O . LYS B 1 71 ? 54.526 21.754 1.766 1.00 61.60 208 LYS B O 1
ATOM 5974 N N . ASN B 1 72 ? 56.608 21.093 1.092 1.00 67.31 209 ASN B N 1
ATOM 5975 C CA . ASN B 1 72 ? 56.613 19.722 0.487 1.00 59.36 209 ASN B CA 1
ATOM 5976 C C . ASN B 1 72 ? 55.437 18.813 0.897 1.00 57.79 209 ASN B C 1
ATOM 5977 O O . ASN B 1 72 ? 55.706 17.746 1.491 1.00 56.96 209 ASN B O 1
ATOM 5988 N N . LEU B 1 73 ? 54.198 19.192 0.566 1.00 41.26 210 LEU B N 1
ATOM 5989 C CA . LEU B 1 73 ? 53.005 18.350 0.847 1.00 34.15 210 LEU B CA 1
ATOM 5990 C C . LEU B 1 73 ? 52.961 17.204 -0.170 1.00 40.39 210 LEU B C 1
ATOM 5991 O O . LEU B 1 73 ? 53.582 17.369 -1.243 1.00 41.82 210 LEU B O 1
ATOM 6007 N N . GLU B 1 74 ? 52.247 16.108 0.115 1.00 36.30 211 GLU B N 1
ATOM 6008 C CA . GLU B 1 74 ? 52.050 15.030 -0.843 1.00 43.10 211 GLU B CA 1
ATOM 6009 C C . GLU B 1 74 ? 50.940 15.323 -1.842 1.00 32.61 211 GLU B C 1
ATOM 6010 O O . GLU B 1 74 ? 50.623 14.463 -2.668 1.00 35.73 211 GLU B O 1
ATOM 6022 N N . TYR B 1 75 ? 50.334 16.503 -1.786 1.00 24.45 212 TYR B N 1
ATOM 6023 C CA . TYR B 1 75 ? 49.219 16.824 -2.658 1.00 20.08 212 TYR B CA 1
ATOM 6024 C C . TYR B 1 75 ? 49.381 18.238 -3.181 1.00 21.37 212 TYR B C 1
ATOM 6025 O O . TYR B 1 75 ? 50.007 19.091 -2.542 1.00 24.16 212 TYR B O 1
ATOM 6043 N N . GLN B 1 76 ? 48.787 18.479 -4.345 1.00 18.85 213 GLN B N 1
ATOM 6044 C CA . GLN B 1 76 ? 48.776 19.793 -4.955 1.00 19.30 213 GLN B CA 1
ATOM 6045 C C . GLN B 1 76 ? 47.647 20.630 -4.361 1.00 17.74 213 GLN B C 1
ATOM 6046 O O . GLN B 1 76 ? 46.580 20.118 -4.034 1.00 17.06 213 GLN B O 1
ATOM 6060 N N . VAL B 1 77 ? 47.881 21.936 -4.260 1.00 17.18 214 VAL B N 1
ATOM 6061 C CA . VAL B 1 77 ? 46.941 22.885 -3.670 1.00 16.32 214 VAL B CA 1
ATOM 6062 C C . VAL B 1 77 ? 46.744 24.033 -4.655 1.00 14.77 214 VAL B C 1
ATOM 6063 O O . VAL B 1 77 ? 47.720 24.682 -5.060 1.00 17.86 214 VAL B O 1
ATOM 6076 N N . ILE B 1 78 ? 45.496 24.268 -5.034 1.00 13.60 215 ILE B N 1
ATOM 6077 C CA . ILE B 1 78 ? 45.090 25.348 -5.921 1.00 13.91 215 ILE B CA 1
ATOM 6078 C C . ILE B 1 78 ? 44.067 26.158 -5.140 1.00 13.71 215 ILE B C 1
ATOM 6079 O O . ILE B 1 78 ? 43.103 25.595 -4.612 1.00 13.55 215 ILE B O 1
ATOM 6095 N N . LEU B 1 79 ? 44.296 27.466 -5.037 1.00 12.70 216 LEU B N 1
ATOM 6096 C CA . LEU B 1 79 ? 43.460 28.382 -4.271 1.00 13.94 216 LEU B CA 1
ATOM 6097 C C . LEU B 1 79 ? 43.054 29.533 -5.184 1.00 13.09 216 LEU B C 1
ATOM 6098 O O . LEU B 1 79 ? 43.913 30.174 -5.794 1.00 14.81 216 LEU B O 1
ATOM 6114 N N . ILE B 1 80 ? 41.753 29.786 -5.279 1.00 11.48 217 ILE B N 1
ATOM 6115 C CA . ILE B 1 80 ? 41.171 30.621 -6.328 1.00 12.91 217 ILE B CA 1
ATOM 6116 C C . ILE B 1 80 ? 40.177 31.590 -5.712 1.00 11.43 217 ILE B C 1
ATOM 6117 O O . ILE B 1 80 ? 39.316 31.177 -4.931 1.00 12.42 217 ILE B O 1
ATOM 6133 N N . THR B 1 81 ? 40.235 32.845 -6.113 1.00 12.81 218 THR B N 1
ATOM 6134 C CA . THR B 1 81 ? 39.195 33.810 -5.789 1.00 13.47 218 THR B CA 1
ATOM 6135 C C . THR B 1 81 ? 38.098 33.696 -6.841 1.00 14.56 218 THR B C 1
ATOM 6136 O O . THR B 1 81 ? 38.348 33.896 -8.038 1.00 17.09 218 THR B O 1
ATOM 6147 N N . GLY B 1 82 ? 36.883 33.410 -6.401 1.00 15.48 219 GLY B N 1
ATOM 6148 C CA . GLY B 1 82 ? 35.776 33.306 -7.324 1.00 16.06 219 GLY B CA 1
ATOM 6149 C C . GLY B 1 82 ? 34.464 33.094 -6.603 1.00 14.43 219 GLY B C 1
ATOM 6150 O O . GLY B 1 82 ? 34.426 32.715 -5.429 1.00 14.74 219 GLY B O 1
ATOM 6154 N N . ASP B 1 83 ? 33.399 33.303 -7.369 1.00 16.75 220 ASP B N 1
ATOM 6155 C CA . ASP B 1 83 ? 32.018 33.102 -6.902 1.00 15.62 220 ASP B CA 1
ATOM 6156 C C . ASP B 1 83 ? 31.639 31.645 -7.164 1.00 16.35 220 ASP B C 1
ATOM 6157 O O . ASP B 1 83 ? 31.523 31.255 -8.311 1.00 21.05 220 ASP B O 1
ATOM 6166 N N . CYS B 1 84 ? 31.384 30.905 -6.105 1.00 13.02 221 CYS B N 1
ATOM 6167 C CA . CYS B 1 84 ? 31.043 29.466 -6.159 1.00 13.57 221 CYS B CA 1
ATOM 6168 C C . CYS B 1 84 ? 29.546 29.237 -6.256 1.00 13.65 221 CYS B C 1
ATOM 6169 O O . CYS B 1 84 ? 29.176 28.104 -6.462 1.00 14.03 221 CYS B O 1
ATOM 6177 N N . PHE B 1 85 ? 28.738 30.255 -6.021 1.00 13.23 222 PHE B N 1
ATOM 6178 C CA . PHE B 1 85 ? 27.275 30.043 -5.901 1.00 12.98 222 PHE B CA 1
ATOM 6179 C C . PHE B 1 85 ? 26.479 30.772 -6.952 1.00 17.48 222 PHE B C 1
ATOM 6180 O O . PHE B 1 85 ? 25.506 30.203 -7.396 1.00 21.22 222 PHE B O 1
ATOM 6197 N N . GLY B 1 86 ? 26.816 32.005 -7.279 1.00 15.76 223 GLY B N 1
ATOM 6198 C CA . GLY B 1 86 ? 26.019 32.812 -8.176 1.00 18.02 223 GLY B CA 1
ATOM 6199 C C . GLY B 1 86 ? 26.487 32.869 -9.608 1.00 17.47 223 GLY B C 1
ATOM 6200 O O . GLY B 1 86 ? 25.833 33.508 -10.437 1.00 22.77 223 GLY B O 1
ATOM 6204 N N . GLU B 1 87 ? 27.597 32.217 -9.924 1.00 15.84 224 GLU B N 1
ATOM 6205 C CA . GLU B 1 87 ? 28.132 32.167 -11.272 1.00 18.32 224 GLU B CA 1
ATOM 6206 C C . GLU B 1 87 ? 28.560 30.740 -11.547 1.00 16.27 224 GLU B C 1
ATOM 6207 O O . GLU B 1 87 ? 28.861 29.990 -10.616 1.00 15.49 224 GLU B O 1
ATOM 6219 N N . SER B 1 88 ? 28.550 30.358 -12.821 1.00 18.24 225 SER B N 1
ATOM 6220 C CA A SER B 1 88 ? 29.103 29.066 -13.199 0.61 18.40 225 SER B CA 1
ATOM 6221 C CA B SER B 1 88 ? 29.098 29.062 -13.190 0.39 18.51 225 SER B CA 1
ATOM 6222 C C . SER B 1 88 ? 30.540 28.974 -12.715 1.00 20.04 225 SER B C 1
ATOM 6223 O O . SER B 1 88 ? 31.281 29.961 -12.732 1.00 19.20 225 SER B O 1
ATOM 6236 N N . LEU B 1 89 ? 30.929 27.786 -12.268 1.00 21.32 226 LEU B N 1
ATOM 6237 C CA . LEU B 1 89 ? 32.275 27.605 -11.753 1.00 22.44 226 LEU B CA 1
ATOM 6238 C C . LEU B 1 89 ? 33.326 27.726 -12.846 1.00 22.92 226 LEU B C 1
ATOM 6239 O O . LEU B 1 89 ? 34.472 28.077 -12.545 1.00 25.49 226 LEU B O 1
ATOM 6255 N N . GLY B 1 90 ? 32.958 27.487 -14.112 1.00 25.92 227 GLY B N 1
ATOM 6256 C CA . GLY B 1 90 ? 33.922 27.635 -15.192 1.00 29.55 227 GLY B CA 1
ATOM 6257 C C . GLY B 1 90 ? 34.542 29.015 -15.240 1.00 25.60 227 GLY B C 1
ATOM 6258 O O . GLY B 1 90 ? 35.688 29.178 -15.675 1.00 29.07 227 GLY B O 1
ATOM 6262 N N . VAL B 1 91 ? 33.800 30.029 -14.791 1.00 30.55 228 VAL B N 1
ATOM 6263 C CA . VAL B 1 91 ? 34.354 31.374 -14.716 1.00 24.80 228 VAL B CA 1
ATOM 6264 C C . VAL B 1 91 ? 35.573 31.394 -13.801 1.00 28.63 228 VAL B C 1
ATOM 6265 O O . VAL B 1 91 ? 36.637 31.921 -14.155 1.00 31.33 228 VAL B O 1
ATOM 6278 N N . ALA B 1 92 ? 35.432 30.819 -12.609 1.00 25.51 229 ALA B N 1
ATOM 6279 C CA . ALA B 1 92 ? 36.502 30.900 -11.623 1.00 27.71 229 ALA B CA 1
ATOM 6280 C C . ALA B 1 92 ? 37.704 30.048 -12.017 1.00 21.62 229 ALA B C 1
ATOM 6281 O O . ALA B 1 92 ? 38.852 30.452 -11.792 1.00 24.89 229 ALA B O 1
ATOM 6288 N N . VAL B 1 93 ? 37.466 28.855 -12.587 1.00 20.74 230 VAL B N 1
ATOM 6289 C CA . VAL B 1 93 ? 38.533 27.873 -12.771 1.00 19.39 230 VAL B CA 1
ATOM 6290 C C . VAL B 1 93 ? 39.171 27.940 -14.150 1.00 24.29 230 VAL B C 1
ATOM 6291 O O . VAL B 1 93 ? 40.154 27.231 -14.388 1.00 22.79 230 VAL B O 1
ATOM 6304 N N . GLU B 1 94 ? 38.674 28.797 -15.051 1.00 24.61 231 GLU B N 1
ATOM 6305 C CA . GLU B 1 94 ? 39.190 28.848 -16.419 1.00 30.28 231 GLU B CA 1
ATOM 6306 C C . GLU B 1 94 ? 40.690 29.110 -16.449 1.00 28.58 231 GLU B C 1
ATOM 6307 O O . GLU B 1 94 ? 41.415 28.526 -17.266 1.00 30.51 231 GLU B O 1
ATOM 6319 N N . SER B 1 95 ? 41.175 29.992 -15.585 1.00 24.82 232 SER B N 1
ATOM 6320 C CA . SER B 1 95 ? 42.580 30.361 -15.579 1.00 29.33 232 SER B CA 1
ATOM 6321 C C . SER B 1 95 ? 43.440 29.409 -14.771 1.00 25.62 232 SER B C 1
ATOM 6322 O O . SER B 1 95 ? 44.631 29.668 -14.575 1.00 24.36 232 SER B O 1
ATOM 6330 N N . PHE B 1 96 ? 42.860 28.318 -14.284 1.00 20.16 233 PHE B N 1
ATOM 6331 C CA . PHE B 1 96 ? 43.569 27.320 -13.481 1.00 20.65 233 PHE B CA 1
ATOM 6332 C C . PHE B 1 96 ? 43.426 25.950 -14.137 1.00 20.79 233 PHE B C 1
ATOM 6333 O O . PHE B 1 96 ? 42.783 25.047 -13.591 1.00 19.10 233 PHE B O 1
ATOM 6350 N N . PRO B 1 97 ? 44.054 25.751 -15.299 1.00 19.37 234 PRO B N 1
ATOM 6351 C CA . PRO B 1 97 ? 43.867 24.484 -16.027 1.00 21.25 234 PRO B CA 1
ATOM 6352 C C . PRO B 1 97 ? 44.411 23.275 -15.297 1.00 22.92 234 PRO B C 1
ATOM 6353 O O . PRO B 1 97 ? 44.054 22.138 -15.650 1.00 25.40 234 PRO B O 1
ATOM 6364 N N . GLU B 1 98 ? 45.246 23.464 -14.274 1.00 19.79 235 GLU B N 1
ATOM 6365 C CA . GLU B 1 98 ? 45.733 22.304 -13.533 1.00 19.74 235 GLU B CA 1
ATOM 6366 C C . GLU B 1 98 ? 44.650 21.652 -12.674 1.00 17.25 235 GLU B C 1
ATOM 6367 O O . GLU B 1 98 ? 44.865 20.550 -12.169 1.00 18.82 235 GLU B O 1
ATOM 6379 N N . CYS B 1 99 ? 43.497 22.285 -12.470 1.00 15.95 236 CYS B N 1
ATOM 6380 C CA . CYS B 1 99 ? 42.438 21.628 -11.717 1.00 15.29 236 CYS B CA 1
ATOM 6381 C C . CYS B 1 99 ? 42.051 20.339 -12.421 1.00 16.00 236 CYS B C 1
ATOM 6382 O O . CYS B 1 99 ? 41.892 20.308 -13.641 1.00 19.84 236 CYS B O 1
ATOM 6390 N N . ARG B 1 100 ? 41.859 19.286 -11.640 1.00 15.65 237 ARG B N 1
ATOM 6391 C CA A ARG B 1 100 ? 41.497 17.972 -12.171 0.56 18.66 237 ARG B CA 1
ATOM 6392 C CA B ARG B 1 100 ? 41.498 17.969 -12.166 0.44 18.67 237 ARG B CA 1
ATOM 6393 C C . ARG B 1 100 ? 40.000 17.764 -11.984 1.00 17.74 237 ARG B C 1
ATOM 6394 O O . ARG B 1 100 ? 39.549 17.201 -10.988 1.00 22.06 237 ARG B O 1
ATOM 6433 N N . PHE B 1 101 ? 39.225 18.222 -12.963 1.00 15.68 238 PHE B N 1
ATOM 6434 C CA . PHE B 1 101 ? 37.798 17.991 -13.016 1.00 14.67 238 PHE B CA 1
ATOM 6435 C C . PHE B 1 101 ? 37.453 16.951 -14.081 1.00 15.55 238 PHE B C 1
ATOM 6436 O O . PHE B 1 101 ? 38.098 16.878 -15.129 1.00 17.28 238 PHE B O 1
ATOM 6453 N N . PRO B 1 102 ? 36.431 16.141 -13.844 1.00 14.73 239 PRO B N 1
ATOM 6454 C CA . PRO B 1 102 ? 35.593 16.118 -12.645 1.00 15.21 239 PRO B CA 1
ATOM 6455 C C . PRO B 1 102 ? 36.344 15.603 -11.422 1.00 13.46 239 PRO B C 1
ATOM 6456 O O . PRO B 1 102 ? 37.317 14.860 -11.523 1.00 14.63 239 PRO B O 1
ATOM 6467 N N . CYS B 1 103 ? 35.894 16.020 -10.252 1.00 13.21 240 CYS B N 1
ATOM 6468 C CA . CYS B 1 103 ? 36.536 15.673 -8.997 1.00 11.99 240 CYS B CA 1
ATOM 6469 C C . CYS B 1 103 ? 35.733 14.610 -8.267 1.00 10.84 240 CYS B C 1
ATOM 6470 O O . CYS B 1 103 ? 34.640 14.227 -8.676 1.00 12.16 240 CYS B O 1
ATOM 6478 N N . ASP B 1 104 ? 36.306 14.125 -7.173 1.00 10.71 241 ASP B N 1
ATOM 6479 C CA . ASP B 1 104 ? 35.703 13.037 -6.412 1.00 10.89 241 ASP B CA 1
ATOM 6480 C C . ASP B 1 104 ? 34.794 13.525 -5.316 1.00 11.64 241 ASP B C 1
ATOM 6481 O O . ASP B 1 104 ? 33.834 12.827 -4.964 1.00 10.69 241 ASP B O 1
ATOM 6490 N N . ILE B 1 105 ? 35.093 14.685 -4.749 1.00 9.60 242 ILE B N 1
ATOM 6491 C CA . ILE B 1 105 ? 34.428 15.237 -3.571 1.00 10.01 242 ILE B CA 1
ATOM 6492 C C . ILE B 1 105 ? 34.249 16.734 -3.757 1.00 8.65 242 ILE B C 1
ATOM 6493 O O . ILE B 1 105 ? 35.169 17.408 -4.230 1.00 9.81 242 ILE B O 1
ATOM 6509 N N . VAL B 1 106 ? 33.096 17.256 -3.329 1.00 8.39 243 VAL B N 1
ATOM 6510 C CA . VAL B 1 106 ? 32.887 18.688 -3.139 1.00 7.78 243 VAL B CA 1
ATOM 6511 C C . VAL B 1 106 ? 32.521 18.890 -1.681 1.00 9.11 243 VAL B C 1
ATOM 6512 O O . VAL B 1 106 ? 31.611 18.219 -1.171 1.00 8.90 243 VAL B O 1
ATOM 6525 N N . SER B 1 107 ? 33.232 19.775 -0.998 1.00 9.15 244 SER B N 1
ATOM 6526 C CA A SER B 1 107 ? 32.943 20.063 0.396 0.59 9.00 244 SER B CA 1
ATOM 6527 C CA B SER B 1 107 ? 32.977 20.065 0.402 0.41 9.00 244 SER B CA 1
ATOM 6528 C C . SER B 1 107 ? 32.626 21.538 0.558 1.00 8.30 244 SER B C 1
ATOM 6529 O O . SER B 1 107 ? 33.070 22.377 -0.220 1.00 9.64 244 SER B O 1
ATOM 6542 N N . CYS B 1 108 ? 31.860 21.856 1.586 1.00 8.66 245 CYS B N 1
ATOM 6543 C CA . CYS B 1 108 ? 31.570 23.265 1.879 1.00 8.64 245 CYS B CA 1
ATOM 6544 C C . CYS B 1 108 ? 31.231 23.399 3.355 1.00 8.84 245 CYS B C 1
ATOM 6545 O O . CYS B 1 108 ? 30.229 22.827 3.813 1.00 8.54 245 CYS B O 1
ATOM 6553 N N . GLN B 1 109 ? 32.071 24.095 4.105 1.00 8.83 246 GLN B N 1
ATOM 6554 C CA . GLN B 1 109 ? 31.923 24.180 5.555 1.00 9.72 246 GLN B CA 1
ATOM 6555 C C . GLN B 1 109 ? 31.423 25.559 5.951 1.00 9.25 246 GLN B C 1
ATOM 6556 O O . GLN B 1 109 ? 32.027 26.580 5.585 1.00 9.56 246 GLN B O 1
ATOM 6570 N N . PHE B 1 110 ? 30.325 25.583 6.710 1.00 8.74 247 PHE B N 1
ATOM 6571 C CA . PHE B 1 110 ? 29.807 26.788 7.332 1.00 8.72 247 PHE B CA 1
ATOM 6572 C C . PHE B 1 110 ? 29.567 27.889 6.310 1.00 8.95 247 PHE B C 1
ATOM 6573 O O . PHE B 1 110 ? 29.789 29.070 6.583 1.00 9.26 247 PHE B O 1
ATOM 6590 N N . ALA B 1 111 ? 29.047 27.523 5.139 1.00 8.58 248 ALA B N 1
ATOM 6591 C CA . ALA B 1 111 ? 28.904 28.524 4.088 1.00 7.98 248 ALA B CA 1
ATOM 6592 C C . ALA B 1 111 ? 27.799 28.276 3.077 1.00 8.54 248 ALA B C 1
ATOM 6593 O O . ALA B 1 111 ? 27.411 29.213 2.364 1.00 9.27 248 ALA B O 1
ATOM 6600 N N . LEU B 1 1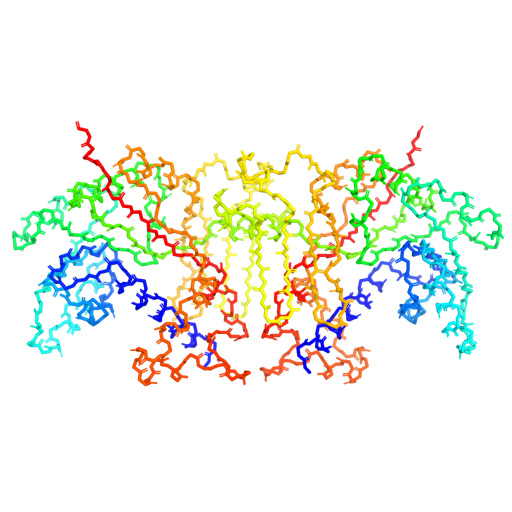12 ? 27.301 27.045 2.954 1.00 8.30 249 LEU B N 1
ATOM 6601 C CA . LEU B 1 112 ? 26.410 26.777 1.838 1.00 7.90 249 LEU B CA 1
ATOM 6602 C C . LEU B 1 112 ? 25.120 27.583 1.916 1.00 8.36 249 LEU B C 1
ATOM 6603 O O . LEU B 1 112 ? 24.453 27.817 0.897 1.00 9.52 249 LEU B O 1
ATOM 6619 N N . HIS B 1 113 ? 24.718 27.963 3.119 1.00 9.19 250 HIS B N 1
ATOM 6620 C CA . HIS B 1 113 ? 23.510 28.779 3.294 1.00 9.62 250 HIS B CA 1
ATOM 6621 C C . HIS B 1 113 ? 23.591 30.124 2.601 1.00 10.68 250 HIS B C 1
ATOM 6622 O O . HIS B 1 113 ? 22.545 30.682 2.252 1.00 10.59 250 HIS B O 1
ATOM 6636 N N . TYR B 1 114 ? 24.794 30.615 2.303 1.00 9.36 251 TYR B N 1
ATOM 6637 C CA . TYR B 1 114 ? 24.870 31.819 1.485 1.00 9.25 251 TYR B CA 1
ATOM 6638 C C . TYR B 1 114 ? 24.239 31.622 0.110 1.00 9.52 251 TYR B C 1
ATOM 6639 O O . TYR B 1 114 ? 23.731 32.581 -0.485 1.00 10.61 251 TYR B O 1
ATOM 6657 N N . ALA B 1 115 ? 24.267 30.398 -0.414 1.00 8.44 252 ALA B N 1
ATOM 6658 C CA . ALA B 1 115 ? 23.673 30.125 -1.707 1.00 9.23 252 ALA B CA 1
ATOM 6659 C C . ALA B 1 115 ? 22.159 30.197 -1.656 1.00 10.04 252 ALA B C 1
ATOM 6660 O O . ALA B 1 115 ? 21.525 30.247 -2.714 1.00 11.51 252 ALA B O 1
ATOM 6667 N N . PHE B 1 116 ? 21.556 30.201 -0.460 1.00 9.53 253 PHE B N 1
ATOM 6668 C CA . PHE B 1 116 ? 20.108 30.268 -0.334 1.00 8.58 253 PHE B CA 1
ATOM 6669 C C . PHE B 1 116 ? 19.607 31.700 -0.262 1.00 10.09 253 PHE B C 1
ATOM 6670 O O . PHE B 1 116 ? 18.437 31.932 0.043 1.00 10.23 253 PHE B O 1
ATOM 6687 N N . GLU B 1 117 ? 20.455 32.672 -0.612 1.00 9.11 254 GLU B N 1
ATOM 6688 C CA . GLU B 1 117 ? 20.001 34.055 -0.750 1.00 9.97 254 GLU B CA 1
ATOM 6689 C C . GLU B 1 117 ? 18.799 34.158 -1.685 1.00 10.57 254 GLU B C 1
ATOM 6690 O O . GLU B 1 117 ? 17.852 34.907 -1.415 1.00 12.35 254 GLU B O 1
ATOM 6702 N N . THR B 1 118 ? 18.825 33.415 -2.794 1.00 10.78 255 THR B N 1
ATOM 6703 C CA . THR B 1 118 ? 17.722 33.367 -3.743 1.00 11.98 255 THR B CA 1
ATOM 6704 C C . THR B 1 118 ? 17.657 31.949 -4.293 1.00 12.57 255 THR B C 1
ATOM 6705 O O . THR B 1 118 ? 18.633 31.200 -4.219 1.00 12.15 255 THR B O 1
ATOM 6716 N N . GLU B 1 119 ? 16.517 31.608 -4.903 1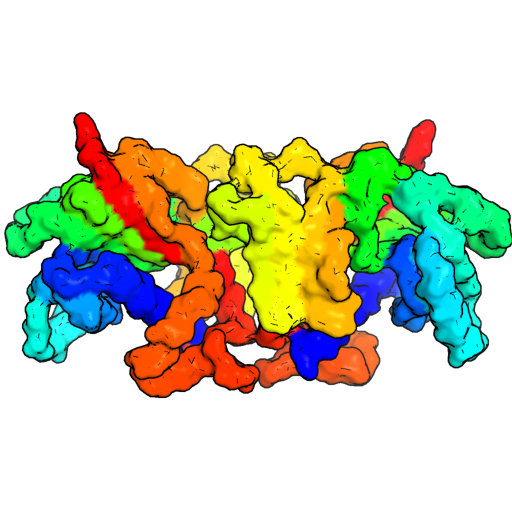.00 14.58 256 GLU B N 1
ATOM 6717 C CA . GLU B 1 119 ? 16.402 30.311 -5.565 1.00 12.79 256 GLU B CA 1
ATOM 6718 C C . GLU B 1 119 ? 17.385 30.209 -6.723 1.00 13.00 256 GLU B C 1
ATOM 6719 O O . GLU B 1 119 ? 17.955 29.138 -6.978 1.00 13.20 256 GLU B O 1
ATOM 6731 N N . GLU B 1 120 ? 17.557 31.298 -7.473 1.00 13.67 257 GLU B N 1
ATOM 6732 C CA . GLU B 1 120 ? 18.486 31.279 -8.599 1.00 13.94 257 GLU B CA 1
ATOM 6733 C C . GLU B 1 120 ? 19.885 30.908 -8.138 1.00 13.76 257 GLU B C 1
ATOM 6734 O O . GLU B 1 120 ? 20.569 30.086 -8.776 1.00 13.09 257 GLU B O 1
ATOM 6746 N N . LYS B 1 121 ? 20.325 31.470 -7.019 1.00 12.43 258 LYS B N 1
ATOM 6747 C CA . LYS B 1 121 ? 21.652 31.150 -6.514 1.00 12.03 258 LYS B CA 1
ATOM 6748 C C . LYS B 1 121 ? 21.731 29.721 -5.990 1.00 12.60 258 LYS B C 1
ATOM 6749 O O . LYS B 1 121 ? 22.736 29.031 -6.207 1.00 11.71 258 LYS B O 1
ATOM 6768 N N . ALA B 1 122 ? 20.694 29.252 -5.305 1.00 10.73 259 ALA B N 1
ATOM 6769 C CA . ALA B 1 122 ? 20.734 27.887 -4.805 1.00 11.27 259 ALA B CA 1
ATOM 6770 C C . ALA B 1 122 ? 20.848 26.899 -5.952 1.00 10.86 259 ALA B C 1
ATOM 6771 O O . ALA B 1 122 ? 21.611 25.922 -5.864 1.00 10.38 259 ALA B O 1
ATOM 6778 N N . ARG B 1 123 ? 20.109 27.155 -7.047 1.00 10.98 260 ARG B N 1
ATOM 6779 C CA . ARG B 1 123 ? 20.160 26.288 -8.221 1.00 10.42 260 ARG B CA 1
ATOM 6780 C C . ARG B 1 123 ? 21.486 26.406 -8.951 1.00 11.55 260 ARG B C 1
ATOM 6781 O O . ARG B 1 123 ? 22.000 25.405 -9.470 1.00 13.53 260 ARG B O 1
ATOM 6802 N N . ARG B 1 124 ? 22.049 27.613 -9.034 1.00 11.86 261 ARG B N 1
ATOM 6803 C CA . ARG B 1 124 ? 23.353 27.759 -9.677 1.00 11.87 261 ARG B CA 1
ATOM 6804 C C . ARG B 1 124 ? 24.425 27.025 -8.885 1.00 10.87 261 ARG B C 1
ATOM 6805 O O . ARG B 1 124 ? 25.326 26.404 -9.467 1.00 11.75 261 ARG B O 1
ATOM 6826 N N . MET B 1 125 ? 24.350 27.087 -7.561 1.00 10.96 262 MET B N 1
ATOM 6827 C CA . MET B 1 125 ? 25.263 26.341 -6.707 1.00 10.13 262 MET B CA 1
ATOM 6828 C C . MET B 1 125 ? 25.147 24.848 -6.966 1.00 11.52 262 MET B C 1
ATOM 6829 O O . MET B 1 125 ? 26.154 24.150 -7.111 1.00 11.33 262 MET B O 1
ATOM 6843 N N . LEU B 1 126 ? 23.917 24.330 -7.008 1.00 10.85 263 LEU B N 1
ATOM 6844 C CA . LEU B 1 126 ? 23.753 22.888 -7.167 1.00 11.75 263 LEU B CA 1
ATOM 6845 C C . LEU B 1 126 ? 24.214 22.431 -8.540 1.00 11.10 263 LEU B C 1
ATOM 6846 O O . LEU B 1 126 ? 24.789 21.341 -8.680 1.00 11.65 263 LEU B O 1
ATOM 6862 N N . LEU B 1 127 ? 23.955 23.233 -9.573 1.00 11.96 264 LEU B N 1
ATOM 6863 C CA . LEU B 1 127 ? 24.437 22.896 -10.905 1.00 12.45 264 LEU B CA 1
ATOM 6864 C C . LEU B 1 127 ? 25.963 22.893 -10.939 1.00 11.76 264 LEU B C 1
ATOM 6865 O O . LEU B 1 127 ? 26.580 22.007 -11.548 1.00 12.56 264 LEU B O 1
ATOM 6881 N N . ASN B 1 128 ? 26.588 23.853 -10.247 1.00 12.56 265 ASN B N 1
ATOM 6882 C CA . ASN B 1 128 ? 28.042 23.850 -10.127 1.00 13.65 265 ASN B CA 1
ATOM 6883 C C . ASN B 1 128 ? 28.540 22.559 -9.487 1.00 11.69 265 ASN B C 1
ATOM 6884 O O . ASN B 1 128 ? 29.518 21.951 -9.952 1.00 13.38 265 ASN B O 1
ATOM 6895 N N . VAL B 1 129 ? 27.876 22.119 -8.424 1.00 11.44 266 VAL B N 1
ATOM 6896 C CA . VAL B 1 129 ? 28.330 20.934 -7.709 1.00 12.24 266 VAL B CA 1
ATOM 6897 C C . VAL B 1 129 ? 28.234 19.710 -8.599 1.00 12.08 266 VAL B C 1
ATOM 6898 O O . VAL B 1 129 ? 29.204 18.958 -8.748 1.00 12.36 266 VAL B O 1
ATOM 6911 N N . VAL B 1 130 ? 27.072 19.478 -9.215 1.00 12.42 267 VAL B N 1
ATOM 6912 C CA A VAL B 1 130 ? 26.886 18.223 -9.939 0.67 13.29 267 VAL B CA 1
ATOM 6913 C CA B VAL B 1 130 ? 26.887 18.224 -9.936 0.33 13.31 267 VAL B CA 1
ATOM 6914 C C . VAL B 1 130 ? 27.780 18.173 -11.167 1.00 13.76 267 VAL B C 1
ATOM 6915 O O . VAL B 1 130 ? 28.347 17.120 -11.494 1.00 15.25 267 VAL B O 1
ATOM 6938 N N . LYS B 1 131 ? 27.954 19.305 -11.847 1.00 13.53 268 LYS B N 1
ATOM 6939 C CA . LYS B 1 131 ? 28.811 19.308 -13.027 1.00 14.76 268 LYS B CA 1
ATOM 6940 C C . LYS B 1 131 ? 30.268 19.075 -12.655 1.00 14.04 268 LYS B C 1
ATOM 6941 O O . LYS B 1 131 ? 31.035 18.533 -13.472 1.00 15.76 268 LYS B O 1
ATOM 6960 N N . SER B 1 132 ? 30.656 19.462 -11.441 1.00 12.95 269 SER B N 1
ATOM 6961 C CA A SER B 1 132 ? 32.023 19.279 -10.974 0.72 12.69 269 SER B CA 1
ATOM 6962 C CA B SER B 1 132 ? 32.029 19.276 -10.994 0.28 12.71 269 SER B CA 1
ATOM 6963 C C . SER B 1 132 ? 32.330 17.835 -10.604 1.00 13.07 269 SER B C 1
ATOM 6964 O O . SER B 1 132 ? 33.487 17.421 -10.693 1.00 13.40 269 SER B O 1
ATOM 6977 N N . LEU B 1 133 ? 31.324 17.072 -10.180 1.00 11.64 270 LEU B N 1
ATOM 6978 C CA . LEU B 1 133 ? 31.536 15.754 -9.595 1.00 13.16 270 LEU B CA 1
ATOM 6979 C C . LEU B 1 133 ? 31.454 14.614 -10.593 1.00 12.07 270 LEU B C 1
ATOM 6980 O O . LEU B 1 133 ? 30.680 14.634 -11.553 1.00 13.21 270 LEU B O 1
ATOM 6996 N N . LYS B 1 134 ? 32.232 13.572 -10.326 1.00 13.05 271 LYS B N 1
ATOM 6997 C CA . LYS B 1 134 ? 32.044 12.286 -10.990 1.00 13.65 271 LYS B CA 1
ATOM 6998 C C . LYS B 1 134 ? 30.750 11.642 -10.494 1.00 12.17 271 LYS B C 1
ATOM 6999 O O . LYS B 1 134 ? 30.336 11.848 -9.348 1.00 12.29 271 LYS B O 1
ATOM 7018 N N . ILE B 1 135 ? 30.120 10.838 -11.359 1.00 13.48 272 ILE B N 1
ATOM 7019 C CA . ILE B 1 135 ? 29.036 9.983 -10.876 1.00 14.95 272 ILE B CA 1
ATOM 7020 C C . ILE B 1 135 ? 29.600 9.123 -9.766 1.00 13.08 272 ILE B C 1
ATOM 7021 O O . ILE B 1 135 ? 30.689 8.549 -9.902 1.00 13.53 272 ILE B O 1
ATOM 7037 N N . GLY B 1 136 ? 28.865 9.031 -8.670 1.00 13.77 273 GLY B N 1
ATOM 7038 C CA . GLY B 1 136 ? 29.304 8.347 -7.483 1.00 13.87 273 GLY B CA 1
ATOM 7039 C C . GLY B 1 136 ? 30.028 9.216 -6.494 1.00 12.77 273 GLY B C 1
ATOM 7040 O O . GLY B 1 136 ? 30.311 8.758 -5.383 1.00 12.66 273 GLY B O 1
ATOM 7044 N N . GLY B 1 137 ? 30.384 10.433 -6.879 1.00 10.62 274 GLY B N 1
ATOM 7045 C CA . GLY B 1 137 ? 31.081 11.329 -5.969 1.00 9.87 274 GLY B CA 1
ATOM 7046 C C . GLY B 1 137 ? 30.175 11.898 -4.894 1.00 10.76 274 GLY B C 1
ATOM 7047 O O . GLY B 1 137 ? 28.954 11.835 -4.980 1.00 11.66 274 GLY B O 1
ATOM 7051 N N . TYR B 1 138 ? 30.796 12.470 -3.866 1.00 9.78 275 TYR B N 1
ATOM 7052 C CA . TYR B 1 138 ? 30.071 12.951 -2.697 1.00 9.63 275 TYR B CA 1
ATOM 7053 C C . TYR B 1 138 ? 30.209 14.464 -2.543 1.00 8.97 275 TYR B C 1
ATOM 7054 O O . TYR B 1 138 ? 31.257 15.051 -2.816 1.00 9.91 275 TYR B O 1
ATOM 7072 N N . PHE B 1 139 ? 29.142 15.071 -2.042 1.00 9.16 276 PHE B N 1
ATOM 7073 C CA . PHE B 1 139 ? 29.049 16.487 -1.698 1.00 9.19 276 PHE B CA 1
ATOM 7074 C C . PHE B 1 139 ? 28.689 16.546 -0.229 1.00 8.50 276 PHE B C 1
ATOM 7075 O O . PHE B 1 139 ? 27.642 16.021 0.172 1.00 9.78 276 PHE B O 1
ATOM 7092 N N . PHE B 1 140 ? 29.523 17.185 0.587 1.00 8.10 277 PHE B N 1
ATOM 7093 C CA . PHE B 1 140 ? 29.291 17.154 2.024 1.00 8.88 277 PHE B CA 1
ATOM 7094 C C . PHE B 1 140 ? 29.701 18.465 2.668 1.00 8.47 277 PHE B C 1
ATOM 7095 O O . PHE B 1 140 ? 30.433 19.260 2.079 1.00 8.78 277 PHE B O 1
ATOM 7112 N N . GLY B 1 141 ? 29.225 18.666 3.893 1.00 8.56 278 GLY B N 1
ATOM 7113 C CA . GLY B 1 141 ? 29.568 19.882 4.595 1.00 8.82 278 GLY B CA 1
ATOM 7114 C C . GLY B 1 141 ? 28.770 20.058 5.856 1.00 8.35 278 GLY B C 1
ATOM 7115 O O . GLY B 1 141 ? 28.205 19.117 6.402 1.00 8.64 278 GLY B O 1
ATOM 7119 N N . THR B 1 142 ? 28.775 21.295 6.312 1.00 8.29 279 THR B N 1
ATOM 7120 C CA . THR B 1 142 ? 28.233 21.681 7.605 1.00 8.83 279 THR B CA 1
ATOM 7121 C C . THR B 1 142 ? 27.433 22.957 7.441 1.00 7.00 279 THR B C 1
ATOM 7122 O O . THR B 1 142 ? 27.917 23.919 6.833 1.00 8.16 279 THR B O 1
ATOM 7133 N N . ILE B 1 143 ? 26.205 22.973 7.939 1.00 7.76 280 ILE B N 1
ATOM 7134 C CA . ILE B 1 143 ? 25.294 24.106 7.756 1.00 7.07 280 ILE B CA 1
ATOM 7135 C C . ILE B 1 143 ? 24.496 24.338 9.026 1.00 8.45 280 ILE B C 1
ATOM 7136 O O . ILE B 1 143 ? 24.283 23.409 9.812 1.00 8.33 280 ILE B O 1
ATOM 7152 N N . PRO B 1 144 ? 23.992 25.555 9.232 1.00 7.39 281 PRO B N 1
ATOM 7153 C CA . PRO B 1 144 ? 23.007 25.743 10.298 1.00 8.60 281 PRO B CA 1
ATOM 7154 C C . PRO B 1 144 ? 21.827 24.820 10.051 1.00 8.02 281 PRO B C 1
ATOM 7155 O O . PRO B 1 144 ? 21.374 24.635 8.926 1.00 8.33 281 PRO B O 1
ATOM 7166 N N . ASP B 1 145 ? 21.304 24.265 11.141 1.00 8.37 282 ASP B N 1
ATOM 7167 C CA . ASP B 1 145 ? 20.240 23.256 11.098 1.00 10.55 282 ASP B CA 1
ATOM 7168 C C . ASP B 1 145 ? 18.871 23.943 11.120 1.00 7.81 282 ASP B C 1
ATOM 7169 O O . ASP B 1 145 ? 18.417 24.431 12.169 1.00 8.43 282 ASP B O 1
ATOM 7178 N N . SER B 1 146 ? 18.215 23.958 9.952 1.00 8.63 283 SER B N 1
ATOM 7179 C CA . SER B 1 146 ? 16.902 24.579 9.854 1.00 8.85 283 SER B CA 1
ATOM 7180 C C . SER B 1 146 ? 15.897 23.929 10.780 1.00 10.26 283 SER B C 1
ATOM 7181 O O . SER B 1 146 ? 14.930 24.584 11.192 1.00 10.32 283 SER B O 1
ATOM 7189 N N . GLU B 1 147 ? 16.089 22.663 11.137 1.00 9.15 284 GLU B N 1
ATOM 7190 C CA . GLU B 1 147 ? 15.135 22.019 12.039 1.00 8.98 284 GLU B CA 1
ATOM 7191 C C . GLU B 1 147 ? 15.259 22.564 13.457 1.00 8.93 284 GLU B C 1
ATOM 7192 O O . GLU B 1 147 ? 14.258 22.657 14.177 1.00 10.41 284 GLU B O 1
ATOM 7204 N N . PHE B 1 148 ? 16.480 22.856 13.907 1.00 9.32 285 PHE B N 1
ATOM 7205 C CA . PHE B 1 148 ? 16.676 23.492 15.203 1.00 9.86 285 PHE B CA 1
ATOM 7206 C C . PHE B 1 148 ? 16.179 24.926 15.180 1.00 9.61 285 PHE B C 1
ATOM 7207 O O . PHE B 1 148 ? 15.546 25.374 16.147 1.00 11.03 285 PHE B O 1
ATOM 7224 N N . ILE B 1 149 ? 16.452 25.649 14.094 1.00 8.72 286 ILE B N 1
ATOM 7225 C CA . ILE B 1 149 ? 15.925 27.006 13.925 1.00 9.73 286 ILE B CA 1
ATOM 7226 C C . ILE B 1 149 ? 14.409 27.003 14.028 1.00 9.48 286 ILE B C 1
ATOM 7227 O O . ILE B 1 149 ? 13.829 27.875 14.682 1.00 10.28 286 ILE B O 1
ATOM 7243 N N . ARG B 1 150 ? 13.736 26.048 13.374 1.00 10.37 287 ARG B N 1
ATOM 7244 C CA . ARG B 1 150 ? 12.282 26.012 13.430 1.00 11.15 287 ARG B CA 1
ATOM 7245 C C . ARG B 1 150 ? 11.783 25.741 14.839 1.00 10.61 287 ARG B C 1
ATOM 7246 O O . ARG B 1 150 ? 10.813 26.359 15.278 1.00 11.31 287 ARG B O 1
ATOM 7267 N N . TYR B 1 151 ? 12.430 24.827 15.568 1.00 10.22 288 TYR B N 1
ATOM 7268 C CA . TYR B 1 151 ? 12.070 24.602 16.960 1.00 10.47 288 TYR B CA 1
ATOM 7269 C C . TYR B 1 151 ? 12.112 25.915 17.739 1.00 9.99 288 TYR B C 1
ATOM 7270 O O . TYR B 1 151 ? 11.157 26.273 18.430 1.00 10.77 288 TYR B O 1
ATOM 7288 N N . LYS B 1 152 ? 13.224 26.630 17.642 1.00 10.06 289 LYS B N 1
ATOM 7289 C CA . LYS B 1 152 ? 13.349 27.878 18.393 1.00 10.92 289 LYS B CA 1
ATOM 7290 C C . LYS B 1 152 ? 12.291 28.886 17.961 1.00 12.02 289 LYS B C 1
ATOM 7291 O O . LYS B 1 152 ? 11.706 29.592 18.798 1.00 12.17 289 LYS B O 1
ATOM 7310 N N . MET B 1 153 ? 12.055 28.988 16.654 1.00 10.52 290 MET B N 1
ATOM 7311 C CA . MET B 1 153 ? 11.104 29.967 16.124 1.00 11.75 290 MET B CA 1
ATOM 7312 C C . MET B 1 153 ? 9.678 29.643 16.555 1.00 11.69 290 MET B C 1
ATOM 7313 O O . MET B 1 153 ? 8.884 30.557 16.787 1.00 12.74 290 MET B O 1
ATOM 7327 N N . ASN B 1 154 ? 9.362 28.350 16.708 1.00 12.34 291 ASN B N 1
ATOM 7328 C CA . ASN B 1 154 ? 8.031 27.943 17.132 1.00 13.84 291 ASN B CA 1
ATOM 7329 C C . ASN B 1 154 ? 7.756 28.285 18.586 1.00 14.69 291 ASN B C 1
ATOM 7330 O O . ASN B 1 154 ? 6.595 28.241 19.003 1.00 18.71 291 ASN B O 1
ATOM 7341 N N . LYS B 1 155 ? 8.794 28.602 19.361 1.00 14.40 292 LYS B N 1
ATOM 7342 C CA . LYS B 1 155 ? 8.648 29.040 20.744 1.00 15.42 292 LYS B CA 1
ATOM 7343 C C . LYS B 1 155 ? 8.554 30.560 20.886 1.00 15.88 292 LYS B C 1
ATOM 7344 O O . LYS B 1 155 ? 8.483 31.056 22.010 1.00 17.79 292 LYS B O 1
ATOM 7363 N N . ILE B 1 156 ? 8.566 31.309 19.790 1.00 16.02 293 ILE B N 1
ATOM 7364 C CA . ILE B 1 156 ? 8.575 32.767 19.820 1.00 15.20 293 ILE B CA 1
ATOM 7365 C C . ILE B 1 156 ? 7.223 33.250 19.315 1.00 18.17 293 ILE B C 1
ATOM 7366 O O . ILE B 1 156 ? 6.837 32.925 18.186 1.00 19.65 293 ILE B O 1
ATOM 7382 N N . PRO B 1 157 ? 6.475 34.002 20.105 1.00 20.60 294 PRO B N 1
ATOM 7383 C CA . PRO B 1 157 ? 5.150 34.443 19.660 1.00 24.04 294 PRO B CA 1
ATOM 7384 C C . PRO B 1 157 ? 5.219 35.490 18.557 1.00 22.97 294 PRO B C 1
ATOM 7385 O O . PRO B 1 157 ? 6.189 36.242 18.407 1.00 21.32 294 PRO B O 1
ATOM 7396 N N . GLU B 1 158 ? 4.124 35.552 17.797 1.00 25.82 295 GLU B N 1
ATOM 7397 C CA . GLU B 1 158 ? 4.021 36.442 16.648 1.00 30.14 295 GLU B CA 1
ATOM 7398 C C . GLU B 1 158 ? 4.143 37.910 17.031 1.00 26.77 295 GLU B C 1
ATOM 7399 O O . GLU B 1 158 ? 4.451 38.734 16.167 1.00 27.10 295 GLU B O 1
ATOM 7411 N N . SER B 1 159 ? 3.933 38.260 18.300 1.00 23.62 296 SER B N 1
ATOM 7412 C CA . SER B 1 159 ? 4.080 39.644 18.733 1.00 23.75 296 SER B CA 1
ATOM 7413 C C . SER B 1 159 ? 5.519 40.141 18.649 1.00 28.82 296 SER B C 1
ATOM 7414 O O . SER B 1 159 ? 5.733 41.354 18.646 1.00 28.10 296 SER B O 1
ATOM 7422 N N . VAL B 1 160 ? 6.501 39.248 18.587 1.00 21.68 297 VAL B N 1
ATOM 7423 C CA . VAL B 1 160 ? 7.905 39.646 18.539 1.00 21.41 297 VAL B CA 1
ATOM 7424 C C . VAL B 1 160 ? 8.253 40.004 17.101 1.00 21.33 297 VAL B C 1
ATOM 7425 O O . VAL B 1 160 ? 8.192 39.157 16.206 1.00 22.50 297 VAL B O 1
ATOM 7438 N N . GLU B 1 161 ? 8.631 41.268 16.882 1.00 22.23 298 GLU B N 1
ATOM 7439 C CA . GLU B 1 161 ? 8.873 41.746 15.523 1.00 22.66 298 GLU B CA 1
ATOM 7440 C C . GLU B 1 161 ? 10.149 41.154 14.928 1.00 19.90 298 GLU B C 1
ATOM 7441 O O . GLU B 1 161 ? 10.203 40.872 13.720 1.00 21.95 298 GLU B O 1
ATOM 7453 N N . LYS B 1 162 ? 11.190 40.948 15.751 1.00 19.52 299 LYS B N 1
ATOM 7454 C CA A LYS B 1 162 ? 12.478 40.419 15.299 0.43 20.16 299 LYS B CA 1
ATOM 7455 C CA B LYS B 1 162 ? 12.474 40.411 15.295 0.57 20.14 299 LYS B CA 1
ATOM 7456 C C . LYS B 1 162 ? 12.806 39.190 16.139 1.00 19.23 299 LYS B C 1
ATOM 7457 O O . LYS B 1 162 ? 13.589 39.273 17.099 1.00 19.37 299 LYS B O 1
ATOM 7492 N N . PRO B 1 163 ? 12.225 38.035 15.809 1.00 16.89 300 PRO B N 1
ATOM 7493 C CA . PRO B 1 163 ? 12.456 36.831 16.611 1.00 15.52 300 PRO B CA 1
ATOM 7494 C C . PRO B 1 163 ? 13.932 36.604 16.897 1.00 17.13 300 PRO B C 1
ATOM 7495 O O . PRO B 1 163 ? 14.768 36.565 15.982 1.00 16.02 300 PRO B O 1
ATOM 7506 N N . SER B 1 164 ? 14.244 36.336 18.161 1.00 13.80 301 SER B N 1
ATOM 7507 C CA . SER B 1 164 ? 15.629 36.215 18.584 1.00 14.31 301 SER B CA 1
ATOM 7508 C C . SER B 1 164 ? 15.789 35.240 19.737 1.00 14.25 301 SER B C 1
ATOM 7509 O O . SER B 1 164 ? 14.902 35.087 20.592 1.00 15.55 301 SER B O 1
ATOM 7517 N N . TRP B 1 165 ? 16.942 34.570 19.729 1.00 13.44 302 TRP B N 1
ATOM 7518 C CA . TRP B 1 165 ? 17.365 33.737 20.839 1.00 14.29 302 TRP B CA 1
ATOM 7519 C C . TRP B 1 165 ? 18.879 33.720 20.891 1.00 15.90 302 TRP B C 1
ATOM 7520 O O . TRP B 1 165 ? 19.548 34.135 19.948 1.00 14.18 302 TRP B O 1
ATOM 7541 N N . GLY B 1 166 ? 19.415 33.242 22.004 1.00 15.54 303 GLY B N 1
ATOM 7542 C CA . GLY B 1 166 ? 20.849 33.124 22.149 1.00 16.82 303 GLY B CA 1
ATOM 7543 C C . GLY B 1 166 ? 21.247 32.901 23.594 1.00 19.33 303 GLY B C 1
ATOM 7544 O O . GLY B 1 166 ? 20.417 32.587 24.454 1.00 22.28 303 GLY B O 1
ATOM 7548 N N . ASN B 1 167 ? 22.541 33.068 23.839 1.00 15.99 304 ASN B N 1
ATOM 7549 C CA . ASN B 1 167 ? 23.131 32.896 25.158 1.00 16.91 304 ASN B CA 1
ATOM 7550 C C . ASN B 1 167 ? 24.368 33.780 25.232 1.00 17.50 304 ASN B C 1
ATOM 7551 O O . ASN B 1 167 ? 24.561 34.673 24.401 1.00 17.89 304 ASN B O 1
ATOM 7562 N N . SER B 1 168 ? 25.211 33.544 26.237 1.00 19.40 305 SER B N 1
ATOM 7563 C CA . SER B 1 168 ? 26.330 34.457 26.453 1.00 19.92 305 SER B CA 1
ATOM 7564 C C . SER B 1 168 ? 27.352 34.455 25.322 1.00 18.73 305 SER B C 1
ATOM 7565 O O . SER B 1 168 ? 28.190 35.365 25.296 1.00 22.55 305 SER B O 1
ATOM 7573 N N . ILE B 1 169 ? 27.351 33.476 24.413 1.00 16.02 306 ILE B N 1
ATOM 7574 C CA . ILE B 1 169 ? 28.349 33.462 23.345 1.00 16.39 306 ILE B CA 1
ATOM 7575 C C . ILE B 1 169 ? 27.767 33.521 21.938 1.00 18.08 306 ILE B C 1
ATOM 7576 O O . ILE B 1 169 ? 28.541 33.586 20.971 1.00 16.37 306 ILE B O 1
ATOM 7592 N N . TYR B 1 170 ? 26.445 33.487 21.770 1.00 14.58 307 TYR B N 1
ATOM 7593 C CA . TYR B 1 170 ? 25.885 33.562 20.429 1.00 12.56 307 TYR B CA 1
ATOM 7594 C C . TYR B 1 170 ? 24.490 34.158 20.461 1.00 14.40 307 TYR B C 1
ATOM 7595 O O . TYR B 1 170 ? 23.807 34.152 21.489 1.00 14.44 307 TYR B O 1
ATOM 7613 N N . LYS B 1 171 ? 24.067 34.648 19.298 1.00 13.76 308 LYS B N 1
ATOM 7614 C CA . LYS B 1 171 ? 22.737 35.221 19.160 1.00 13.72 308 LYS B CA 1
ATOM 7615 C C . LYS B 1 171 ? 22.265 35.122 17.720 1.00 12.72 308 LYS B C 1
ATOM 7616 O O . LYS B 1 171 ? 23.035 35.346 16.779 1.00 13.89 308 LYS B O 1
ATOM 7635 N N . VAL B 1 172 ? 20.981 34.820 17.561 1.00 11.47 309 VAL B N 1
ATOM 7636 C CA . VAL B 1 172 ? 20.283 34.795 16.286 1.00 11.16 309 VAL B CA 1
ATOM 7637 C C . VAL B 1 172 ? 19.173 35.831 16.360 1.00 11.82 309 VAL B C 1
ATOM 7638 O O . VAL B 1 172 ? 18.398 35.826 17.326 1.00 13.09 309 VAL B O 1
ATOM 7651 N N . THR B 1 173 ? 19.087 36.716 15.357 1.00 12.15 310 THR B N 1
ATOM 7652 C CA . THR B 1 173 ? 18.023 37.725 15.345 1.00 12.69 310 THR B CA 1
ATOM 7653 C C . THR B 1 173 ? 17.433 37.771 13.946 1.00 11.43 310 THR B C 1
ATOM 7654 O O . THR B 1 173 ? 18.091 38.238 13.016 1.00 12.48 310 THR B O 1
ATOM 7665 N N . PHE B 1 174 ? 16.206 37.307 13.784 1.00 12.58 311 PHE B N 1
ATOM 7666 C CA . PHE B 1 174 ? 15.577 37.337 12.472 1.00 11.64 311 PHE B CA 1
ATOM 7667 C C . PHE B 1 174 ? 15.220 38.756 12.057 1.00 14.42 311 PHE B C 1
ATOM 7668 O O . PHE B 1 174 ? 14.851 39.594 12.880 1.00 14.39 311 PHE B O 1
ATOM 7685 N N . SER B 1 175 ? 15.353 39.022 10.761 1.00 13.62 312 SER B N 1
ATOM 7686 C CA . SER B 1 175 ? 15.042 40.328 10.209 1.00 13.96 312 SER B CA 1
ATOM 7687 C C . SER B 1 175 ? 13.571 40.646 10.336 1.00 15.47 312 SER B C 1
ATOM 7688 O O . SER B 1 175 ? 13.206 41.815 10.523 1.00 17.21 312 SER B O 1
ATOM 7696 N N . ASN B 1 176 ? 12.714 39.626 10.291 1.00 15.54 313 ASN B N 1
ATOM 7697 C CA . ASN B 1 176 ? 11.275 39.827 10.363 1.00 15.27 313 ASN B CA 1
ATOM 7698 C C . ASN B 1 176 ? 10.634 38.599 10.994 1.00 17.01 313 ASN B C 1
ATOM 7699 O O . ASN B 1 176 ? 11.287 37.573 11.213 1.00 15.46 313 ASN B O 1
ATOM 7710 N N . ASN B 1 177 ? 9.340 38.722 11.294 1.00 17.16 314 ASN B N 1
ATOM 7711 C CA . ASN B 1 177 ? 8.530 37.658 11.884 1.00 17.84 314 ASN B CA 1
ATOM 7712 C C . ASN B 1 177 ? 7.524 37.084 10.887 1.00 16.22 314 ASN B C 1
ATOM 7713 O O . ASN B 1 177 ? 6.452 36.613 11.275 1.00 19.00 314 ASN B O 1
ATOM 7724 N N . GLU B 1 178 ? 7.879 37.074 9.595 1.00 16.98 315 GLU B N 1
ATOM 7725 C CA . GLU B 1 178 ? 6.983 36.495 8.594 1.00 18.30 315 GLU B CA 1
ATOM 7726 C C . GLU B 1 178 ? 6.760 34.999 8.832 1.00 17.28 315 GLU B C 1
ATOM 7727 O O . GLU B 1 178 ? 5.685 34.477 8.508 1.00 20.32 315 GLU B O 1
ATOM 7739 N N . TYR B 1 179 ? 7.748 34.298 9.391 1.00 16.76 316 TYR B N 1
ATOM 7740 C CA . TYR B 1 179 ? 7.557 32.898 9.778 1.00 14.63 316 TYR B CA 1
ATOM 7741 C C . TYR B 1 179 ? 6.364 32.743 10.710 1.00 16.11 316 TYR B C 1
ATOM 7742 O O . TYR B 1 179 ? 5.436 31.968 10.436 1.00 17.22 316 TYR B O 1
ATOM 7760 N N . GLN B 1 180 ? 6.369 33.490 11.814 1.00 15.83 317 GLN B N 1
ATOM 7761 C CA . GLN B 1 180 ? 5.294 33.391 12.794 1.00 18.36 317 GLN B CA 1
ATOM 7762 C C . GLN B 1 180 ? 3.964 33.883 12.225 1.00 20.49 317 GLN B C 1
ATOM 7763 O O . GLN B 1 180 ? 2.900 33.354 12.570 1.00 22.92 317 GLN B O 1
ATOM 7777 N N . LYS B 1 181 ? 3.989 34.915 11.376 1.00 21.57 318 LYS B N 1
ATOM 7778 C CA . LYS B 1 181 ? 2.756 35.418 10.774 1.00 22.17 318 LYS B CA 1
ATOM 7779 C C . LYS B 1 181 ? 2.174 34.447 9.759 1.00 23.02 318 LYS B C 1
ATOM 7780 O O . LYS B 1 181 ? 0.962 34.490 9.495 1.00 27.46 318 LYS B O 1
ATOM 7799 N N . ASN B 1 182 ? 2.995 33.558 9.212 1.00 21.99 319 ASN B N 1
ATOM 7800 C CA . ASN B 1 182 ? 2.580 32.592 8.202 1.00 22.07 319 ASN B CA 1
ATOM 7801 C C . ASN B 1 182 ? 2.344 31.214 8.808 1.00 22.35 319 ASN B C 1
ATOM 7802 O O . ASN B 1 182 ? 2.646 30.188 8.187 1.00 24.31 319 ASN B O 1
ATOM 7813 N N . GLY B 1 183 ? 1.803 31.165 10.023 1.00 22.13 320 GLY B N 1
ATOM 7814 C CA . GLY B 1 183 ? 1.528 29.889 10.673 1.00 24.90 320 GLY B CA 1
ATOM 7815 C C . GLY B 1 183 ? 2.762 29.089 11.033 1.00 22.45 320 GLY B C 1
ATOM 7816 O O . GLY B 1 183 ? 2.745 27.853 10.944 1.00 21.87 320 GLY B O 1
ATOM 7820 N N . ASN B 1 184 ? 3.841 29.761 11.432 1.00 18.71 321 ASN B N 1
ATOM 7821 C CA . ASN B 1 184 ? 5.092 29.098 11.802 1.00 15.90 321 ASN B CA 1
ATOM 7822 C C . ASN B 1 184 ? 5.660 28.317 10.618 1.00 16.36 321 ASN B C 1
ATOM 7823 O O . ASN B 1 184 ? 5.978 27.125 10.706 1.00 19.09 321 ASN B O 1
ATOM 7834 N N . GLU B 1 185 ? 5.834 29.035 9.504 1.00 17.03 322 GLU B N 1
ATOM 7835 C CA . GLU B 1 185 ? 6.374 28.482 8.272 1.00 16.79 322 GLU B CA 1
ATOM 7836 C C . GLU B 1 185 ? 6.997 29.623 7.470 1.00 15.67 322 GLU B C 1
ATOM 7837 O O . GLU B 1 185 ? 6.410 30.694 7.346 1.00 16.83 322 GLU B O 1
ATOM 7849 N N . PHE B 1 186 ? 8.175 29.401 6.926 1.00 16.00 323 PHE B N 1
ATOM 7850 C CA . PHE B 1 186 ? 8.772 30.480 6.155 1.00 16.23 323 PHE B CA 1
ATOM 7851 C C . PHE B 1 186 ? 7.965 30.712 4.881 1.00 18.26 323 PHE B C 1
ATOM 7852 O O . PHE B 1 186 ? 7.510 29.750 4.251 1.00 20.74 323 PHE B O 1
ATOM 7869 N N . PRO B 1 187 ? 7.802 31.968 4.461 1.00 17.65 324 PRO B N 1
ATOM 7870 C CA . PRO B 1 187 ? 6.979 32.239 3.269 1.00 20.15 324 PRO B CA 1
ATOM 7871 C C . PRO B 1 187 ? 7.634 31.787 1.983 1.00 18.61 324 PRO B C 1
ATOM 7872 O O . PRO B 1 187 ? 6.935 31.588 0.982 1.00 21.94 324 PRO B O 1
ATOM 7883 N N . SER B 1 188 ? 8.950 31.628 1.991 1.00 16.92 325 SER B N 1
ATOM 7884 C CA . SER B 1 188 ? 9.756 31.134 0.885 1.00 14.84 325 SER B CA 1
ATOM 7885 C C . SER B 1 188 ? 10.926 30.403 1.509 1.00 15.48 325 SER B C 1
ATOM 7886 O O . SER B 1 188 ? 11.372 30.786 2.592 1.00 15.09 325 SER B O 1
ATOM 7894 N N . PRO B 1 189 ? 11.469 29.381 0.850 1.00 13.55 326 PRO B N 1
ATOM 7895 C CA . PRO B 1 189 ? 12.692 28.767 1.378 1.00 13.94 326 PRO B CA 1
ATOM 7896 C C . PRO B 1 189 ? 13.913 29.657 1.278 1.00 12.32 326 PRO B C 1
ATOM 7897 O O . PRO B 1 189 ? 14.930 29.354 1.902 1.00 12.40 326 PRO B O 1
ATOM 7908 N N . PHE B 1 190 ? 13.861 30.725 0.492 1.00 11.98 327 PHE B N 1
ATOM 7909 C CA . PHE B 1 190 ? 15.056 31.473 0.128 1.00 11.43 327 PHE B CA 1
ATOM 7910 C C . PHE B 1 190 ? 15.009 32.876 0.688 1.00 11.39 327 PHE B C 1
ATOM 7911 O O . PHE B 1 190 ? 13.933 33.449 0.852 1.00 12.73 327 PHE B O 1
ATOM 7928 N N . GLY B 1 191 ? 16.189 33.425 0.981 1.00 11.24 328 GLY B N 1
ATOM 7929 C CA . GLY B 1 191 ? 16.264 34.805 1.407 1.00 11.21 328 GLY B CA 1
ATOM 7930 C C . GLY B 1 191 ? 15.738 35.071 2.789 1.00 12.28 328 GLY B C 1
ATOM 7931 O O . GLY B 1 191 ? 15.444 36.221 3.103 1.00 13.28 328 GLY B O 1
ATOM 7935 N N . GLN B 1 192 ? 15.611 34.064 3.636 1.00 11.30 329 GLN B N 1
ATOM 7936 C CA . GLN B 1 192 ? 15.061 34.255 4.978 1.00 10.90 329 GLN B CA 1
ATOM 7937 C C . GLN B 1 192 ? 16.241 34.611 5.874 1.00 11.03 329 GLN B C 1
ATOM 7938 O O . GLN B 1 192 ? 17.014 33.743 6.283 1.00 10.94 329 GLN B O 1
ATOM 7952 N N . MET B 1 193 ? 16.417 35.901 6.150 1.00 11.85 330 MET B N 1
ATOM 7953 C CA . MET B 1 193 ? 17.643 36.385 6.764 1.00 11.20 330 MET B CA 1
ATOM 7954 C C . MET B 1 193 ? 17.545 36.542 8.277 1.00 10.49 330 MET B C 1
ATOM 7955 O O . MET B 1 193 ? 16.521 36.995 8.811 1.00 11.53 330 MET B O 1
ATOM 7969 N N . TYR B 1 194 ? 18.633 36.194 8.950 1.00 9.98 331 TYR B N 1
ATOM 7970 C CA . TYR B 1 194 ? 18.844 36.469 10.357 1.00 11.06 331 TYR B CA 1
ATOM 7971 C C . TYR B 1 194 ? 20.260 36.990 10.550 1.00 11.91 331 TYR B C 1
ATOM 7972 O O . TYR B 1 194 ? 21.188 36.589 9.849 1.00 12.35 331 TYR B O 1
ATOM 7990 N N . THR B 1 195 ? 20.422 37.849 11.535 1.00 11.35 332 THR B N 1
ATOM 7991 C CA . THR B 1 195 ? 21.727 38.341 11.951 1.00 13.07 332 THR B CA 1
ATOM 7992 C C . THR B 1 195 ? 22.312 37.360 12.956 1.00 12.74 332 THR B C 1
ATOM 7993 O O . THR B 1 195 ? 21.629 36.956 13.906 1.00 13.26 332 THR B O 1
ATOM 8004 N N . PHE B 1 196 ? 23.555 36.955 12.745 1.00 11.14 333 PHE B N 1
ATOM 8005 C CA . PHE B 1 196 ? 24.197 35.932 13.555 1.00 11.95 333 PHE B CA 1
ATOM 8006 C C . PHE B 1 196 ? 25.427 36.495 14.249 1.00 11.14 333 PHE B C 1
ATOM 8007 O O . PHE B 1 196 ? 26.325 37.041 13.586 1.00 12.09 333 PHE B O 1
ATOM 8024 N N . TRP B 1 197 ? 25.473 36.371 15.564 1.00 11.64 334 TRP B N 1
ATOM 8025 C CA . TRP B 1 197 ? 26.620 36.724 16.374 1.00 12.78 334 TRP B CA 1
ATOM 8026 C C . TRP B 1 197 ? 27.151 35.452 17.008 1.00 12.03 334 TRP B C 1
ATOM 8027 O O . TRP B 1 197 ? 26.385 34.679 17.601 1.00 12.50 334 TRP B O 1
ATOM 8048 N N . LEU B 1 198 ? 28.450 35.244 16.907 1.00 12.89 335 LEU B N 1
ATOM 8049 C CA . LEU B 1 198 ? 29.158 34.210 17.656 1.00 15.20 335 LEU B CA 1
ATOM 8050 C C . LEU B 1 198 ? 30.433 34.841 18.190 1.00 15.30 335 LEU B C 1
ATOM 8051 O O . LEU B 1 198 ? 31.221 35.412 17.414 1.00 15.62 335 LEU B O 1
ATOM 8067 N N . GLU B 1 199 ? 30.612 34.788 19.509 1.00 18.04 336 GLU B N 1
ATOM 8068 C CA A GLU B 1 199 ? 31.731 35.442 20.172 0.73 18.29 336 GLU B CA 1
ATOM 8069 C CA B GLU B 1 199 ? 31.740 35.422 20.183 0.27 18.27 336 GLU B CA 1
ATOM 8070 C C . GLU B 1 199 ? 33.042 35.217 19.428 1.00 19.40 336 GLU B C 1
ATOM 8071 O O . GLU B 1 199 ? 33.438 34.081 19.154 1.00 19.98 336 GLU B O 1
ATOM 8092 N N . ASP B 1 200 ? 33.732 36.322 19.141 1.00 19.36 337 ASP B N 1
ATOM 8093 C CA . ASP B 1 200 ? 35.073 36.285 18.571 1.00 20.31 337 ASP B CA 1
ATOM 8094 C C . ASP B 1 200 ? 35.153 35.479 17.285 1.00 21.00 337 ASP B C 1
ATOM 8095 O O . ASP B 1 200 ? 36.240 35.010 16.918 1.00 31.48 337 ASP B O 1
ATOM 8104 N N . ALA B 1 201 ? 34.037 35.331 16.573 1.00 17.00 338 ALA B N 1
ATOM 8105 C CA . ALA B 1 201 ? 33.992 34.501 15.385 1.00 17.24 338 ALA B CA 1
ATOM 8106 C C . ALA B 1 201 ? 33.174 35.131 14.261 1.00 17.39 338 ALA B C 1
ATOM 8107 O O . ALA B 1 201 ? 33.655 35.249 13.132 1.00 17.14 338 ALA B O 1
ATOM 8114 N N . ILE B 1 202 ? 31.933 35.522 14.541 1.00 14.72 339 ILE B N 1
ATOM 8115 C CA A ILE B 1 202 ? 31.028 36.060 13.524 0.61 14.83 339 ILE B CA 1
ATOM 8116 C CA B ILE B 1 202 ? 31.033 36.060 13.524 0.39 14.84 339 ILE B CA 1
ATOM 8117 C C . ILE B 1 202 ? 30.414 37.337 14.077 1.00 12.95 339 ILE B C 1
ATOM 8118 O O . ILE B 1 202 ? 29.627 37.292 15.031 1.00 13.41 339 ILE B O 1
ATOM 8147 N N . ASP B 1 203 ? 30.737 38.466 13.458 1.00 13.16 340 ASP B N 1
ATOM 8148 C CA . ASP B 1 203 ? 30.395 39.784 13.988 1.00 12.23 340 ASP B CA 1
ATOM 8149 C C . ASP B 1 203 ? 29.061 40.262 13.418 1.00 12.77 340 ASP B C 1
ATOM 8150 O O . ASP B 1 203 ? 28.999 41.219 12.642 1.00 13.43 340 ASP B O 1
ATOM 8159 N N . ASN B 1 204 ? 27.975 39.635 13.866 1.00 13.71 341 ASN B N 1
ATOM 8160 C CA . ASN B 1 204 ? 26.616 40.129 13.577 1.00 13.72 341 ASN B CA 1
ATOM 8161 C C . ASN B 1 204 ? 26.309 40.126 12.077 1.00 13.18 341 ASN B C 1
ATOM 8162 O O . ASN B 1 204 ? 25.803 41.100 11.507 1.00 15.08 341 ASN B O 1
ATOM 8173 N N . VAL B 1 205 ? 26.645 39.028 11.432 1.00 13.24 342 VAL B N 1
ATOM 8174 C CA . VAL B 1 205 ? 26.596 38.896 9.984 1.00 12.78 342 VAL B CA 1
ATOM 8175 C C . VAL B 1 205 ? 25.228 38.422 9.516 1.00 12.35 342 VAL B C 1
ATOM 8176 O O . VAL B 1 205 ? 24.655 37.509 10.131 1.00 12.18 342 VAL B O 1
ATOM 8189 N N . PRO B 1 206 ? 24.665 39.014 8.459 1.00 10.54 343 PRO B N 1
ATOM 8190 C CA . PRO B 1 206 ? 23.398 38.493 7.916 1.00 11.72 343 PRO B CA 1
ATOM 8191 C C . PRO B 1 206 ? 23.606 37.136 7.264 1.00 11.58 343 PRO B C 1
ATOM 8192 O O . PRO B 1 206 ? 24.510 36.952 6.444 1.00 13.23 343 PRO B O 1
ATOM 8203 N N . GLU B 1 207 ? 22.755 36.185 7.630 1.00 10.26 344 GLU B N 1
ATOM 8204 C CA . GLU B 1 207 ? 22.809 34.810 7.135 1.00 10.24 344 GLU B CA 1
ATOM 8205 C C . GLU B 1 207 ? 21.431 34.425 6.621 1.00 10.64 344 GLU B C 1
ATOM 8206 O O . GLU B 1 207 ? 20.432 34.999 7.043 1.00 11.61 344 GLU B O 1
ATOM 8218 N N . TYR B 1 208 ? 21.352 33.395 5.777 1.00 9.75 345 TYR B N 1
ATOM 8219 C CA . TYR B 1 208 ? 20.072 32.896 5.268 1.00 10.50 345 TYR B CA 1
ATOM 8220 C C . TYR B 1 208 ? 19.819 31.500 5.803 1.00 8.98 345 TYR B C 1
ATOM 8221 O O . TYR B 1 208 ? 20.747 30.697 5.927 1.00 9.50 345 TYR B O 1
ATOM 8239 N N . VAL B 1 209 ? 18.563 31.206 6.095 1.00 9.73 346 VAL B N 1
ATOM 8240 C CA . VAL B 1 209 ? 18.162 29.843 6.427 1.00 9.38 346 VAL B CA 1
ATOM 8241 C C . VAL B 1 209 ? 18.386 28.962 5.203 1.00 9.80 346 VAL B C 1
ATOM 8242 O O . VAL B 1 209 ? 18.230 29.400 4.053 1.00 10.30 346 VAL B O 1
ATOM 8255 N N . ILE B 1 210 ? 18.768 27.713 5.453 1.00 9.48 347 ILE B N 1
ATOM 8256 C CA . ILE B 1 210 ? 18.849 26.697 4.400 1.00 9.94 347 ILE B CA 1
ATOM 8257 C C . ILE B 1 210 ? 17.881 25.591 4.796 1.00 9.35 347 ILE B C 1
ATOM 8258 O O . ILE B 1 210 ? 18.265 24.636 5.496 1.00 9.99 347 ILE B O 1
ATOM 8274 N N . PRO B 1 211 ? 16.610 25.708 4.429 1.00 9.64 348 PRO B N 1
ATOM 8275 C CA . PRO B 1 211 ? 15.624 24.706 4.868 1.00 10.32 348 PRO B CA 1
ATOM 8276 C C . PRO B 1 211 ? 15.985 23.341 4.302 1.00 10.93 348 PRO B C 1
ATOM 8277 O O . PRO B 1 211 ? 16.100 23.166 3.077 1.00 11.26 348 PRO B O 1
ATOM 8288 N N . PHE B 1 212 ? 16.140 22.353 5.189 1.00 9.54 349 PHE B N 1
ATOM 8289 C CA . PHE B 1 212 ? 16.725 21.107 4.712 1.00 9.71 349 PHE B CA 1
ATOM 8290 C C . PHE B 1 212 ? 15.832 20.417 3.696 1.00 9.81 349 PHE B C 1
ATOM 8291 O O . PHE B 1 212 ? 16.333 19.819 2.739 1.00 11.26 349 PHE B O 1
ATOM 8308 N N . GLU B 1 213 ? 14.521 20.473 3.877 1.00 12.02 350 GLU B N 1
ATOM 8309 C CA . GLU B 1 213 ? 13.627 19.813 2.935 1.00 13.29 350 GLU B CA 1
ATOM 8310 C C . GLU B 1 213 ? 13.772 20.386 1.529 1.00 14.33 350 GLU B C 1
ATOM 8311 O O . GLU B 1 213 ? 13.766 19.635 0.546 1.00 12.83 350 GLU B O 1
ATOM 8323 N N . SER B 1 214 ? 13.914 21.706 1.416 1.00 12.88 351 SER B N 1
ATOM 8324 C CA A SER B 1 214 ? 14.106 22.323 0.108 0.74 12.29 351 SER B CA 1
ATOM 8325 C CA B SER B 1 214 ? 14.107 22.330 0.109 0.26 12.32 351 SER B CA 1
ATOM 8326 C C . SER B 1 214 ? 15.478 21.987 -0.466 1.00 11.26 351 SER B C 1
ATOM 8327 O O . SER B 1 214 ? 15.605 21.704 -1.663 1.00 12.50 351 SER B O 1
ATOM 8339 N N . PHE B 1 215 ? 16.507 22.013 0.366 1.00 10.04 352 PHE B N 1
ATOM 8340 C CA . PHE B 1 215 ? 17.852 21.624 -0.064 1.00 10.20 352 PHE B CA 1
ATOM 8341 C C . PHE B 1 215 ? 17.836 20.209 -0.613 1.00 10.15 352 PHE B C 1
ATOM 8342 O O . PHE B 1 215 ? 18.321 19.961 -1.722 1.00 11.06 352 PHE B O 1
ATOM 8359 N N . ARG B 1 216 ? 17.242 19.280 0.130 1.00 11.34 353 ARG B N 1
ATOM 8360 C CA . ARG B 1 216 ? 17.208 17.897 -0.314 1.00 10.17 353 ARG B CA 1
ATOM 8361 C C . ARG B 1 216 ? 16.416 17.740 -1.608 1.00 10.79 353 ARG B C 1
ATOM 8362 O O . ARG B 1 216 ? 16.823 16.998 -2.505 1.00 11.94 353 ARG B O 1
ATOM 8383 N N A SER B 1 217 ? 15.241 18.371 -1.690 0.52 11.32 354 SER B N 1
ATOM 8384 N N B SER B 1 217 ? 15.265 18.404 -1.726 0.48 11.32 354 SER B N 1
ATOM 8385 C CA A SER B 1 217 ? 14.430 18.270 -2.898 0.52 11.98 354 SER B CA 1
ATOM 8386 C CA B SER B 1 217 ? 14.458 18.214 -2.928 0.48 12.00 354 SER B CA 1
ATOM 8387 C C A SER B 1 217 ? 15.184 18.818 -4.098 0.52 12.18 354 SER B C 1
ATOM 8388 C C B SER B 1 217 ? 15.109 18.863 -4.143 0.48 12.25 354 SER B C 1
ATOM 8389 O O A SER B 1 217 ? 15.247 18.180 -5.152 0.52 12.42 354 SER B O 1
ATOM 8390 O O B SER B 1 217 ? 15.011 18.341 -5.260 0.48 12.89 354 SER B O 1
ATOM 8405 N N . LEU B 1 218 ? 15.762 20.009 -3.953 1.00 11.04 355 LEU B N 1
ATOM 8406 C CA . LEU B 1 218 ? 16.530 20.583 -5.050 1.00 12.19 355 LEU B CA 1
ATOM 8407 C C . LEU B 1 218 ? 17.698 19.679 -5.425 1.00 11.96 355 LEU B C 1
ATOM 8408 O O . LEU B 1 218 ? 17.951 19.459 -6.609 1.00 12.53 355 LEU B O 1
ATOM 8425 N N . ALA B 1 219 ? 18.428 19.162 -4.436 1.00 11.02 356 ALA B N 1
ATOM 8426 C CA . ALA B 1 219 ? 19.569 18.302 -4.742 1.00 11.13 356 ALA B CA 1
ATOM 8427 C C . ALA B 1 219 ? 19.130 17.101 -5.567 1.00 11.46 356 ALA B C 1
ATOM 8428 O O . ALA B 1 219 ? 19.810 16.706 -6.517 1.00 11.98 356 ALA B O 1
ATOM 8435 N N . ASP B 1 220 ? 17.973 16.541 -5.250 1.00 11.75 357 ASP B N 1
ATOM 8436 C CA . ASP B 1 220 ? 17.466 15.398 -5.997 1.00 14.68 357 ASP B CA 1
ATOM 8437 C C . ASP B 1 220 ? 17.177 15.775 -7.439 1.00 13.81 357 ASP B C 1
ATOM 8438 O O . ASP B 1 220 ? 17.462 15.010 -8.364 1.00 15.80 357 ASP B O 1
ATOM 8447 N N . GLU B 1 221 ? 16.655 16.977 -7.660 1.00 14.03 358 GLU B N 1
ATOM 8448 C CA . GLU B 1 221 ? 16.398 17.436 -9.012 1.00 13.58 358 GLU B CA 1
ATOM 8449 C C . GLU B 1 221 ? 17.678 17.477 -9.833 1.00 15.76 358 GLU B C 1
ATOM 8450 O O . GLU B 1 221 ? 17.647 17.229 -11.043 1.00 18.67 358 GLU B O 1
ATOM 8462 N N . TYR B 1 222 ? 18.805 17.768 -9.193 1.00 13.60 359 TYR B N 1
ATOM 8463 C CA . TYR B 1 222 ? 20.099 17.822 -9.873 1.00 16.62 359 TYR B CA 1
ATOM 8464 C C . TYR B 1 222 ? 20.868 16.499 -9.814 1.00 16.44 359 TYR B C 1
ATOM 8465 O O . TYR B 1 222 ? 22.051 16.477 -10.151 1.00 21.12 359 TYR B O 1
ATOM 8483 N N . GLY B 1 223 ? 20.223 15.409 -9.399 1.00 13.76 360 GLY B N 1
ATOM 8484 C CA . GLY B 1 223 ? 20.820 14.089 -9.471 1.00 15.34 360 GLY B CA 1
ATOM 8485 C C . GLY B 1 223 ? 21.595 13.662 -8.251 1.00 13.07 360 GLY B C 1
ATOM 8486 O O . GLY B 1 223 ? 22.361 12.682 -8.336 1.00 14.43 360 GLY B O 1
ATOM 8490 N N . MET B 1 224 ? 21.396 14.330 -7.115 1.00 12.59 361 MET B N 1
ATOM 8491 C CA A MET B 1 224 ? 22.085 13.993 -5.879 0.73 13.56 361 MET B CA 1
ATOM 8492 C CA B MET B 1 224 ? 22.089 14.010 -5.876 0.27 13.53 361 MET B CA 1
ATOM 8493 C C . MET B 1 224 ? 21.108 13.490 -4.836 1.00 13.14 361 MET B C 1
ATOM 8494 O O . MET B 1 224 ? 20.089 14.134 -4.567 1.00 16.66 361 MET B O 1
ATOM 8519 N N . GLU B 1 225 ? 21.442 12.361 -4.230 1.00 12.45 362 GLU B N 1
ATOM 8520 C CA A GLU B 1 225 ? 20.587 11.699 -3.266 0.60 13.21 362 GLU B CA 1
ATOM 8521 C CA B GLU B 1 225 ? 20.589 11.693 -3.266 0.40 13.29 362 GLU B CA 1
ATOM 8522 C C . GLU B 1 225 ? 21.196 11.768 -1.874 1.00 12.35 362 GLU B C 1
ATOM 8523 O O . GLU B 1 225 ? 22.416 11.783 -1.700 1.00 11.40 362 GLU B O 1
ATOM 8544 N N . LEU B 1 226 ? 20.327 11.792 -0.872 1.00 11.31 363 LEU B N 1
ATOM 8545 C CA . LEU B 1 226 ? 20.778 12.023 0.485 1.00 11.44 363 LEU B CA 1
ATOM 8546 C C . LEU B 1 226 ? 21.648 10.897 1.030 1.00 11.42 363 LEU B C 1
ATOM 8547 O O . LEU B 1 226 ? 21.302 9.712 0.953 1.00 12.47 363 LEU B O 1
ATOM 8563 N N . GLU B 1 227 ? 22.751 11.289 1.658 1.00 10.23 364 GLU B N 1
ATOM 8564 C CA . GLU B 1 227 ? 23.658 10.388 2.353 1.00 11.46 364 GLU B CA 1
ATOM 8565 C C . GLU B 1 227 ? 23.673 10.604 3.853 1.00 12.00 364 GLU B C 1
ATOM 8566 O O . GLU B 1 227 ? 23.794 9.642 4.600 1.00 12.81 364 GLU B O 1
ATOM 8578 N N . LEU B 1 228 ? 23.542 11.848 4.314 1.00 10.62 365 LEU B N 1
ATOM 8579 C CA . LEU B 1 228 ? 23.746 12.155 5.721 1.00 11.11 365 LEU B CA 1
ATOM 8580 C C . LEU B 1 228 ? 23.050 13.467 6.059 1.00 9.99 365 LEU B C 1
ATOM 8581 O O . LEU B 1 228 ? 23.105 14.423 5.289 1.00 9.80 365 LEU B O 1
ATOM 8597 N N . GLN B 1 229 ? 22.404 13.501 7.234 1.00 9.18 366 GLN B N 1
ATOM 8598 C CA . GLN B 1 229 ? 21.795 14.732 7.730 1.00 10.28 366 GLN B CA 1
ATOM 8599 C C . GLN B 1 229 ? 21.868 14.815 9.250 1.00 10.76 366 GLN B C 1
ATOM 8600 O O . GLN B 1 229 ? 21.072 15.547 9.846 1.00 11.89 366 GLN B O 1
ATOM 8614 N N . LYS B 1 230 ? 22.801 14.137 9.902 1.00 11.54 367 LYS B N 1
ATOM 8615 C CA . LYS B 1 230 ? 22.838 14.118 11.360 1.00 11.89 367 LYS B CA 1
ATOM 8616 C C . LYS B 1 230 ? 23.309 15.453 11.929 1.00 10.43 367 LYS B C 1
ATOM 8617 O O . LYS B 1 230 ? 24.303 16.040 11.475 1.00 9.55 367 LYS B O 1
ATOM 8636 N N . GLY B 1 231 ? 22.573 15.957 12.914 1.00 10.59 368 GLY B N 1
ATOM 8637 C CA . GLY B 1 231 ? 23.044 17.088 13.681 1.00 10.47 368 GLY B CA 1
ATOM 8638 C C . GLY B 1 231 ? 24.393 16.831 14.322 1.00 9.93 368 GLY B C 1
ATOM 8639 O O . GLY B 1 231 ? 24.809 15.694 14.521 1.00 10.30 368 GLY B O 1
ATOM 8643 N N . PHE B 1 232 ? 25.119 17.922 14.607 1.00 10.12 369 PHE B N 1
ATOM 8644 C CA . PHE B 1 232 ? 26.455 17.742 15.169 1.00 9.82 369 PHE B CA 1
ATOM 8645 C C . PHE B 1 232 ? 26.430 16.875 16.426 1.00 10.31 369 PHE B C 1
ATOM 8646 O O . PHE B 1 232 ? 27.308 16.034 16.627 1.00 11.21 369 PHE B O 1
ATOM 8663 N N . ASN B 1 233 ? 25.431 17.058 17.287 1.00 10.82 370 ASN B N 1
ATOM 8664 C CA . ASN B 1 233 ? 25.381 16.271 18.514 1.00 11.48 370 ASN B CA 1
ATOM 8665 C C . ASN B 1 233 ? 25.333 14.769 18.237 1.00 10.98 370 ASN B C 1
ATOM 8666 O O . ASN B 1 233 ? 26.169 14.003 18.738 1.00 12.25 370 ASN B O 1
ATOM 8677 N N . GLU B 1 234 ? 24.380 14.340 17.416 1.00 11.59 371 GLU B N 1
ATOM 8678 C CA . GLU B 1 234 ? 24.239 12.916 17.130 1.00 11.78 371 GLU B CA 1
ATOM 8679 C C . GLU B 1 234 ? 25.434 12.399 16.343 1.00 10.77 371 GLU B C 1
ATOM 8680 O O . GLU B 1 234 ? 25.901 11.272 16.566 1.00 12.59 371 GLU B O 1
ATOM 8692 N N . PHE B 1 235 ? 25.924 13.189 15.386 1.00 10.90 372 PHE B N 1
ATOM 8693 C CA . PHE B 1 235 ? 27.074 12.756 14.597 1.00 11.23 372 PHE B CA 1
ATOM 8694 C C . PHE B 1 235 ? 28.271 12.492 15.500 1.00 10.27 372 PHE B C 1
ATOM 8695 O O . PHE B 1 235 ? 28.924 11.449 15.389 1.00 11.53 372 PHE B O 1
ATOM 8712 N N . PHE B 1 236 ? 28.549 13.406 16.431 1.00 10.90 373 PHE B N 1
ATOM 8713 C CA . PHE B 1 236 ? 29.683 13.234 17.338 1.00 11.46 373 PHE B CA 1
ATOM 8714 C C . PHE B 1 236 ? 29.470 12.052 18.265 1.00 13.18 373 PHE B C 1
ATOM 8715 O O . PHE B 1 236 ? 30.383 11.241 18.465 1.00 13.74 373 PHE B O 1
ATOM 8732 N N . VAL B 1 237 ? 28.261 11.908 18.809 1.00 12.57 374 VAL B N 1
ATOM 8733 C CA . VAL B 1 237 ? 28.018 10.794 19.715 1.00 14.62 374 VAL B CA 1
ATOM 8734 C C . VAL B 1 237 ? 28.244 9.474 19.002 1.00 13.89 374 VAL B C 1
ATOM 8735 O O . VAL B 1 237 ? 28.805 8.539 19.574 1.00 16.83 374 VAL B O 1
ATOM 8748 N N . GLU B 1 238 ? 27.771 9.362 17.760 1.00 13.97 375 GLU B N 1
ATOM 8749 C CA . GLU B 1 238 ? 27.896 8.115 17.021 1.00 14.30 375 GLU B CA 1
ATOM 8750 C C . GLU B 1 238 ? 29.334 7.828 16.628 1.00 17.74 375 GLU B C 1
ATOM 8751 O O . GLU B 1 238 ? 29.757 6.664 16.637 1.00 17.59 375 GLU B O 1
ATOM 8763 N N . GLU B 1 239 ? 30.096 8.865 16.283 1.00 15.21 376 GLU B N 1
ATOM 8764 C CA . GLU B 1 239 ? 31.427 8.685 15.710 1.00 16.24 376 GLU B CA 1
ATOM 8765 C C . GLU B 1 239 ? 32.538 8.672 16.746 1.00 19.05 376 GLU B C 1
ATOM 8766 O O . GLU B 1 239 ? 33.597 8.078 16.488 1.00 19.28 376 GLU B O 1
ATOM 8778 N N . ILE B 1 240 ? 32.327 9.263 17.922 1.00 18.50 377 ILE B N 1
ATOM 8779 C CA . ILE B 1 240 ? 33.412 9.395 18.900 1.00 18.88 377 ILE B CA 1
ATOM 8780 C C . ILE B 1 240 ? 34.004 8.049 19.339 1.00 25.01 377 ILE B C 1
ATOM 8781 O O . ILE B 1 240 ? 35.224 7.974 19.543 1.00 23.30 377 ILE B O 1
ATOM 8797 N N . PRO B 1 241 ? 33.238 6.974 19.480 1.00 23.07 378 PRO B N 1
ATOM 8798 C CA . PRO B 1 241 ? 33.901 5.709 19.846 1.00 24.99 378 PRO B CA 1
ATOM 8799 C C . PRO B 1 241 ? 34.921 5.261 18.816 1.00 25.08 378 PRO B C 1
ATOM 8800 O O . PRO B 1 241 ? 35.947 4.673 19.182 1.00 30.55 378 PRO B O 1
ATOM 8811 N N . ASN B 1 242 ? 34.651 5.493 17.532 1.00 24.67 379 ASN B N 1
ATOM 8812 C CA . ASN B 1 242 ? 35.560 5.073 16.473 1.00 27.99 379 ASN B CA 1
ATOM 8813 C C . ASN B 1 242 ? 36.715 6.045 16.318 1.00 31.40 379 ASN B C 1
ATOM 8814 O O . ASN B 1 242 ? 37.708 5.720 15.653 1.00 32.89 379 ASN B O 1
ATOM 8825 N N . TRP B 1 243 ? 36.600 7.227 16.932 1.00 24.46 380 TRP B N 1
ATOM 8826 C CA . TRP B 1 243 ? 37.504 8.337 16.675 1.00 26.66 380 TRP B CA 1
ATOM 8827 C C . TRP B 1 243 ? 38.373 8.748 17.844 1.00 22.30 380 TRP B C 1
ATOM 8828 O O . TRP B 1 243 ? 39.430 9.347 17.610 1.00 26.26 380 TRP B O 1
ATOM 8849 N N . VAL B 1 244 ? 37.993 8.433 19.085 1.00 27.55 381 VAL B N 1
ATOM 8850 C CA . VAL B 1 244 ? 38.787 8.906 20.218 1.00 27.39 381 VAL B CA 1
ATOM 8851 C C . VAL B 1 244 ? 40.267 8.608 20.005 1.00 32.37 381 VAL B C 1
ATOM 8852 O O . VAL B 1 244 ? 41.130 9.458 20.257 1.00 32.99 381 VAL B O 1
ATOM 8865 N N . ASN B 1 245 ? 40.584 7.399 19.536 1.00 29.60 382 ASN B N 1
ATOM 8866 C CA . ASN B 1 245 ? 41.962 6.950 19.401 1.00 29.27 382 ASN B CA 1
ATOM 8867 C C . ASN B 1 245 ? 42.612 7.363 18.087 1.00 26.33 382 ASN B C 1
ATOM 8868 O O . ASN B 1 245 ? 43.838 7.226 17.954 1.00 31.74 382 ASN B O 1
ATOM 8879 N N . ARG B 1 246 ? 41.836 7.856 17.123 1.00 27.93 383 ARG B N 1
ATOM 8880 C CA . ARG B 1 246 ? 42.383 8.335 15.860 1.00 27.56 383 ARG B CA 1
ATOM 8881 C C . ARG B 1 246 ? 42.793 9.802 15.915 1.00 27.94 383 ARG B C 1
ATOM 8882 O O . ARG B 1 246 ? 43.641 10.228 15.126 1.00 32.67 383 ARG B O 1
ATOM 8903 N N . PHE B 1 247 ? 42.184 10.587 16.803 1.00 26.51 384 PHE B N 1
ATOM 8904 C CA . PHE B 1 247 ? 42.536 11.993 16.930 1.00 26.02 384 PHE B CA 1
ATOM 8905 C C . PHE B 1 247 ? 43.993 12.146 17.362 1.00 27.54 384 PHE B C 1
ATOM 8906 O O . PHE B 1 247 ? 44.568 11.281 18.030 1.00 28.35 384 PHE B O 1
ATOM 8923 N N . SER B 1 248 ? 44.591 13.271 16.974 1.00 29.67 385 SER B N 1
ATOM 8924 C CA . SER B 1 248 ? 45.862 13.666 17.543 1.00 27.16 385 SER B CA 1
ATOM 8925 C C . SER B 1 248 ? 45.708 13.833 19.053 1.00 25.56 385 SER B C 1
ATOM 8926 O O . SER B 1 248 ? 44.610 14.081 19.552 1.00 24.53 385 SER B O 1
ATOM 8934 N N . PRO B 1 249 ? 46.800 13.695 19.806 1.00 27.19 386 PRO B N 1
ATOM 8935 C CA . PRO B 1 249 ? 46.710 13.928 21.259 1.00 27.81 386 PRO B CA 1
ATOM 8936 C C . PRO B 1 249 ? 46.120 15.279 21.614 1.00 27.13 386 PRO B C 1
ATOM 8937 O O . PRO B 1 249 ? 45.321 15.391 22.554 1.00 26.86 386 PRO B O 1
ATOM 8948 N N . LYS B 1 250 ? 46.491 16.316 20.862 1.00 27.01 387 LYS B N 1
ATOM 8949 C CA . LYS B 1 250 ? 45.993 17.657 21.137 1.00 26.62 387 LYS B CA 1
ATOM 8950 C C . LYS B 1 250 ? 44.490 17.745 20.920 1.00 24.82 387 LYS B C 1
ATOM 8951 O O . LYS B 1 250 ? 43.769 18.302 21.756 1.00 24.64 387 LYS B O 1
ATOM 8970 N N . MET B 1 251 ? 43.998 17.205 19.802 1.00 23.63 388 MET B N 1
ATOM 8971 C CA . MET B 1 251 ? 42.564 17.269 19.519 1.00 21.96 388 MET B CA 1
ATOM 8972 C C . MET B 1 251 ? 41.764 16.478 20.549 1.00 21.77 388 MET B C 1
ATOM 8973 O O . MET B 1 251 ? 40.732 16.948 21.043 1.00 21.07 388 MET B O 1
ATOM 8987 N N . ARG B 1 252 ? 42.239 15.286 20.905 1.00 22.59 389 ARG B N 1
ATOM 8988 C CA . ARG B 1 252 ? 41.520 14.446 21.857 1.00 22.66 389 ARG B CA 1
ATOM 8989 C C . ARG B 1 252 ? 41.419 15.112 23.223 1.00 23.44 389 ARG B C 1
ATOM 8990 O O . ARG B 1 252 ? 40.347 15.130 23.840 1.00 23.90 389 ARG B O 1
ATOM 9011 N N . GLU B 1 253 ? 42.525 15.664 23.719 1.00 24.83 390 GLU B N 1
ATOM 9012 C CA . GLU B 1 253 ? 42.492 16.296 25.033 1.00 25.89 390 GLU B CA 1
ATOM 9013 C C . GLU B 1 253 ? 41.629 17.549 25.007 1.00 25.06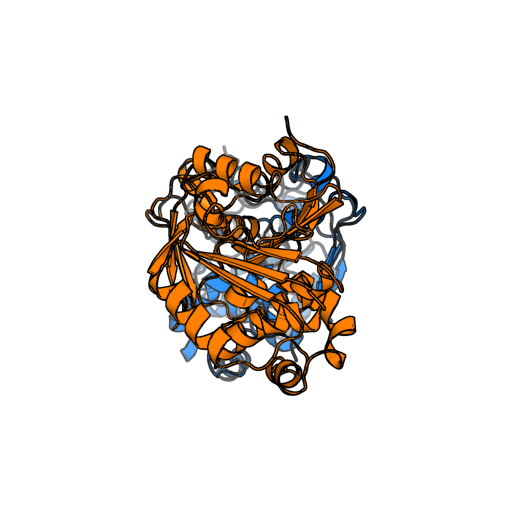 390 GLU B C 1
ATOM 9014 O O . GLU B 1 253 ? 40.908 17.827 25.971 1.00 29.26 390 GLU B O 1
ATOM 9026 N N . GLY B 1 254 ? 41.653 18.284 23.895 1.00 24.15 391 GLY B N 1
ATOM 9027 C CA . GLY B 1 254 ? 40.842 19.481 23.745 1.00 24.77 391 GLY B CA 1
ATOM 9028 C C . GLY B 1 254 ? 39.351 19.237 23.721 1.00 25.49 391 GLY B C 1
ATOM 9029 O O . GLY B 1 254 ? 38.597 20.217 23.803 1.00 28.99 391 GLY B O 1
ATOM 9033 N N . LEU B 1 255 ? 38.920 17.973 23.584 1.00 21.83 392 LEU B N 1
ATOM 9034 C CA . LEU B 1 255 ? 37.518 17.579 23.594 1.00 21.54 392 LEU B CA 1
ATOM 9035 C C . LEU B 1 255 ? 37.053 17.040 24.943 1.00 32.34 392 LEU B C 1
ATOM 9036 O O . LEU B 1 255 ? 35.890 16.643 25.065 1.00 31.23 392 LEU B O 1
ATOM 9052 N N . LYS B 1 256 ? 37.918 16.991 25.955 1.00 35.65 393 LYS B N 1
ATOM 9053 C CA . LYS B 1 256 ? 37.517 16.427 27.240 1.00 46.84 393 LYS B CA 1
ATOM 9054 C C . LYS B 1 256 ? 36.706 17.441 28.041 1.00 51.96 393 LYS B C 1
ATOM 9055 O O . LYS B 1 256 ? 37.116 18.596 28.201 1.00 54.66 393 LYS B O 1
ATOM 9074 N N . ARG B 1 257 ? 35.553 17.001 28.541 1.00 48.11 394 ARG B N 1
ATOM 9075 C CA . ARG B 1 257 ? 34.637 17.845 29.290 1.00 46.22 394 ARG B CA 1
ATOM 9076 C C . ARG B 1 257 ? 34.919 17.749 30.786 1.00 44.34 394 ARG B C 1
ATOM 9077 O O . ARG B 1 257 ? 35.676 16.893 31.249 1.00 45.43 394 ARG B O 1
ATOM 9098 N N . SER B 1 258 ? 34.277 18.639 31.551 1.00 48.33 395 SER B N 1
ATOM 9099 C CA . SER B 1 258 ? 34.420 18.597 33.004 1.00 51.88 395 SER B CA 1
ATOM 9100 C C . SER B 1 258 ? 33.996 17.242 33.559 1.00 54.13 395 SER B C 1
ATOM 9101 O O . SER B 1 258 ? 34.641 16.703 34.466 1.00 54.11 395 SER B O 1
ATOM 9109 N N . ASP B 1 259 ? 32.907 16.680 33.040 1.00 48.38 396 ASP B N 1
ATOM 9110 C CA . ASP B 1 259 ? 32.464 15.378 33.539 1.00 52.28 396 ASP B CA 1
ATOM 9111 C C . ASP B 1 259 ? 33.358 14.213 33.059 1.00 53.87 396 ASP B C 1
ATOM 9112 O O . ASP B 1 259 ? 33.016 13.060 33.358 1.00 47.90 396 ASP B O 1
ATOM 9121 N N . GLY B 1 260 ? 34.458 14.481 32.351 1.00 54.00 397 GLY B N 1
ATOM 9122 C CA . GLY B 1 260 ? 35.398 13.442 31.978 1.00 52.84 397 GLY B CA 1
ATOM 9123 C C . GLY B 1 260 ? 35.300 12.976 30.538 1.00 54.79 397 GLY B C 1
ATOM 9124 O O . GLY B 1 260 ? 36.322 12.727 29.892 1.00 58.63 397 GLY B O 1
ATOM 9128 N N . ARG B 1 261 ? 34.081 12.850 30.023 1.00 51.68 398 ARG B N 1
ATOM 9129 C CA . ARG B 1 261 ? 33.860 12.291 28.694 1.00 52.43 398 ARG B CA 1
ATOM 9130 C C . ARG B 1 261 ? 34.172 13.338 27.624 1.00 39.42 398 ARG B C 1
ATOM 9131 O O . ARG B 1 261 ? 34.707 14.413 27.906 1.00 39.42 398 ARG B O 1
ATOM 9152 N N . TYR B 1 262 ? 33.850 13.027 26.372 1.00 35.94 399 TYR B N 1
ATOM 9153 C CA . TYR B 1 262 ? 34.272 13.831 25.235 1.00 33.42 399 TYR B CA 1
ATOM 9154 C C . TYR B 1 262 ? 33.104 14.589 24.629 1.00 25.99 399 TYR B C 1
ATOM 9155 O O . TYR B 1 262 ? 31.986 14.074 24.565 1.00 31.99 399 TYR B O 1
ATOM 9173 N N . GLY B 1 263 ? 33.384 15.806 24.162 1.00 23.75 400 GLY B N 1
ATOM 9174 C CA . GLY B 1 263 ? 32.386 16.625 23.507 1.00 22.20 400 GLY B CA 1
ATOM 9175 C C . GLY B 1 263 ? 32.384 18.036 24.046 1.00 25.91 400 GLY B C 1
ATOM 9176 O O . GLY B 1 263 ? 33.446 18.599 24.322 1.00 33.62 400 GLY B O 1
ATOM 9180 N N . VAL B 1 264 ? 31.194 18.617 24.199 1.00 22.76 401 VAL B N 1
ATOM 9181 C CA . VAL B 1 264 ? 31.043 19.971 24.716 1.00 24.40 401 VAL B CA 1
ATOM 9182 C C . VAL B 1 264 ? 30.008 19.973 25.827 1.00 26.95 401 VAL B C 1
ATOM 9183 O O . VAL B 1 264 ? 29.041 19.207 25.808 1.00 31.43 401 VAL B O 1
ATOM 9196 N N . GLU B 1 265 ? 30.202 20.870 26.787 1.00 31.57 402 GLU B N 1
ATOM 9197 C CA . GLU B 1 265 ? 29.200 21.123 27.808 1.00 37.19 402 GLU B CA 1
ATOM 9198 C C . GLU B 1 265 ? 29.301 22.582 28.222 1.00 32.06 402 GLU B C 1
ATOM 9199 O O . GLU B 1 265 ? 30.318 23.244 27.999 1.00 43.11 402 GLU B O 1
ATOM 9211 N N . GLY B 1 266 ? 28.229 23.076 28.817 1.00 34.42 403 GLY B N 1
ATOM 9212 C CA . GLY B 1 266 ? 28.168 24.462 29.207 1.00 31.84 403 GLY B CA 1
ATOM 9213 C C . GLY B 1 266 ? 27.514 25.307 28.135 1.00 24.85 403 GLY B C 1
ATOM 9214 O O . GLY B 1 266 ? 26.777 24.827 27.266 1.00 23.98 403 GLY B O 1
ATOM 9218 N N . VAL B 1 267 ? 27.812 26.605 28.199 1.00 25.19 404 VAL B N 1
ATOM 9219 C CA . VAL B 1 267 ? 27.135 27.549 27.321 1.00 25.92 404 VAL B CA 1
ATOM 9220 C C . VAL B 1 267 ? 27.415 27.244 25.859 1.00 22.33 404 VAL B C 1
ATOM 9221 O O . VAL B 1 267 ? 26.603 27.574 24.983 1.00 27.30 404 VAL B O 1
ATOM 9234 N N . GLU B 1 268 ? 28.556 26.610 25.554 1.00 21.53 405 GLU B N 1
ATOM 9235 C CA . GLU B 1 268 ? 28.863 26.363 24.153 1.00 19.70 405 GLU B CA 1
ATOM 9236 C C . GLU B 1 268 ? 28.034 25.231 23.547 1.00 18.44 405 GLU B C 1
ATOM 9237 O O . GLU B 1 268 ? 28.006 25.104 22.325 1.00 16.90 405 GLU B O 1
ATOM 9249 N N . LYS B 1 269 ? 27.354 24.424 24.367 1.00 19.21 406 LYS B N 1
ATOM 9250 C CA . LYS B 1 269 ? 26.680 23.233 23.854 1.00 18.25 406 LYS B CA 1
ATOM 9251 C C . LYS B 1 269 ? 25.645 23.572 22.783 1.00 16.58 406 LYS B C 1
ATOM 9252 O O . LYS B 1 269 ? 25.581 22.921 21.739 1.00 15.31 406 LYS B O 1
ATOM 9271 N N . GLU B 1 270 ? 24.800 24.572 23.033 1.00 16.71 407 GLU B N 1
ATOM 9272 C CA . GLU B 1 270 ? 23.768 24.875 22.045 1.00 15.33 407 GLU B CA 1
ATOM 9273 C C . GLU B 1 270 ? 24.354 25.335 20.718 1.00 14.04 407 GLU B C 1
ATOM 9274 O O . GLU B 1 270 ? 24.043 24.726 19.678 1.00 13.72 407 GLU B O 1
ATOM 9286 N N . PRO B 1 271 ? 25.222 26.342 20.662 1.00 14.30 408 PRO B N 1
ATOM 9287 C CA . PRO B 1 271 ? 25.755 26.740 19.345 1.00 14.30 408 PRO B CA 1
ATOM 9288 C C . PRO B 1 271 ? 26.683 25.707 18.724 1.00 15.83 408 PRO B C 1
ATOM 9289 O O . PRO B 1 271 ? 26.724 25.600 17.490 1.00 18.22 408 PRO B O 1
ATOM 9300 N N . ALA B 1 272 ? 27.401 24.927 19.537 1.00 14.13 409 ALA B N 1
ATOM 9301 C CA . ALA B 1 272 ? 28.368 23.976 18.999 1.00 14.84 409 ALA B CA 1
ATOM 9302 C C . ALA B 1 272 ? 27.692 22.717 18.488 1.00 17.70 409 ALA B C 1
ATOM 9303 O O . ALA B 1 272 ? 28.082 22.200 17.434 1.00 20.06 409 ALA B O 1
ATOM 9310 N N . ALA B 1 273 ? 26.690 22.205 19.209 1.00 15.55 410 ALA B N 1
ATOM 9311 C CA . ALA B 1 273 ? 26.159 20.861 18.985 1.00 15.82 410 ALA B CA 1
ATOM 9312 C C . ALA B 1 273 ? 24.706 20.799 18.513 1.00 15.16 410 ALA B C 1
ATOM 9313 O O . ALA B 1 273 ? 24.305 19.774 17.915 1.00 15.17 410 ALA B O 1
ATOM 9320 N N . TYR B 1 274 ? 23.903 21.836 18.756 1.00 12.26 411 TYR B N 1
ATOM 9321 C CA . TYR B 1 274 ? 22.529 21.834 18.276 1.00 11.71 411 TYR B CA 1
ATOM 9322 C C . TYR B 1 274 ? 22.296 22.730 17.072 1.00 10.19 411 TYR B C 1
ATOM 9323 O O . TYR B 1 274 ? 21.481 22.390 16.204 1.00 10.61 411 TYR B O 1
ATOM 9341 N N . PHE B 1 275 ? 22.961 23.882 17.005 1.00 10.66 412 PHE B N 1
ATOM 9342 C CA . PHE B 1 275 ? 22.651 24.833 15.950 1.00 9.53 412 PHE B CA 1
ATOM 9343 C C . PHE B 1 275 ? 23.083 24.353 14.574 1.00 10.13 412 PHE B C 1
ATOM 9344 O O . PHE B 1 275 ? 22.489 24.778 13.573 1.00 11.07 412 PHE B O 1
ATOM 9361 N N . TYR B 1 276 ? 24.073 23.459 14.496 1.00 9.83 413 TYR B N 1
ATOM 9362 C CA . TYR B 1 276 ? 24.633 23.036 13.222 1.00 9.34 413 TYR B CA 1
ATOM 9363 C C . TYR B 1 276 ? 24.363 21.563 12.950 1.00 9.61 413 TYR B C 1
ATOM 9364 O O . TYR B 1 276 ? 24.273 20.737 13.861 1.00 10.26 413 TYR B O 1
ATOM 9382 N N . THR B 1 277 ? 24.263 21.251 11.663 1.00 8.92 414 THR B N 1
ATOM 9383 C CA . THR B 1 277 ? 24.102 19.882 11.169 1.00 8.93 414 THR B CA 1
ATOM 9384 C C . THR B 1 277 ? 25.135 19.566 10.098 1.00 8.03 414 THR B C 1
ATOM 9385 O O . THR B 1 277 ? 25.615 20.452 9.374 1.00 8.43 414 THR B O 1
ATOM 9396 N N . THR B 1 278 ? 25.473 18.288 10.007 1.00 8.11 415 THR B N 1
ATOM 9397 C CA . THR B 1 278 ? 26.190 17.791 8.848 1.00 7.94 415 THR B CA 1
ATOM 9398 C C . THR B 1 278 ? 25.205 17.633 7.704 1.00 8.53 415 THR B C 1
ATOM 9399 O O . THR B 1 278 ? 23.992 17.493 7.894 1.00 10.02 415 THR B O 1
ATOM 9410 N N . PHE B 1 279 ? 25.756 17.554 6.494 1.00 8.32 416 PHE B N 1
ATOM 9411 C CA . PHE B 1 279 ? 24.992 17.122 5.336 1.00 8.53 416 PHE B CA 1
ATOM 9412 C C . PHE B 1 279 ? 25.922 16.347 4.413 1.00 9.02 416 PHE B C 1
ATOM 9413 O O . PHE B 1 279 ? 27.129 16.604 4.361 1.00 9.16 416 PHE B O 1
ATOM 9430 N N . ALA B 1 280 ? 25.345 15.400 3.678 1.00 8.82 417 ALA B N 1
ATOM 9431 C CA . ALA B 1 280 ? 26.083 14.824 2.565 1.00 9.30 417 ALA B CA 1
ATOM 9432 C C . ALA B 1 280 ? 25.076 14.270 1.572 1.00 8.45 417 ALA B C 1
ATOM 9433 O O . ALA B 1 280 ? 24.002 13.788 1.966 1.00 8.96 417 ALA B O 1
ATOM 9440 N N . PHE B 1 281 ? 25.467 14.300 0.300 1.00 9.20 418 PHE B N 1
ATOM 9441 C CA . PHE B 1 281 ? 24.707 13.744 -0.801 1.00 9.08 418 PHE B CA 1
ATOM 9442 C C . PHE B 1 281 ? 25.685 12.995 -1.690 1.00 10.30 418 PHE B C 1
ATOM 9443 O O . PHE B 1 281 ? 26.897 13.262 -1.680 1.00 10.83 418 PHE B O 1
ATOM 9460 N N . ARG B 1 282 ? 25.148 12.079 -2.502 1.00 9.65 419 ARG B N 1
ATOM 9461 C CA . ARG B 1 282 ? 25.931 11.363 -3.501 1.00 10.67 419 ARG B CA 1
ATOM 9462 C C . ARG B 1 282 ? 25.357 11.655 -4.879 1.00 10.43 419 ARG B C 1
ATOM 9463 O O . ARG B 1 282 ? 24.140 11.593 -5.078 1.00 11.74 419 ARG B O 1
ATOM 9484 N N . LYS B 1 283 ? 26.230 11.943 -5.849 1.00 11.09 420 LYS B N 1
ATOM 9485 C CA . LYS B 1 283 ? 25.779 12.112 -7.226 1.00 11.46 420 LYS B CA 1
ATOM 9486 C C . LYS B 1 283 ? 25.508 10.737 -7.819 1.00 11.23 420 LYS B C 1
ATOM 9487 O O . LYS B 1 283 ? 26.430 9.919 -7.973 1.00 12.66 420 LYS B O 1
ATOM 9506 N N . VAL B 1 284 ? 24.260 10.453 -8.162 1.00 11.72 421 VAL B N 1
ATOM 9507 C CA . VAL B 1 284 ? 23.917 9.119 -8.642 1.00 13.19 421 VAL B CA 1
ATOM 9508 C C . VAL B 1 284 ? 23.671 9.073 -10.133 1.00 14.26 421 VAL B C 1
ATOM 9509 O O . VAL B 1 284 ? 23.647 7.981 -10.699 1.00 15.48 421 VAL B O 1
ATOM 9522 N N . ARG B 1 285 ? 23.519 10.215 -10.796 1.00 16.42 422 ARG B N 1
ATOM 9523 C CA . ARG B 1 285 ? 23.238 10.248 -12.221 1.00 21.10 422 ARG B CA 1
ATOM 9524 C C . ARG B 1 285 ? 23.723 11.596 -12.726 1.00 20.52 422 ARG B C 1
ATOM 9525 O O . ARG B 1 285 ? 23.821 12.551 -11.953 1.00 18.09 422 ARG B O 1
ATOM 9546 N N . ASP B 1 286 ? 24.072 11.653 -14.008 1.00 20.64 423 ASP B N 1
ATOM 9547 C CA A ASP B 1 286 ? 24.434 12.921 -14.624 0.85 23.79 423 ASP B CA 1
ATOM 9548 C CA B ASP B 1 286 ? 24.430 12.922 -14.617 0.15 23.86 423 ASP B CA 1
ATOM 9549 C C . ASP B 1 286 ? 23.189 13.801 -14.754 1.00 26.73 423 ASP B C 1
ATOM 9550 O O . ASP B 1 286 ? 22.053 13.323 -14.783 1.00 28.35 423 ASP B O 1
ATOM 9565 N N . TYR B 1 287 ? 23.365 15.107 -14.823 1.00 26.05 424 TYR B N 1
ATOM 9566 C CA . TYR B 1 287 ? 22.258 16.076 -15.003 1.00 24.88 424 TYR B CA 1
ATOM 9567 C C . TYR B 1 287 ? 22.258 16.618 -16.440 1.00 27.64 424 TYR B C 1
ATOM 9568 O O . TYR B 1 287 ? 23.286 16.995 -16.969 1.00 32.01 424 TYR B O 1
ATOM 9586 N N . GLN B 1 288 ? 21.047 16.645 -16.990 1.00 74.70 425 GLN B N 1
ATOM 9587 C CA . GLN B 1 288 ? 20.608 17.263 -18.275 1.00 75.05 425 GLN B CA 1
ATOM 9588 C C . GLN B 1 288 ? 21.344 16.574 -19.438 1.00 73.61 425 GLN B C 1
ATOM 9589 O O . GLN B 1 288 ? 20.681 16.343 -20.472 1.00 73.44 425 GLN B O 1
#

Nearest PDB structures (foldseek):
  5e9w-assembly2_B  TM=8.632E-01  e=1.219E-27  Homo sapiens
  3bgv-assembly3_C  TM=8.767E-01  e=4.160E-27  Homo sapiens
  3epp-assembly1_A  TM=8.696E-01  e=3.656E-27  Homo sapiens
  5e9w-assembly3_C  TM=8.595E-01  e=4.437E-27  Homo sapiens
  6rie-assembly1_O  TM=7.497E-01  e=1.979E-17  Orthopoxvirus vaccinia

Secondary structure (DSSP, 8-state):
-HHHHHHHHHHHHHHHHHHHH--TT-EEEEET-TT-TTHHHHHHHT-SEEEEEES-HHHHHHHHHHHHT--S-SSEEEEEE--SSSS-HHHHHTT-TTS-SSEEEEEEES-GGGGGGSHHHHHHHHHHHHHHEEEEEEEEEEEE-HHHHHHHHHTS-TT-SS-EEEETTEEEEES--HHHHTTSS-SSSS--EEEEEETTTEEEEEEE---HHHHHHHHHHTTEEEEE--BHHHHHHHHGGGTGGGS-HHHHHHTB-TTSSBS--GGGHIIIIISEEEEEEEE-S---/-HHHHHHHHHHHHHHHHHHHH--TT-EEEEET-TT-TTHHHHHHHT-SEEEEEES-HHHHHHHHHHHHTS-S-SSEEEEEE--SSSS-HHHHHTT-TT--SSEEEEEEES-GGGGGGSHHHHHHHHHHHHHHEEEEEEEEEEEE-HHHHHHHHHTS-TT-SS-EEEETTEEEEES--HHHHTTSS-SSSS--EEEEEETTTEEEEEEE---HHHHHHHHHHTTEEEEE--BHHHHHHHHHHHHTTTS-HHHHHHTB-TTSSBS--STTHIIIIISEEEEEEEE-S---

Foldseek 3Di:
DLVLLLVLLVLLLVLLFLLVAAAAAFEEEEEQCFLVPCVVSNQVRHYAEYEYEHQDPVRLVNNVVVVVVDPDRNHYYHYWRDDLFQDACCVTCVVPVVRDFLTQEYEYEAPLQVQQQDPNRNLNNLVNHQRSHDAFHKYKYKYFAVVLVLVQLVPDALVDFWRKDADPFKIKTWPGNVCNVVVNHDPDQGNRWIFIGGHPPHHRHITHDRHVVVSQVSNVLQQKHWDFKAFSQVSCVVCCVVPLVPDDVVSNVSQADPVGDGHHDDRSCCVRGPRMIMTMIGRNDHND/DLQLLLVLLVLVLVLVFLLVAAAAAFEEEEEQCFLVPCVVSNLVRHYAEYEYEHQDPVRLVNNVVVVVPDDPRNHYYHGWHDDLFQDACCVTCVVPVVRDFLTQEYEYEAPLQVQQQDPNRNLNNLLNNQRSHDAFHKYKYKYFAVVLVLVQLVVDALVDAWRKDADPFKIKTWPGNVCNVVVNHHPDQGNRWIFIGGHPPHHRDITHHRHVVVSQVSNVLQQKHWDFKAFSQVSCVVCVVVPLVVDDPVSNVSQADPVGDGHDDDRSCCVSTPRMIMTMIGRNDHGD

Solvent-accessible surface area: 24542 Å² total; per-residue (Å²): 66,52,13,106,86,4,102,27,2,18,50,0,0,31,72,2,0,0,47,105,22,6,175,80,44,10,5,0,0,7,0,22,11,22,110,8,53,7,9,142,18,0,23,82,11,30,7,30,0,1,0,0,0,14,124,40,90,79,20,4,80,58,2,58,148,103,53,128,77,38,153,137,45,159,21,82,15,8,11,3,60,12,32,5,18,33,82,47,12,38,106,12,24,140,86,61,116,79,17,114,69,73,0,26,2,0,0,0,16,57,10,0,9,94,0,0,74,60,82,140,51,0,68,56,0,0,32,4,0,0,127,9,3,85,113,21,7,54,0,0,0,0,1,4,2,4,17,0,1,88,12,25,0,36,15,17,68,97,94,56,124,119,0,41,28,40,55,54,10,0,105,0,30,6,45,71,7,60,3,9,112,68,68,53,109,26,77,42,46,31,34,23,57,1,47,5,66,9,62,113,55,58,119,87,44,69,9,39,0,2,19,23,143,25,0,122,65,12,0,64,81,13,0,1,62,51,80,12,26,53,9,0,51,64,0,5,91,78,29,16,90,100,20,41,115,135,10,62,93,176,22,73,103,26,1,73,38,84,76,44,123,60,10,12,21,10,17,9,24,14,0,0,1,6,1,15,1,0,0,0,0,95,15,72,112,60,90,184,83,50,13,91,66,5,93,44,2,16,50,0,0,30,51,1,0,0,56,105,22,4,176,81,43,10,5,0,0,6,0,22,12,22,113,9,53,7,9,168,25,0,24,68,11,29,6,31,0,1,0,0,0,15,124,40,92,79,19,5,79,55,2,58,144,101,54,126,97,31,142,121,50,165,19,78,15,14,11,2,60,12,33,5,19,31,80,44,11,38,102,13,24,138,92,76,112,115,16,115,70,71,0,27,2,0,0,0,16,57,9,0,8,93,0,0,75,59,78,145,52,0,66,59,0,0,42,4,0,1,142,9,2,86,106,21,7,52,0,0,0,0,0,3,1,2,7,0,0,55,14,28,0,27,19,23,68,97,94,55,123,96,0,40,26,40,56,55,6,0,93,0,24,6,45,69,9,62,4,9,113,70,68,64,111,16,77,42,46,29,34,24,61,1,42,6,77,11,56,121,56,55,118,81,48,68,9,42,0,2,3,20,87,26,0,121,75,14,0,63,93,12,2,0,68,47,80,14,26,51,8,0,37,64,1,6,93,77,29,22,94,80,11,28,137,151,7,58,101,182,38,58,108,17,1,86,34,88,73,41,126,55,7,5,20,9,18,11,26,12,1,0,1,3,0,16,1,0,0,0,0,96,10,64,103,99,73,195

B-factor: mean 22.68, std 13.44, range [6.86, 99.83]

InterPro domains:
  IPR004971 mRNA (guanine-N(7))-methyltransferase domain [PF03291] (107-421)
  IPR004971 mRNA (guanine-N(7))-methyltransferase domain [PS51562] (138-421)
  IPR016899 mRNA cap guanine-N7 methyltransferase, eukaryotes [PIRSF028762] (9-422)
  IPR029063 S-adenosyl-L-methionine-dependent methyltransferase superfamily [G3DSA:3.40.50.150] (136-421)
  IPR029063 S-adenosyl-L-methionine-dependent methyltransferase superfamily [SSF53335] (146-420)
  IPR039753 mRNA cap guanine-N7 methyltransferase [PTHR12189] (118-421)

Radius of gyration: 27.03 Å; Cα contacts (8 Å, |Δi|>4): 1211; chains: 2; bounding box: 78×40×80 Å

Organism: Kluyveromyces lactis (strain ATCC 8585 / CBS 2359 / DSM 70799 / NBRC 1267 / NRRL Y-1140 / WM37) (NCBI:txid284590)

Sequence (576 aa):
SPIIKLRNNFNNAIKYYILIDDKFTRAGDVVVLELACGKGGDLRKYGAAGISQFIGIDISNASITEALKRYHSMKNLEYQVILITGDCFGESLGVAVESFPEECRRFPCCDIIVSSCQFALHYAFETEEKKARRMLLLNVVVKSSLKIGGYFFGTIPDSEEFIRRYKMNKIPESVEKPSWGNSIYKVTFSNNEYQKNGNEFPSPFGQMYTTFWLEEDAIDNVPEEYVIPFESSFRSSLADEYGMMELELQKGFNEFFVEEIPNWVNRFSPKMREGLKRSDGRYGVEGVEKEPAAYFYTTFAFRKVRDYQSPIIKLRNFNNAIKYILIDKFTRAGDVVLELACGKGGDLRKYGAAGISQFIGIDISNASITEALKRYHSMKNLEYQVILITGDCFGESSLGVAVESFPECRRFPCDIVSSCQFALHYAFETEEKARRMLLNVVVKSSLKIGGYFFGTIPDSEFIRYKMNKIPESVEKKPSWGNSIYKVTFSNNEYQKNGNEFPSPFGQMYTFWLEEDAIIDNVPEYVIPFESSFRSSLADEYGMMEELELQKGFNEFFVEEIPNWVNRFSPKMREGLKRSDGRYGVEGVEKEPAAYFYTTFAFRKVRDDYQ